Protein AF-0000000078894732 (afdb_homodimer)

Organism: Nematostella vectensis (NCBI:txid45351)

Foldseek 3Di:
DPPPPPPPPPPPPPPPPPPPPPPPPPVVQAAQFAQEEEEEEEELAQVCPDVNRVLSLVLVLLLLVRHQFDLHGYFYWYWYFFCDIDTLAFSPRDRDSVVVNVSSVVPDRPHHHHALLVNLVCCQDPRCDVNRPHDDLLVQYAAEYEYEELLPRHDPLVSNLVSLVVCVVVQYFAAYEYEPDDPVSQVSCCSNGDPPCVQRYYYRDPDPVRSSVNSVSPSCCRRPDSRSGD/DDPPPPPPPPPPPPPPPPPPPPPPPPVVQAAQFAQEEEEEEEELAQVCPDVNRVLSLVLVLLLLVRHQFDLHGYFYWYWYFFCDIDTLAFSPRDRDSVVVNVSSVVPDRPHHHHALLVNLVCCQDPRCDVVRPHDDLVVQYAAEYEYEELLPRHDPLVSNLVSLVVCVVVQYFAAYEYEPDDPVSQVSCCSNGDPPCVQRYYYRDPDPVRSSVNSVSPSCCRRPDSRSGD

Nearest PDB structures (foldseek):
  8d3d-assembly1_A  TM=8.091E-01  e=3.037E-11  Homo sapiens
  4dmu-assembly5_J  TM=8.151E-01  e=2.218E-11  Homo sapiens
  1ijb-assembly1_A  TM=8.222E-01  e=5.696E-11  Homo sapiens
  1u0o-assembly1_C  TM=7.952E-01  e=1.003E-10  Mus musculus
  1m10-assembly1_A  TM=8.032E-01  e=1.558E-10  Homo sapiens

Sequence (460 aa):
MDGYKYSSFVLLVAASVIYAQVKAAKTEHVKCDKKVDLAIVLDASASMGEDSYKLAKTLTKEIISRFTISPDKTRVSLNFFSANHVIMSKLSDNFSISKLFSLTDRMMYEKSFSILSTSLETVHFEVLAKKGGARPKQKGVKMAVVLVTDGFGTSGYEESIAQAKSLQNYHVEMFTVYPEKSRIYRKVMKHLASKPAKSHLFKLTKDGGARRKVVEKIVKQICLSNKYTFMDGYKYSSFVLLVAASVIYAQVKAAKTEHVKCDKKVDLAIVLDASASMGEDSYKLAKTLTKEIISRFTISPDKTRVSLNFFSANHVIMSKLSDNFSISKLFSLTDRMMYEKSFSILSTSLETVHFEVLAKKGGARPKQKGVKMAVVLVTDGFGTSGYEESIAQAKSLQNYHVEMFTVYPEKSRIYRKVMKHLASKPAKSHLFKLTKDGGARRKVVEKIVKQICLSNKYTF

pLDDT: mean 84.81, std 20.66, range [30.58, 98.94]

Secondary structure (DSSP, 8-state):
----------------------------PPPB-S-EEEEEEEE-SGGG-HHHHHHHHHHHHHHHTTB-BSTTSEEEEEEEESSSEEEEE-TTT---HHHHHHHHHH-----S-B-HHHHHHHIIIIITSGGGTPPPGGGT-EEEEEEE---TTBTTHHHHHHHHHHHHHTTEEEEEEEETT-HHHHHHHTTTSPSPGGGTEEEE-S-HHHHHHHHHHHHHHHHH--TT--/----------------------------PPPB-S-EEEEEEEE-SGGG-HHHHHHHHHHHHHHHTTB-BSTTSEEEEEEEESSSEEEEE-TTT---HHHHHHHHHH-----S-B-HHHHHHHIIIIITSGGGTPPPGGGT-EEEEEEE---TTBTTHHHHHHHHHHHHHTTEEEEEEEETT-HHHHHHHTTTSPSPGGGTEEEE-S-HHHHHHHHHHHHHHHHH--TT--

Structure (mmCIF, N/CA/C/O backbone):
data_AF-0000000078894732-model_v1
#
loop_
_entity.id
_entity.type
_entity.pdbx_description
1 polymer 'VWFA domain-containing protein'
#
loop_
_atom_site.group_PDB
_atom_site.id
_atom_site.type_symbol
_atom_site.label_atom_id
_atom_site.label_alt_id
_atom_site.label_comp_id
_atom_site.label_asym_id
_atom_site.label_entity_id
_atom_site.label_seq_id
_atom_site.pdbx_PDB_ins_code
_atom_site.Cartn_x
_atom_site.Cartn_y
_atom_site.Cartn_z
_atom_site.occupancy
_atom_site.B_iso_or_equiv
_atom_site.auth_seq_id
_atom_site.auth_comp_id
_atom_site.auth_asym_id
_atom_site.auth_atom_id
_atom_site.pdbx_PDB_model_num
ATOM 1 N N . MET A 1 1 ? -62.125 -66.625 33 1 30.58 1 MET A N 1
ATOM 2 C CA . MET A 1 1 ? -62.312 -65.375 32.281 1 30.58 1 MET A CA 1
ATOM 3 C C . MET A 1 1 ? -61 -64.938 31.641 1 30.58 1 MET A C 1
ATOM 5 O O . MET A 1 1 ? -60.031 -64.688 32.344 1 30.58 1 MET A O 1
ATOM 9 N N . ASP A 1 2 ? -60.75 -65.438 30.375 1 31.62 2 ASP A N 1
ATOM 10 C CA . ASP A 1 2 ? -59.656 -65.562 29.438 1 31.62 2 ASP A CA 1
ATOM 11 C C . ASP A 1 2 ? -59.156 -64.188 28.969 1 31.62 2 ASP A C 1
ATOM 13 O O . ASP A 1 2 ? -59.906 -63.406 28.359 1 31.62 2 ASP A O 1
ATOM 17 N N . GLY A 1 3 ? -58.406 -63.438 29.766 1 33 3 GLY A N 1
ATOM 18 C CA . GLY A 1 3 ? -57.812 -62.125 29.594 1 33 3 GLY A CA 1
ATOM 19 C C . GLY A 1 3 ? -57 -61.969 28.312 1 33 3 GLY A C 1
ATOM 20 O O . GLY A 1 3 ? -56.031 -62.688 28.125 1 33 3 GLY A O 1
ATOM 21 N N . TYR A 1 4 ? -57.719 -61.75 27.141 1 34.16 4 TYR A N 1
ATOM 22 C CA . TYR A 1 4 ? -57.219 -61.562 25.797 1 34.16 4 TYR A CA 1
ATOM 23 C C . TYR A 1 4 ? -56.094 -60.562 25.781 1 34.16 4 TYR A C 1
ATOM 25 O O . TYR A 1 4 ? -56.25 -59.406 26.188 1 34.16 4 TYR A O 1
ATOM 33 N N . LYS A 1 5 ? -54.875 -60.969 26.109 1 35.69 5 LYS A N 1
ATOM 34 C CA . LYS A 1 5 ? -53.625 -60.188 26.016 1 35.69 5 LYS A CA 1
ATOM 35 C C . LYS A 1 5 ? -53.469 -59.625 24.609 1 35.69 5 LYS A C 1
ATOM 37 O O . LYS A 1 5 ? -53.344 -60.375 23.641 1 35.69 5 LYS A O 1
ATOM 42 N N . TYR A 1 6 ? -54.188 -58.5 24.188 1 33.44 6 TYR A N 1
ATOM 43 C CA . TYR A 1 6 ? -54 -57.812 22.906 1 33.44 6 TYR A CA 1
ATOM 44 C C . TYR A 1 6 ? -52.531 -57.531 22.672 1 33.44 6 TYR A C 1
ATOM 46 O O . TYR A 1 6 ? -51.875 -56.875 23.5 1 33.44 6 TYR A O 1
ATOM 54 N N . SER A 1 7 ? -51.719 -58.438 22.141 1 33.81 7 SER A N 1
ATOM 55 C CA . SER A 1 7 ? -50.375 -58.312 21.641 1 33.81 7 SER A CA 1
ATOM 56 C C . SER A 1 7 ? -50.25 -57.156 20.625 1 33.81 7 SER A C 1
ATOM 58 O O . SER A 1 7 ? -50.906 -57.219 19.562 1 33.81 7 SER A O 1
ATOM 60 N N . SER A 1 8 ? -50.344 -55.875 21.062 1 35.69 8 SER A N 1
ATOM 61 C CA . SER A 1 8 ? -50.156 -54.719 20.188 1 35.69 8 SER A CA 1
ATOM 62 C C . SER A 1 8 ? -48.875 -54.844 19.359 1 35.69 8 SER A C 1
ATOM 64 O O . SER A 1 8 ? -47.812 -55.031 19.906 1 35.69 8 SER A O 1
ATOM 66 N N . PHE A 1 9 ? -49 -55.469 18.156 1 36.31 9 PHE A N 1
ATOM 67 C CA . PHE A 1 9 ? -48 -55.5 17.109 1 36.31 9 PHE A CA 1
ATOM 68 C C . PHE A 1 9 ? -47.469 -54.094 16.812 1 36.31 9 PHE A C 1
ATOM 70 O O . PHE A 1 9 ? -48.188 -53.25 16.312 1 36.31 9 PHE A O 1
ATOM 77 N N . VAL A 1 10 ? -46.688 -53.5 17.734 1 34.84 10 VAL A N 1
ATOM 78 C CA . VAL A 1 10 ? -46 -52.25 17.422 1 34.84 10 VAL A CA 1
ATOM 79 C C . VAL A 1 10 ? -45.219 -52.375 16.109 1 34.84 10 VAL A C 1
ATOM 81 O O . VAL A 1 10 ? -44.312 -53.219 16.016 1 34.84 10 VAL A O 1
ATOM 84 N N . LEU A 1 11 ? -45.969 -52.219 14.945 1 33.62 11 LEU A N 1
ATOM 85 C CA . LEU A 1 11 ? -45.312 -52.062 13.641 1 33.62 11 LEU A CA 1
ATOM 86 C C . LEU A 1 11 ? -44.188 -51.062 13.711 1 33.62 11 LEU A C 1
ATOM 88 O O . LEU A 1 11 ? -44.406 -49.875 14 1 33.62 11 LEU A O 1
ATOM 92 N N . LEU A 1 12 ? -43.031 -51.531 14.227 1 34.84 12 LEU A N 1
ATOM 93 C CA . LEU A 1 12 ? -41.812 -50.781 14.086 1 34.84 12 LEU A CA 1
ATOM 94 C C . LEU A 1 12 ? -41.594 -50.375 12.633 1 34.84 12 LEU A C 1
ATOM 96 O O . LEU A 1 12 ? -41.406 -51.219 11.758 1 34.84 12 LEU A O 1
ATOM 100 N N . VAL A 1 13 ? -42.406 -49.375 12.109 1 34.78 13 VAL A N 1
ATOM 101 C CA . VAL A 1 13 ? -42.094 -48.75 10.828 1 34.78 13 VAL A CA 1
ATOM 102 C C . VAL A 1 13 ? -40.625 -48.344 10.789 1 34.78 13 VAL A C 1
ATOM 104 O O . VAL A 1 13 ? -40.188 -47.5 11.578 1 34.78 13 VAL A O 1
ATOM 107 N N . ALA A 1 14 ? -39.719 -49.312 10.625 1 37.53 14 ALA A N 1
ATOM 108 C CA . ALA A 1 14 ? -38.344 -49.031 10.234 1 37.53 14 ALA A CA 1
ATOM 109 C C . ALA A 1 14 ? -38.281 -48 9.109 1 37.53 14 ALA A C 1
ATOM 111 O O . ALA A 1 14 ? -38.719 -48.281 7.992 1 37.53 14 ALA A O 1
ATOM 112 N N . ALA A 1 15 ? -38.75 -46.75 9.336 1 36.94 15 ALA A N 1
ATOM 113 C CA . ALA A 1 15 ? -38.438 -45.688 8.375 1 36.94 15 ALA A CA 1
ATOM 114 C C . ALA A 1 15 ? -36.969 -45.781 7.914 1 36.94 15 ALA A C 1
ATOM 116 O O . ALA A 1 15 ? -36.062 -45.625 8.711 1 36.94 15 ALA A O 1
ATOM 117 N N . SER A 1 16 ? -36.625 -46.719 7 1 37.06 16 SER A N 1
ATOM 118 C CA . SER A 1 16 ? -35.406 -46.688 6.23 1 37.06 16 SER A CA 1
ATOM 119 C C . SER A 1 16 ? -35.094 -45.25 5.766 1 37.06 16 SER A C 1
ATOM 121 O O . SER A 1 16 ? -35.812 -44.688 4.934 1 37.06 16 SER A O 1
ATOM 123 N N . VAL A 1 17 ? -34.844 -44.312 6.684 1 37.53 17 VAL A N 1
ATOM 124 C CA . VAL A 1 17 ? -34.25 -43.062 6.27 1 37.53 17 VAL A CA 1
ATOM 125 C C . VAL A 1 17 ? -33.156 -43.312 5.219 1 37.53 17 VAL A C 1
ATOM 127 O O . VAL A 1 17 ? -32.156 -43.969 5.504 1 37.53 17 VAL A O 1
ATOM 130 N N . ILE A 1 18 ? -33.562 -43.562 3.994 1 35.03 18 ILE A N 1
ATOM 131 C CA . ILE A 1 18 ? -32.656 -43.406 2.84 1 35.03 18 ILE A CA 1
ATOM 132 C C . ILE A 1 18 ? -31.75 -42.219 3.035 1 35.03 18 ILE A C 1
ATOM 134 O O . ILE A 1 18 ? -32.219 -41.062 3.043 1 35.03 18 ILE A O 1
ATOM 138 N N . TYR A 1 19 ? -30.891 -42.281 4.055 1 35.66 19 TYR A N 1
ATOM 139 C CA . TYR A 1 19 ? -29.766 -41.375 3.982 1 35.66 19 TYR A CA 1
ATOM 140 C C . TYR A 1 19 ? -29.234 -41.25 2.559 1 35.66 19 TYR A C 1
ATOM 142 O O . TYR A 1 19 ? -28.594 -42.188 2.062 1 35.66 19 TYR A O 1
ATOM 150 N N . ALA A 1 20 ? -30.062 -40.719 1.647 1 34 20 ALA A N 1
ATOM 151 C CA . ALA A 1 20 ? -29.438 -40.25 0.411 1 34 20 ALA A CA 1
ATOM 152 C C . ALA A 1 20 ? -28.078 -39.625 0.688 1 34 20 ALA A C 1
ATOM 154 O O . ALA A 1 20 ? -28 -38.594 1.388 1 34 20 ALA A O 1
ATOM 155 N N . GLN A 1 21 ? -27.094 -40.406 0.813 1 34.72 21 GLN A N 1
ATOM 156 C CA . GLN A 1 21 ? -25.766 -39.875 0.598 1 34.72 21 GLN A CA 1
ATOM 157 C C . GLN A 1 21 ? -25.766 -38.812 -0.51 1 34.72 21 GLN A C 1
ATOM 159 O O . GLN A 1 21 ? -26.125 -39.125 -1.653 1 34.72 21 GLN A O 1
ATOM 164 N N . VAL A 1 22 ? -26.344 -37.688 -0.255 1 34.59 22 VAL A N 1
ATOM 165 C CA . VAL A 1 22 ? -25.969 -36.625 -1.177 1 34.59 22 VAL A CA 1
ATOM 166 C C . VAL A 1 22 ? -24.516 -36.812 -1.609 1 34.59 22 VAL A C 1
ATOM 168 O O . VAL A 1 22 ? -23.594 -36.688 -0.795 1 34.59 22 VAL A O 1
ATOM 171 N N . LYS A 1 23 ? -24.188 -37.938 -2.258 1 30.95 23 LYS A N 1
ATOM 172 C CA . LYS A 1 23 ? -22.938 -37.812 -3.018 1 30.95 23 LYS A CA 1
ATOM 173 C C . LYS A 1 23 ? -22.781 -36.406 -3.584 1 30.95 23 LYS A C 1
ATOM 175 O O . LYS A 1 23 ? -23.594 -35.969 -4.398 1 30.95 23 LYS A O 1
ATOM 180 N N . ALA A 1 24 ? -22.453 -35.531 -2.871 1 39.34 24 ALA A N 1
ATOM 181 C CA . ALA A 1 24 ? -21.875 -34.344 -3.516 1 39.34 24 ALA A CA 1
ATOM 182 C C . ALA A 1 24 ? -21.203 -34.719 -4.836 1 39.34 24 ALA A C 1
ATOM 184 O O . ALA A 1 24 ? -20.328 -35.594 -4.871 1 39.34 24 ALA A O 1
ATOM 185 N N . ALA A 1 25 ? -21.891 -34.75 -5.906 1 35.16 25 ALA A N 1
ATOM 186 C CA . ALA A 1 25 ? -21.391 -34.906 -7.266 1 35.16 25 ALA A CA 1
ATOM 187 C C . ALA A 1 25 ? -19.969 -34.375 -7.383 1 35.16 25 ALA A C 1
ATOM 189 O O . ALA A 1 25 ? -19.719 -33.188 -7.211 1 35.16 25 ALA A O 1
ATOM 190 N N . LYS A 1 26 ? -18.969 -35.031 -6.926 1 42.47 26 LYS A N 1
ATOM 191 C CA . LYS A 1 26 ? -17.594 -34.688 -7.32 1 42.47 26 LYS A CA 1
ATOM 192 C C . LYS A 1 26 ? -17.531 -34.312 -8.789 1 42.47 26 LYS A C 1
ATOM 194 O O . LYS A 1 26 ? -17.703 -35.156 -9.672 1 42.47 26 LYS A O 1
ATOM 199 N N . THR A 1 27 ? -18.25 -33.344 -9.297 1 43.81 27 THR A N 1
ATOM 200 C CA . THR A 1 27 ? -17.938 -32.906 -10.656 1 43.81 27 THR A CA 1
ATOM 201 C C . THR A 1 27 ? -16.469 -33.188 -10.984 1 43.81 27 THR A C 1
ATOM 203 O O . THR A 1 27 ? -15.562 -32.688 -10.305 1 43.81 27 THR A O 1
ATOM 206 N N . GLU A 1 28 ? -16.172 -34.375 -11.289 1 52.19 28 GLU A N 1
ATOM 207 C CA . GLU A 1 28 ? -14.852 -34.781 -11.742 1 52.19 28 GLU A CA 1
ATOM 208 C C . GLU A 1 28 ? -14.234 -33.75 -12.688 1 52.19 28 GLU A C 1
ATOM 210 O O . GLU A 1 28 ? -14.719 -33.562 -13.805 1 52.19 28 GLU A O 1
ATOM 215 N N . HIS A 1 29 ? -13.805 -32.531 -12.273 1 67.88 29 HIS A N 1
ATOM 216 C CA . HIS A 1 29 ? -13.164 -31.578 -13.18 1 67.88 29 HIS A CA 1
ATOM 217 C C . HIS A 1 29 ? -11.945 -32.219 -13.852 1 67.88 29 HIS A C 1
ATOM 219 O O . HIS A 1 29 ? -11.227 -33 -13.234 1 67.88 29 HIS A O 1
ATOM 225 N N . VAL A 1 30 ? -11.977 -32.344 -15.172 1 78.12 30 VAL A N 1
ATOM 226 C CA . VAL A 1 30 ? -10.812 -32.75 -15.953 1 78.12 30 VAL A CA 1
ATOM 227 C C . VAL A 1 30 ? -9.617 -31.891 -15.586 1 78.12 30 VAL A C 1
ATOM 229 O O . VAL A 1 30 ? -9.711 -30.656 -15.578 1 78.12 30 VAL A O 1
ATOM 232 N N . LYS A 1 31 ? -8.523 -32.531 -15.094 1 91.38 31 LYS A N 1
ATOM 233 C CA . LYS A 1 31 ? -7.297 -31.859 -14.703 1 91.38 31 LYS A CA 1
ATOM 234 C C . LYS A 1 31 ? -6.496 -31.422 -15.922 1 91.38 31 LYS A C 1
ATOM 236 O O . LYS A 1 31 ? -6.562 -32.062 -16.984 1 91.38 31 LYS A O 1
ATOM 241 N N . CYS A 1 32 ? -5.852 -30.266 -15.781 1 93.75 32 CYS A N 1
ATOM 242 C CA . CYS A 1 32 ? -4.875 -29.844 -16.781 1 93.75 32 CYS A CA 1
ATOM 243 C C . CYS A 1 32 ? -3.67 -30.781 -16.781 1 93.75 32 CYS A C 1
ATOM 245 O O . CYS A 1 32 ? -2.98 -30.922 -15.773 1 93.75 32 CYS A O 1
ATOM 247 N N . ASP A 1 33 ? -3.404 -31.438 -17.922 1 93.5 33 ASP A N 1
ATOM 248 C CA . ASP A 1 33 ? -2.328 -32.406 -18.047 1 93.5 33 ASP A CA 1
ATOM 249 C C . ASP A 1 33 ? -1.213 -31.891 -18.953 1 93.5 33 ASP A C 1
ATOM 251 O O . ASP A 1 33 ? -0.537 -32.688 -19.625 1 93.5 33 ASP A O 1
ATOM 255 N N . LYS A 1 34 ? -0.98 -30.625 -18.906 1 93.94 34 LYS A N 1
ATOM 256 C CA . LYS A 1 34 ? 0.019 -30 -19.766 1 93.94 34 LYS A CA 1
ATOM 257 C C . LYS A 1 34 ? 1.324 -29.766 -19.016 1 93.94 34 LYS A C 1
ATOM 259 O O . LYS A 1 34 ? 1.37 -29.891 -17.797 1 93.94 34 LYS A O 1
ATOM 264 N N . LYS A 1 35 ? 2.412 -29.5 -19.828 1 95.44 35 LYS A N 1
ATOM 265 C CA . LYS A 1 35 ? 3.688 -29.109 -19.25 1 95.44 35 LYS A CA 1
ATOM 266 C C . LYS A 1 35 ? 3.654 -27.641 -18.812 1 95.44 35 LYS A C 1
ATOM 268 O O . LYS A 1 35 ? 3.771 -26.734 -19.641 1 95.44 35 LYS A O 1
ATOM 273 N N . VAL A 1 36 ? 3.488 -27.438 -17.547 1 96.69 36 VAL A N 1
ATOM 274 C CA . VAL A 1 36 ? 3.387 -26.094 -16.984 1 96.69 36 VAL A CA 1
ATOM 275 C C . VAL A 1 36 ? 4.348 -25.953 -15.805 1 96.69 36 VAL A C 1
ATOM 277 O O . VAL A 1 36 ? 4.43 -26.844 -14.953 1 96.69 36 VAL A O 1
ATOM 280 N N . ASP A 1 37 ? 5.164 -24.938 -15.828 1 97.81 37 ASP A N 1
ATOM 281 C CA . ASP A 1 37 ? 5.871 -24.453 -14.641 1 97.81 37 ASP A CA 1
ATOM 282 C C . ASP A 1 37 ? 5.113 -23.312 -13.977 1 97.81 37 ASP A C 1
ATOM 284 O O . ASP A 1 37 ? 5.148 -22.172 -14.461 1 97.81 37 ASP A O 1
ATOM 288 N N . LEU A 1 38 ? 4.441 -23.672 -12.852 1 98.5 38 LEU A N 1
ATOM 289 C CA . LEU A 1 38 ? 3.518 -22.75 -12.195 1 98.5 38 LEU A CA 1
ATOM 290 C C . LEU A 1 38 ? 4.094 -22.266 -10.867 1 98.5 38 LEU A C 1
ATOM 292 O O . LEU A 1 38 ? 4.383 -23.062 -9.977 1 98.5 38 LEU A O 1
ATOM 296 N N . ALA A 1 39 ? 4.316 -20.969 -10.742 1 98.88 39 ALA A N 1
ATOM 297 C CA . ALA A 1 39 ? 4.703 -20.359 -9.477 1 98.88 39 ALA A CA 1
ATOM 298 C C . ALA A 1 39 ? 3.512 -19.656 -8.82 1 98.88 39 ALA A C 1
ATOM 300 O O . ALA A 1 39 ? 2.889 -18.781 -9.414 1 98.88 39 ALA A O 1
ATOM 301 N N . ILE A 1 40 ? 3.176 -20.047 -7.629 1 98.94 40 ILE A N 1
ATOM 302 C CA . ILE A 1 40 ? 2.15 -19.375 -6.84 1 98.94 40 ILE A CA 1
ATOM 303 C C . ILE A 1 40 ? 2.809 -18.547 -5.742 1 98.94 40 ILE A C 1
ATOM 305 O O . ILE A 1 40 ? 3.629 -19.047 -4.977 1 98.94 40 ILE A O 1
ATOM 309 N N . VAL A 1 41 ? 2.477 -17.281 -5.691 1 98.81 41 VAL A N 1
ATOM 310 C CA . VAL A 1 41 ? 3.125 -16.312 -4.809 1 98.81 41 VAL A CA 1
ATOM 311 C C . VAL A 1 41 ? 2.074 -15.609 -3.951 1 98.81 41 VAL A C 1
ATOM 313 O O . VAL A 1 41 ? 1.2 -14.914 -4.477 1 98.81 41 VAL A O 1
ATOM 316 N N . LEU A 1 42 ? 2.172 -15.758 -2.65 1 98.38 42 LEU A N 1
ATOM 317 C CA . LEU A 1 42 ? 1.2 -15.172 -1.733 1 98.38 42 LEU A CA 1
ATOM 318 C C . LEU A 1 42 ? 1.811 -14 -0.966 1 98.38 42 LEU A C 1
ATOM 320 O O . LEU A 1 42 ? 2.906 -14.125 -0.414 1 98.38 42 LEU A O 1
ATOM 324 N N . ASP A 1 43 ? 1.091 -12.883 -0.938 1 95.19 43 ASP A N 1
ATOM 325 C CA . ASP A 1 43 ? 1.459 -11.734 -0.112 1 95.19 43 ASP A CA 1
ATOM 326 C C . ASP A 1 43 ? 1.098 -11.977 1.353 1 95.19 43 ASP A C 1
ATOM 328 O O . ASP A 1 43 ? -0.083 -12.039 1.703 1 95.19 43 ASP A O 1
ATOM 332 N N . ALA A 1 44 ? 2.125 -12.086 2.176 1 95.12 44 ALA A N 1
ATOM 333 C CA . ALA A 1 44 ? 1.931 -12.352 3.6 1 95.12 44 ALA A CA 1
ATOM 334 C C . ALA A 1 44 ? 2.092 -11.078 4.426 1 95.12 44 ALA A C 1
ATOM 336 O O . ALA A 1 44 ? 2.355 -11.141 5.629 1 95.12 44 ALA A O 1
ATOM 337 N N . SER A 1 45 ? 1.973 -9.953 3.736 1 90.31 45 SER A N 1
ATOM 338 C CA . SER A 1 45 ? 2.164 -8.688 4.441 1 90.31 45 SER A CA 1
ATOM 339 C C . SER A 1 45 ? 0.912 -8.297 5.219 1 90.31 45 SER A C 1
ATOM 341 O O . SER A 1 45 ? -0.165 -8.852 4.996 1 90.31 45 SER A O 1
ATOM 343 N N . ALA A 1 46 ? 1.024 -7.336 6.043 1 85.81 46 ALA A N 1
ATOM 344 C CA . ALA A 1 46 ? -0.026 -6.934 6.973 1 85.81 46 ALA A CA 1
ATOM 345 C C . ALA A 1 46 ? -1.261 -6.434 6.23 1 85.81 46 ALA A C 1
ATOM 347 O O . ALA A 1 46 ? -2.391 -6.656 6.672 1 85.81 46 ALA A O 1
ATOM 348 N N . SER A 1 47 ? -1.116 -5.797 5.152 1 82.38 47 SER A N 1
ATOM 349 C CA . SER A 1 47 ? -2.234 -5.156 4.469 1 82.38 47 SER A CA 1
ATOM 350 C C . SER A 1 47 ? -3.211 -6.191 3.916 1 82.38 47 SER A C 1
ATOM 352 O O . SER A 1 47 ? -4.383 -5.887 3.689 1 82.38 47 SER A O 1
ATOM 354 N N . MET A 1 48 ? -2.74 -7.398 3.646 1 86.62 48 MET A N 1
ATOM 355 C CA . MET A 1 48 ? -3.615 -8.469 3.178 1 86.62 48 MET A CA 1
ATOM 356 C C . MET A 1 48 ? -4.66 -8.812 4.23 1 86.62 48 MET A C 1
ATOM 358 O O . MET A 1 48 ? -5.801 -9.141 3.898 1 86.62 48 MET A O 1
ATOM 362 N N . GLY A 1 49 ? -4.281 -8.695 5.434 1 86.44 49 GLY A N 1
ATOM 363 C CA . GLY A 1 49 ? -5.129 -9.188 6.508 1 86.44 49 GLY A CA 1
ATOM 364 C C . GLY A 1 49 ? -5.117 -10.703 6.637 1 86.44 49 GLY A C 1
ATOM 365 O O . GLY A 1 49 ? -5.004 -11.414 5.637 1 86.44 49 GLY A O 1
ATOM 366 N N . GLU A 1 50 ? -5.363 -11.141 7.805 1 90.88 50 GLU A N 1
ATOM 367 C CA . GLU A 1 50 ? -5.258 -12.562 8.125 1 90.88 50 GLU A CA 1
ATOM 368 C C . GLU A 1 50 ? -6.293 -13.383 7.359 1 90.88 50 GLU A C 1
ATOM 370 O O . GLU A 1 50 ? -5.98 -14.453 6.832 1 90.88 50 GLU A O 1
ATOM 375 N N . ASP A 1 51 ? -7.504 -12.93 7.273 1 91.75 51 ASP A N 1
ATOM 376 C CA . ASP A 1 51 ? -8.578 -13.664 6.602 1 91.75 51 ASP A CA 1
ATOM 377 C C . ASP A 1 51 ? -8.289 -13.805 5.109 1 91.75 51 ASP A C 1
ATOM 379 O O . ASP A 1 51 ? -8.5 -14.875 4.531 1 91.75 51 ASP A O 1
ATOM 383 N N . SER A 1 52 ? -7.867 -12.703 4.473 1 91.25 52 SER A N 1
ATOM 384 C CA . SER A 1 52 ? -7.551 -12.758 3.051 1 91.25 52 SER A CA 1
ATOM 385 C C . SER A 1 52 ? -6.379 -13.695 2.781 1 91.25 52 SER A C 1
ATOM 387 O O . SER A 1 52 ? -6.344 -14.367 1.751 1 91.25 52 SER A O 1
ATOM 389 N N . TYR A 1 53 ? -5.438 -13.688 3.768 1 95.31 53 TYR A N 1
ATOM 390 C CA . TYR A 1 53 ? -4.297 -14.578 3.596 1 95.31 53 TYR A CA 1
ATOM 391 C C . TYR A 1 53 ? -4.727 -16.047 3.684 1 95.31 53 TYR A C 1
ATOM 393 O O . TYR A 1 53 ? -4.258 -16.875 2.908 1 95.31 53 TYR A O 1
ATOM 401 N N . LYS A 1 54 ? -5.641 -16.375 4.586 1 96.88 54 LYS A N 1
ATOM 402 C CA . LYS A 1 54 ? -6.191 -17.719 4.684 1 96.88 54 LYS A CA 1
ATOM 403 C C . LYS A 1 54 ? -6.93 -18.109 3.406 1 96.88 54 LYS A C 1
ATOM 405 O O . LYS A 1 54 ? -6.797 -19.234 2.924 1 96.88 54 LYS A O 1
ATOM 410 N N . LEU A 1 55 ? -7.676 -17.172 2.883 1 96.5 55 LEU A N 1
ATOM 411 C CA . LEU A 1 55 ? -8.398 -17.406 1.638 1 96.5 55 LEU A CA 1
ATOM 412 C C . LEU A 1 55 ? -7.426 -17.641 0.483 1 96.5 55 LEU A C 1
ATOM 414 O O . LEU A 1 55 ? -7.695 -18.438 -0.413 1 96.5 55 LEU A O 1
ATOM 418 N N . ALA A 1 56 ? -6.355 -16.875 0.476 1 97.62 56 ALA A N 1
ATOM 419 C CA . ALA A 1 56 ? -5.336 -17.047 -0.553 1 97.62 56 ALA A CA 1
ATOM 420 C C . ALA A 1 56 ? -4.762 -18.469 -0.518 1 97.62 56 ALA A C 1
ATOM 422 O O . ALA A 1 56 ? -4.516 -19.062 -1.565 1 97.62 56 ALA A O 1
ATOM 423 N N . LYS A 1 57 ? -4.555 -19 0.694 1 98.62 57 LYS A N 1
ATOM 424 C CA . LYS A 1 57 ? -4.082 -20.375 0.829 1 98.62 57 LYS A CA 1
ATOM 425 C C . LYS A 1 57 ? -5.113 -21.359 0.302 1 98.62 57 LYS A C 1
ATOM 427 O O . LYS A 1 57 ? -4.766 -22.328 -0.373 1 98.62 57 LYS A O 1
ATOM 432 N N . THR A 1 58 ? -6.344 -21.109 0.63 1 98.38 58 THR A N 1
ATOM 433 C CA . THR A 1 58 ? -7.422 -21.953 0.124 1 98.38 58 THR A CA 1
ATOM 434 C C . THR A 1 58 ? -7.449 -21.938 -1.401 1 98.38 58 THR A C 1
ATOM 436 O O . THR A 1 58 ? -7.527 -22.984 -2.037 1 98.38 58 THR A O 1
ATOM 439 N N . LEU A 1 59 ? -7.363 -20.766 -1.968 1 98.31 59 LEU A N 1
ATOM 440 C CA . LEU A 1 59 ? -7.328 -20.609 -3.418 1 98.31 59 LEU A CA 1
ATOM 441 C C . LEU A 1 59 ? -6.156 -21.391 -4.012 1 98.31 59 LEU A C 1
ATOM 443 O O . LEU A 1 59 ? -6.301 -22.047 -5.051 1 98.31 59 LEU A O 1
ATOM 447 N N . THR A 1 60 ? -5.055 -21.281 -3.371 1 98.69 60 THR A N 1
ATOM 448 C CA . THR A 1 60 ? -3.852 -21.984 -3.814 1 98.69 60 THR A CA 1
ATOM 449 C C . THR A 1 60 ? -4.102 -23.484 -3.92 1 98.69 60 THR A C 1
ATOM 451 O O . THR A 1 60 ? -3.805 -24.094 -4.949 1 98.69 60 THR A O 1
ATOM 454 N N . LYS A 1 61 ? -4.664 -24.016 -2.898 1 98.56 61 LYS A N 1
ATOM 455 C CA . LYS A 1 61 ? -4.945 -25.453 -2.889 1 98.56 61 LYS A CA 1
ATOM 456 C C . LYS A 1 61 ? -5.957 -25.828 -3.971 1 98.56 61 LYS A C 1
ATOM 458 O O . LYS A 1 61 ? -5.816 -26.859 -4.633 1 98.56 61 LYS A O 1
ATOM 463 N N . GLU A 1 62 ? -6.93 -25.016 -4.164 1 98.19 62 GLU A N 1
ATOM 464 C CA . GLU A 1 62 ? -7.93 -25.266 -5.195 1 98.19 62 GLU A CA 1
ATOM 465 C C . GLU A 1 62 ? -7.312 -25.203 -6.59 1 98.19 62 GLU A C 1
ATOM 467 O O . GLU A 1 62 ? -7.668 -26 -7.461 1 98.19 62 GLU A O 1
ATOM 472 N N . ILE A 1 63 ? -6.398 -24.312 -6.82 1 98.44 63 ILE A N 1
ATOM 473 C CA . ILE A 1 63 ? -5.719 -24.234 -8.109 1 98.44 63 ILE A CA 1
ATOM 474 C C . ILE A 1 63 ? -4.875 -25.484 -8.328 1 98.44 63 ILE A C 1
ATOM 476 O O . ILE A 1 63 ? -4.969 -26.125 -9.375 1 98.44 63 ILE A O 1
ATOM 480 N N . ILE A 1 64 ? -4.121 -25.844 -7.336 1 98.5 64 ILE A N 1
ATOM 481 C CA . ILE A 1 64 ? -3.219 -26.984 -7.434 1 98.5 64 ILE A CA 1
ATOM 482 C C . ILE A 1 64 ? -4.016 -28.234 -7.77 1 98.5 64 ILE A C 1
ATOM 484 O O . ILE A 1 64 ? -3.578 -29.062 -8.578 1 98.5 64 ILE A O 1
ATOM 488 N N . SER A 1 65 ? -5.156 -28.375 -7.238 1 97.81 65 SER A N 1
ATOM 489 C CA . SER A 1 65 ? -5.973 -29.578 -7.387 1 97.81 65 SER A CA 1
ATOM 490 C C . SER A 1 65 ? -6.457 -29.734 -8.82 1 97.81 65 SER A C 1
ATOM 492 O O . SER A 1 65 ? -6.945 -30.797 -9.203 1 97.81 65 SER A O 1
ATOM 494 N N . ARG A 1 66 ? -6.266 -28.766 -9.648 1 97.5 66 ARG A N 1
ATOM 495 C CA . ARG A 1 66 ? -6.785 -28.812 -11.016 1 97.5 66 ARG A CA 1
ATOM 496 C C . ARG A 1 66 ? -5.691 -29.188 -12.008 1 97.5 66 ARG A C 1
ATOM 498 O O . ARG A 1 66 ? -5.934 -29.25 -13.211 1 97.5 66 ARG A O 1
ATOM 505 N N . PHE A 1 67 ? -4.559 -29.5 -11.531 1 97.56 67 PHE A N 1
ATOM 506 C CA . PHE A 1 67 ? -3.439 -29.875 -12.391 1 97.56 67 PHE A CA 1
ATOM 507 C C . PHE A 1 67 ? -2.971 -31.297 -12.086 1 97.56 67 PHE A C 1
ATOM 509 O O . PHE A 1 67 ? -3.049 -31.734 -10.938 1 97.56 67 PHE A O 1
ATOM 516 N N . THR A 1 68 ? -2.545 -31.984 -13.172 1 97.31 68 THR A N 1
ATOM 517 C CA . THR A 1 68 ? -1.747 -33.188 -12.961 1 97.31 68 THR A CA 1
ATOM 518 C C . THR A 1 68 ? -0.314 -32.812 -12.586 1 97.31 68 THR A C 1
ATOM 520 O O . THR A 1 68 ? 0.446 -32.312 -13.414 1 97.31 68 THR A O 1
ATOM 523 N N . ILE A 1 69 ? 0.034 -33.188 -11.328 1 98.19 69 ILE A N 1
ATOM 524 C CA . ILE A 1 69 ? 1.338 -32.812 -10.797 1 98.19 69 ILE A CA 1
ATOM 525 C C . ILE A 1 69 ? 2.334 -33.938 -11.008 1 98.19 69 ILE A C 1
ATOM 527 O O . ILE A 1 69 ? 2.133 -35.031 -10.508 1 98.19 69 ILE A O 1
ATOM 531 N N . SER A 1 70 ? 3.367 -33.656 -11.812 1 97.69 70 SER A N 1
ATOM 532 C CA . SER A 1 70 ? 4.426 -34.625 -12.078 1 97.69 70 SER A CA 1
ATOM 533 C C . SER A 1 70 ? 5.641 -33.969 -12.719 1 97.69 70 SER A C 1
ATOM 535 O O . SER A 1 70 ? 5.543 -32.844 -13.211 1 97.69 70 SER A O 1
ATOM 537 N N . PRO A 1 71 ? 6.801 -34.625 -12.664 1 96.88 71 PRO A N 1
ATOM 538 C CA . PRO A 1 71 ? 7.996 -34.031 -13.273 1 96.88 71 PRO A CA 1
ATOM 539 C C . PRO A 1 71 ? 7.805 -33.719 -14.758 1 96.88 71 PRO A C 1
ATOM 541 O O . PRO A 1 71 ? 8.43 -32.781 -15.273 1 96.88 71 PRO A O 1
ATOM 544 N N . ASP A 1 72 ? 6.859 -34.438 -15.438 1 95.25 72 ASP A N 1
ATOM 545 C CA . ASP A 1 72 ? 6.762 -34.312 -16.891 1 95.25 72 ASP A CA 1
ATOM 546 C C . ASP A 1 72 ? 5.469 -33.594 -17.281 1 95.25 72 ASP A C 1
ATOM 548 O O . ASP A 1 72 ? 5.145 -33.5 -18.469 1 95.25 72 ASP A O 1
ATOM 552 N N . LYS A 1 73 ? 4.691 -33.125 -16.344 1 96.56 73 LYS A N 1
ATOM 553 C CA . LYS A 1 73 ? 3.482 -32.344 -16.609 1 96.56 73 LYS A CA 1
ATOM 554 C C . LYS A 1 73 ? 3.539 -30.984 -15.898 1 96.56 73 LYS A C 1
ATOM 556 O O . LYS A 1 73 ? 4.406 -30.156 -16.203 1 96.56 73 LYS A O 1
ATOM 561 N N . THR A 1 74 ? 2.732 -30.781 -14.867 1 97.62 74 THR A N 1
ATOM 562 C CA . THR A 1 74 ? 2.771 -29.5 -14.18 1 97.62 74 THR A CA 1
ATOM 563 C C . THR A 1 74 ? 3.676 -29.562 -12.953 1 97.62 74 THR A C 1
ATOM 565 O O . THR A 1 74 ? 3.561 -30.484 -12.141 1 97.62 74 THR A O 1
ATOM 568 N N . ARG A 1 75 ? 4.621 -28.656 -12.875 1 98.44 75 ARG A N 1
ATOM 569 C CA . ARG A 1 75 ? 5.43 -28.391 -11.688 1 98.44 75 ARG A CA 1
ATOM 570 C C . ARG A 1 75 ? 4.965 -27.125 -10.969 1 98.44 75 ARG A C 1
ATOM 572 O O . ARG A 1 75 ? 4.621 -26.141 -11.617 1 98.44 75 ARG A O 1
ATOM 579 N N . VAL A 1 76 ? 4.902 -27.25 -9.602 1 98.81 76 VAL A N 1
ATOM 580 C CA . VAL A 1 76 ? 4.371 -26.125 -8.844 1 98.81 76 VAL A CA 1
ATOM 581 C C . VAL A 1 76 ? 5.406 -25.656 -7.824 1 98.81 76 VAL A C 1
ATOM 583 O O . VAL A 1 76 ? 5.949 -26.453 -7.066 1 98.81 76 VAL A O 1
ATOM 586 N N . SER A 1 77 ? 5.746 -24.391 -7.926 1 98.94 77 SER A N 1
ATOM 587 C CA . SER A 1 77 ? 6.48 -23.766 -6.836 1 98.94 77 SER A CA 1
ATOM 588 C C . SER A 1 77 ? 5.543 -23 -5.902 1 98.94 77 SER A C 1
ATOM 590 O O . SER A 1 77 ? 4.586 -22.375 -6.352 1 98.94 77 SER A O 1
ATOM 592 N N . LEU A 1 78 ? 5.852 -23.078 -4.598 1 98.94 78 LEU A N 1
ATOM 593 C CA . LEU A 1 78 ? 5.113 -22.344 -3.566 1 98.94 78 LEU A CA 1
ATOM 594 C C . LEU A 1 78 ? 5.984 -21.266 -2.932 1 98.94 78 LEU A C 1
ATOM 596 O O . LEU A 1 78 ? 7.094 -21.547 -2.475 1 98.94 78 LEU A O 1
ATOM 600 N N . ASN A 1 79 ? 5.418 -20.062 -2.967 1 98.88 79 ASN A N 1
ATOM 601 C CA . ASN A 1 79 ? 6.156 -18.891 -2.494 1 98.88 79 ASN A CA 1
ATOM 602 C C . ASN A 1 79 ? 5.27 -17.969 -1.667 1 98.88 79 ASN A C 1
ATOM 604 O O . ASN A 1 79 ? 4.066 -17.875 -1.914 1 98.88 79 ASN A O 1
ATOM 608 N N . PHE A 1 80 ? 5.852 -17.281 -0.729 1 98.56 80 PHE A N 1
ATOM 609 C CA . PHE A 1 80 ? 5.191 -16.141 -0.109 1 98.56 80 PHE A CA 1
ATOM 610 C C . PHE A 1 80 ? 6.199 -15.031 0.193 1 98.56 80 PHE A C 1
ATOM 612 O O . PHE A 1 80 ? 7.41 -15.258 0.15 1 98.56 80 PHE A O 1
ATOM 619 N N . PHE A 1 81 ? 5.668 -13.781 0.381 1 96.5 81 PHE A N 1
ATOM 620 C CA . PHE A 1 81 ? 6.578 -12.664 0.586 1 96.5 81 PHE A CA 1
ATOM 621 C C . PHE A 1 81 ? 5.957 -11.625 1.51 1 96.5 81 PHE A C 1
ATOM 623 O O . PHE A 1 81 ? 4.738 -11.586 1.679 1 96.5 81 PHE A O 1
ATOM 630 N N . SER A 1 82 ? 6.75 -10.977 2.135 1 92.69 82 SER A N 1
ATOM 631 C CA . SER A 1 82 ? 6.535 -9.672 2.762 1 92.69 82 SER A CA 1
ATOM 632 C C . SER A 1 82 ? 7.719 -8.742 2.52 1 92.69 82 SER A C 1
ATOM 634 O O . SER A 1 82 ? 7.91 -8.25 1.404 1 92.69 82 SER A O 1
ATOM 636 N N . ALA A 1 83 ? 8.547 -8.57 3.592 1 89.75 83 ALA A N 1
ATOM 637 C CA . ALA A 1 83 ? 9.789 -7.84 3.373 1 89.75 83 ALA A CA 1
ATOM 638 C C . ALA A 1 83 ? 10.805 -8.695 2.613 1 89.75 83 ALA A C 1
ATOM 640 O O . ALA A 1 83 ? 11.602 -8.172 1.831 1 89.75 83 ALA A O 1
ATOM 641 N N . ASN A 1 84 ? 10.68 -9.969 2.885 1 94.25 84 ASN A N 1
ATOM 642 C CA . ASN A 1 84 ? 11.516 -10.945 2.193 1 94.25 84 ASN A CA 1
ATOM 643 C C . ASN A 1 84 ? 10.672 -11.945 1.406 1 94.25 84 ASN A C 1
ATOM 645 O O . ASN A 1 84 ? 9.469 -12.086 1.658 1 94.25 84 ASN A O 1
ATOM 649 N N . HIS A 1 85 ? 11.391 -12.523 0.437 1 97.12 85 HIS A N 1
ATOM 650 C CA . HIS A 1 85 ? 10.75 -13.586 -0.33 1 97.12 85 HIS A CA 1
ATOM 651 C C . HIS A 1 85 ? 11.148 -14.961 0.199 1 97.12 85 HIS A C 1
ATOM 653 O O . HIS A 1 85 ? 12.328 -15.203 0.482 1 97.12 85 HIS A O 1
ATOM 659 N N . VAL A 1 86 ? 10.211 -15.82 0.395 1 98.5 86 VAL A N 1
ATOM 660 C CA . VAL A 1 86 ? 10.484 -17.172 0.867 1 98.5 86 VAL A CA 1
ATOM 661 C C . VAL A 1 86 ? 10.016 -18.188 -0.173 1 98.5 86 VAL A C 1
ATOM 663 O O . VAL A 1 86 ? 8.852 -18.172 -0.584 1 98.5 86 VAL A O 1
ATOM 666 N N . ILE A 1 87 ? 10.93 -19.047 -0.576 1 98.62 87 ILE A N 1
ATOM 667 C CA . ILE A 1 87 ? 10.602 -20.188 -1.423 1 98.62 87 ILE A CA 1
ATOM 668 C C . ILE A 1 87 ? 10.297 -21.406 -0.553 1 98.62 87 ILE A C 1
ATOM 670 O O . ILE A 1 87 ? 11.219 -22.031 -0.023 1 98.62 87 ILE A O 1
ATOM 674 N N . MET A 1 88 ? 9.031 -21.703 -0.433 1 98.62 88 MET A N 1
ATOM 675 C CA . MET A 1 88 ? 8.617 -22.844 0.397 1 98.62 88 MET A CA 1
ATOM 676 C C . MET A 1 88 ? 8.859 -24.156 -0.321 1 98.62 88 MET A C 1
ATOM 678 O O . MET A 1 88 ? 9.148 -25.172 0.318 1 98.62 88 MET A O 1
ATOM 682 N N . SER A 1 89 ? 8.68 -24.172 -1.611 1 98.75 89 SER A N 1
ATOM 683 C CA . SER A 1 89 ? 8.906 -25.312 -2.488 1 98.75 89 SER A CA 1
ATOM 684 C C . SER A 1 89 ? 9.281 -24.859 -3.896 1 98.75 89 SER A C 1
ATOM 686 O O . SER A 1 89 ? 8.562 -24.078 -4.512 1 98.75 89 SER A O 1
ATOM 688 N N . LYS A 1 90 ? 10.398 -25.391 -4.367 1 98.75 90 LYS A N 1
ATOM 689 C CA . LYS A 1 90 ? 10.781 -25.141 -5.75 1 98.75 90 LYS A CA 1
ATOM 690 C C . LYS A 1 90 ? 9.93 -25.969 -6.715 1 98.75 90 LYS A C 1
ATOM 692 O O . LYS A 1 90 ? 9.188 -26.844 -6.289 1 98.75 90 LYS A O 1
ATOM 697 N N . LEU A 1 91 ? 10.094 -25.641 -8.008 1 98.75 91 LEU A N 1
ATOM 698 C CA . LEU A 1 91 ? 9.359 -26.344 -9.047 1 98.75 91 LEU A CA 1
ATOM 699 C C . LEU A 1 91 ? 9.719 -27.828 -9.047 1 98.75 91 LEU A C 1
ATOM 701 O O . LEU A 1 91 ? 8.867 -28.688 -9.336 1 98.75 91 LEU A O 1
ATOM 705 N N . SER A 1 92 ? 10.922 -28.141 -8.672 1 98.06 92 SER A N 1
ATOM 706 C CA . SER A 1 92 ? 11.414 -29.516 -8.82 1 98.06 92 SER A CA 1
ATOM 707 C C . SER A 1 92 ? 11.367 -30.266 -7.488 1 98.06 92 SER A C 1
ATOM 709 O O . SER A 1 92 ? 11.773 -31.422 -7.41 1 98.06 92 SER A O 1
ATOM 711 N N . ASP A 1 93 ? 10.906 -29.641 -6.426 1 98.06 93 ASP A N 1
ATOM 712 C CA . ASP A 1 93 ? 11.055 -30.203 -5.082 1 98.06 93 ASP A CA 1
ATOM 713 C C . ASP A 1 93 ? 9.984 -31.25 -4.797 1 98.06 93 ASP A C 1
ATOM 715 O O . ASP A 1 93 ? 10.25 -32.25 -4.141 1 98.06 93 ASP A O 1
ATOM 719 N N . ASN A 1 94 ? 8.734 -30.969 -5.141 1 98 94 ASN A N 1
ATOM 720 C CA . ASN A 1 94 ? 7.621 -31.797 -4.688 1 98 94 ASN A CA 1
ATOM 721 C C . ASN A 1 94 ? 6.625 -32.062 -5.809 1 98 94 ASN A C 1
ATOM 723 O O . ASN A 1 94 ? 6.227 -31.141 -6.523 1 98 94 ASN A O 1
ATOM 727 N N . PHE A 1 95 ? 6.203 -33.375 -5.949 1 98.12 95 PHE A N 1
ATOM 728 C CA . PHE A 1 95 ? 5.238 -33.75 -6.977 1 98.12 95 PHE A CA 1
ATOM 729 C C . PHE A 1 95 ? 4.043 -34.469 -6.359 1 98.12 95 PHE A C 1
ATOM 731 O O . PHE A 1 95 ? 3.379 -35.281 -7.027 1 98.12 95 PHE A O 1
ATOM 738 N N . SER A 1 96 ? 3.805 -34.188 -5.125 1 97.06 96 SER A N 1
ATOM 739 C CA . SER A 1 96 ? 2.652 -34.719 -4.402 1 97.06 96 SER A CA 1
ATOM 740 C C . SER A 1 96 ? 1.688 -33.625 -4.008 1 97.06 96 SER A C 1
ATOM 742 O O . SER A 1 96 ? 2.08 -32.656 -3.344 1 97.06 96 SER A O 1
ATOM 744 N N . ILE A 1 97 ? 0.445 -33.812 -4.379 1 97.62 97 ILE A N 1
ATOM 745 C CA . ILE A 1 97 ? -0.57 -32.812 -4.039 1 97.62 97 ILE A CA 1
ATOM 746 C C . ILE A 1 97 ? -0.672 -32.688 -2.521 1 97.62 97 ILE A C 1
ATOM 748 O O . ILE A 1 97 ? -0.758 -31.578 -1.995 1 97.62 97 ILE A O 1
ATOM 752 N N . SER A 1 98 ? -0.652 -33.812 -1.853 1 98.06 98 SER A N 1
ATOM 753 C CA . SER A 1 98 ? -0.751 -33.812 -0.397 1 98.06 98 SER A CA 1
ATOM 754 C C . SER A 1 98 ? 0.401 -33.031 0.226 1 98.06 98 SER A C 1
ATOM 756 O O . SER A 1 98 ? 0.207 -32.281 1.194 1 98.06 98 SER A O 1
ATOM 758 N N . LYS A 1 99 ? 1.607 -33.188 -0.307 1 98.44 99 LYS A N 1
ATOM 759 C CA . LYS A 1 99 ? 2.758 -32.469 0.207 1 98.44 99 LYS A CA 1
ATOM 760 C C . LYS A 1 99 ? 2.635 -30.969 -0.096 1 98.44 99 LYS A C 1
ATOM 762 O O . LYS A 1 99 ? 2.932 -30.141 0.757 1 98.44 99 LYS A O 1
ATOM 767 N N . LEU A 1 100 ? 2.205 -30.672 -1.292 1 98.81 100 LEU A N 1
ATOM 768 C CA . LEU A 1 100 ? 2.016 -29.266 -1.66 1 98.81 100 LEU A CA 1
ATOM 769 C C . LEU A 1 100 ? 0.955 -28.609 -0.781 1 98.81 100 LEU A C 1
ATOM 771 O O . LEU A 1 100 ? 1.104 -27.469 -0.375 1 98.81 100 LEU A O 1
ATOM 775 N N . PHE A 1 101 ? -0.111 -29.328 -0.456 1 98.75 101 PHE A N 1
ATOM 776 C CA . PHE A 1 101 ? -1.141 -28.828 0.443 1 98.75 101 PHE A CA 1
ATOM 777 C C . PHE A 1 101 ? -0.562 -28.531 1.824 1 98.75 101 PHE A C 1
ATOM 779 O O . PHE A 1 101 ? -0.793 -27.469 2.393 1 98.75 101 PHE A O 1
ATOM 786 N N . SER A 1 102 ? 0.223 -29.484 2.281 1 98.69 102 SER A N 1
ATOM 787 C CA . SER A 1 102 ? 0.827 -29.344 3.602 1 98.69 102 SER A CA 1
ATOM 788 C C . SER A 1 102 ? 1.766 -28.141 3.648 1 98.69 102 SER A C 1
ATOM 790 O O . SER A 1 102 ? 1.775 -27.391 4.629 1 98.69 102 SER A O 1
ATOM 792 N N . LEU A 1 103 ? 2.559 -27.969 2.627 1 98.81 103 LEU A N 1
ATOM 793 C CA . LEU A 1 103 ? 3.475 -26.828 2.557 1 98.81 103 LEU A CA 1
ATOM 794 C C . LEU A 1 103 ? 2.709 -25.516 2.467 1 98.81 103 LEU A C 1
ATOM 796 O O . LEU A 1 103 ? 3.111 -24.516 3.066 1 98.81 103 LEU A O 1
ATOM 800 N N . THR A 1 104 ? 1.604 -25.5 1.707 1 98.81 104 THR A N 1
ATOM 801 C CA . THR A 1 104 ? 0.761 -24.297 1.639 1 98.81 104 THR A CA 1
ATOM 802 C C . THR A 1 104 ? 0.276 -23.906 3.029 1 98.81 104 THR A C 1
ATOM 804 O O . THR A 1 104 ? 0.324 -22.734 3.395 1 98.81 104 THR A O 1
ATOM 807 N N . ASP A 1 105 ? -0.133 -24.906 3.787 1 98.62 105 ASP A N 1
ATOM 808 C CA . ASP A 1 105 ? -0.637 -24.656 5.137 1 98.62 105 ASP A CA 1
ATOM 809 C C . ASP A 1 105 ? 0.452 -24.078 6.027 1 98.62 105 ASP A C 1
ATOM 811 O O . ASP A 1 105 ? 0.158 -23.312 6.957 1 98.62 105 ASP A O 1
ATOM 815 N N . ARG A 1 106 ? 1.691 -24.328 5.727 1 98.44 106 ARG A N 1
ATOM 816 C CA . ARG A 1 106 ? 2.801 -23.922 6.582 1 98.44 106 ARG A CA 1
ATOM 817 C C . ARG A 1 106 ? 3.332 -22.547 6.172 1 98.44 106 ARG A C 1
ATOM 819 O O . ARG A 1 106 ? 4.223 -22 6.824 1 98.44 106 ARG A O 1
ATOM 826 N N . MET A 1 107 ? 2.848 -21.984 5.074 1 98.12 107 MET A N 1
ATOM 827 C CA . MET A 1 107 ? 3.23 -20.625 4.699 1 98.12 107 MET A CA 1
ATOM 828 C C . MET A 1 107 ? 2.721 -19.609 5.723 1 98.12 107 MET A C 1
ATOM 830 O O . MET A 1 107 ? 1.511 -19.406 5.855 1 98.12 107 MET A O 1
ATOM 834 N N . MET A 1 108 ? 3.645 -18.953 6.352 1 96.06 108 MET A N 1
ATOM 835 C CA . MET A 1 108 ? 3.322 -18.141 7.523 1 96.06 108 MET A CA 1
ATOM 836 C C . MET A 1 108 ? 2.84 -16.766 7.105 1 96.06 108 MET A C 1
ATOM 838 O O . MET A 1 108 ? 3.35 -16.188 6.141 1 96.06 108 MET A O 1
ATOM 842 N N . TYR A 1 109 ? 1.881 -16.328 7.867 1 95.69 109 TYR A N 1
ATOM 843 C CA . TYR A 1 109 ? 1.479 -14.93 7.754 1 95.69 109 TYR A CA 1
ATOM 844 C C . TYR A 1 109 ? 2.438 -14.023 8.516 1 95.69 109 TYR A C 1
ATOM 846 O O . TYR A 1 109 ? 2.387 -13.945 9.742 1 95.69 109 TYR A O 1
ATOM 854 N N . GLU A 1 110 ? 3.277 -13.203 7.836 1 91.75 110 GLU A N 1
ATOM 855 C CA . GLU A 1 110 ? 4.367 -12.445 8.445 1 91.75 110 GLU A CA 1
ATOM 856 C C . GLU A 1 110 ? 3.865 -11.125 9.023 1 91.75 110 GLU A C 1
ATOM 858 O O . GLU A 1 110 ? 4.438 -10.602 9.984 1 91.75 110 GLU A O 1
ATOM 863 N N . LYS A 1 111 ? 2.818 -10.57 8.469 1 84.06 111 LYS A N 1
ATOM 864 C CA . LYS A 1 111 ? 2.191 -9.344 8.953 1 84.06 111 LYS A CA 1
ATOM 865 C C . LYS A 1 111 ? 3.195 -8.195 9.008 1 84.06 111 LYS A C 1
ATOM 867 O O . LYS A 1 111 ? 3.324 -7.523 10.039 1 84.06 111 LYS A O 1
ATOM 872 N N . SER A 1 112 ? 4.047 -8.039 8.055 1 86.94 112 SER A N 1
ATOM 873 C CA . SER A 1 112 ? 5.059 -6.992 7.926 1 86.94 112 SER A CA 1
ATOM 874 C C . SER A 1 112 ? 4.832 -6.152 6.672 1 86.94 112 SER A C 1
ATOM 876 O O . SER A 1 112 ? 3.803 -6.285 6.008 1 86.94 112 SER A O 1
ATOM 878 N N . PHE A 1 113 ? 5.711 -5.246 6.391 1 84.69 113 PHE A N 1
ATOM 879 C CA . PHE A 1 113 ? 5.617 -4.477 5.156 1 84.69 113 PHE A CA 1
ATOM 880 C C . PHE A 1 113 ? 6.031 -5.324 3.959 1 84.69 113 PHE A C 1
ATOM 882 O O . PHE A 1 113 ? 6.516 -6.445 4.121 1 84.69 113 PHE A O 1
ATOM 889 N N . SER A 1 114 ? 5.793 -4.855 2.795 1 88.38 114 SER A N 1
ATOM 890 C CA . SER A 1 114 ? 6.055 -5.711 1.643 1 88.38 114 SER A CA 1
ATOM 891 C C . SER A 1 114 ? 6.953 -5.008 0.628 1 88.38 114 SER A C 1
ATOM 893 O O . SER A 1 114 ? 6.938 -3.779 0.524 1 88.38 114 SER A O 1
ATOM 895 N N . ILE A 1 115 ? 7.762 -5.797 -0.002 1 89 115 ILE A N 1
ATOM 896 C CA . ILE A 1 115 ? 8.547 -5.367 -1.153 1 89 115 ILE A CA 1
ATOM 897 C C . ILE A 1 115 ? 8.273 -6.293 -2.338 1 89 115 ILE A C 1
ATOM 899 O O . ILE A 1 115 ? 8.992 -7.273 -2.543 1 89 115 ILE A O 1
ATOM 903 N N . LEU A 1 116 ? 7.258 -5.906 -3.107 1 92.06 116 LEU A N 1
ATOM 904 C CA . LEU A 1 116 ? 6.789 -6.746 -4.199 1 92.06 116 LEU A CA 1
ATOM 905 C C . LEU A 1 116 ? 7.824 -6.824 -5.316 1 92.06 116 LEU A C 1
ATOM 907 O O . LEU A 1 116 ? 7.984 -7.867 -5.949 1 92.06 116 LEU A O 1
ATOM 911 N N . SER A 1 117 ? 8.555 -5.766 -5.57 1 92.62 117 SER A N 1
ATOM 912 C CA . SER A 1 117 ? 9.539 -5.738 -6.648 1 92.62 117 SER A CA 1
ATOM 913 C C . SER A 1 117 ? 10.625 -6.789 -6.434 1 92.62 117 SER A C 1
ATOM 915 O O . SER A 1 117 ? 10.969 -7.527 -7.359 1 92.62 117 SER A O 1
ATOM 917 N N . THR A 1 118 ? 11.125 -6.867 -5.227 1 94.56 118 THR A N 1
ATOM 918 C CA . THR A 1 118 ? 12.164 -7.844 -4.91 1 94.56 118 THR A CA 1
ATOM 919 C C . THR A 1 118 ? 11.609 -9.266 -4.996 1 94.56 118 THR A C 1
ATOM 921 O O . THR A 1 118 ? 12.312 -10.18 -5.418 1 94.56 118 THR A O 1
ATOM 924 N N . SER A 1 119 ? 10.375 -9.375 -4.547 1 96.62 119 SER A N 1
ATOM 925 C CA . SER A 1 119 ? 9.75 -10.695 -4.656 1 96.62 119 SER A CA 1
ATOM 926 C C . SER A 1 119 ? 9.641 -11.133 -6.113 1 96.62 119 SER A C 1
ATOM 928 O O . SER A 1 119 ? 10.008 -12.266 -6.449 1 96.62 119 SER A O 1
ATOM 930 N N . LEU A 1 120 ? 9.172 -10.25 -7.008 1 97.56 120 LEU A N 1
ATOM 931 C CA . LEU A 1 120 ? 9.016 -10.594 -8.414 1 97.56 120 LEU A CA 1
ATOM 932 C C . LEU A 1 120 ? 10.375 -10.852 -9.07 1 97.56 120 LEU A C 1
ATOM 934 O O . LEU A 1 120 ? 10.492 -11.695 -9.961 1 97.56 120 LEU A O 1
ATOM 938 N N . GLU A 1 121 ? 11.344 -10.156 -8.594 1 97.56 121 GLU A N 1
ATOM 939 C CA . GLU A 1 121 ? 12.703 -10.422 -9.062 1 97.56 121 GLU A CA 1
ATOM 940 C C . GLU A 1 121 ? 13.141 -11.844 -8.695 1 97.56 121 GLU A C 1
ATOM 942 O O . GLU A 1 121 ? 13.719 -12.547 -9.531 1 97.56 121 GLU A O 1
ATOM 947 N N . THR A 1 122 ? 12.914 -12.211 -7.504 1 98.44 122 THR A N 1
ATOM 948 C CA . THR A 1 122 ? 13.25 -13.555 -7.047 1 98.44 122 THR A CA 1
ATOM 949 C C . THR A 1 122 ? 12.492 -14.602 -7.855 1 98.44 122 THR A C 1
ATOM 951 O O . THR A 1 122 ? 13.055 -15.625 -8.242 1 98.44 122 THR A O 1
ATOM 954 N N . VAL A 1 123 ? 11.219 -14.305 -8.117 1 98.69 123 VAL A N 1
ATOM 955 C CA . VAL A 1 123 ? 10.422 -15.219 -8.938 1 98.69 123 VAL A CA 1
ATOM 956 C C . VAL A 1 123 ? 11.055 -15.367 -10.312 1 98.69 123 VAL A C 1
ATOM 958 O O . VAL A 1 123 ? 11.211 -16.484 -10.812 1 98.69 123 VAL A O 1
ATOM 961 N N . HIS A 1 124 ? 11.461 -14.336 -10.898 1 98.12 124 HIS A N 1
ATOM 962 C CA . HIS A 1 124 ? 12.016 -14.32 -12.242 1 98.12 124 HIS A CA 1
ATOM 963 C C . HIS A 1 124 ? 13.352 -15.062 -12.297 1 98.12 124 HIS A C 1
ATOM 965 O O . HIS A 1 124 ? 13.547 -15.93 -13.148 1 98.12 124 HIS A O 1
ATOM 971 N N . PHE A 1 125 ? 14.203 -14.836 -11.336 1 97.81 125 PHE A N 1
ATOM 972 C CA . PHE A 1 125 ? 15.594 -15.211 -11.531 1 97.81 125 PHE A CA 1
ATOM 973 C C . PHE A 1 125 ? 15.969 -16.391 -10.648 1 97.81 125 PHE A C 1
ATOM 975 O O . PHE A 1 125 ? 17.062 -16.953 -10.781 1 97.81 125 PHE A O 1
ATOM 982 N N . GLU A 1 126 ? 15.109 -16.734 -9.805 1 98.31 126 GLU A N 1
ATOM 983 C CA . GLU A 1 126 ? 15.398 -17.891 -8.969 1 98.31 126 GLU A CA 1
ATOM 984 C C . GLU A 1 126 ? 14.328 -18.969 -9.125 1 98.31 126 GLU A C 1
ATOM 986 O O . GLU A 1 126 ? 14.633 -20.109 -9.469 1 98.31 126 GLU A O 1
ATOM 991 N N . VAL A 1 127 ? 13.094 -18.578 -8.969 1 98.69 127 VAL A N 1
ATOM 992 C CA . VAL A 1 127 ? 12 -19.547 -8.961 1 98.69 127 VAL A CA 1
ATOM 993 C C . VAL A 1 127 ? 11.805 -20.125 -10.359 1 98.69 127 VAL A C 1
ATOM 995 O O . VAL A 1 127 ? 11.742 -21.344 -10.539 1 98.69 127 VAL A O 1
ATOM 998 N N . LEU A 1 128 ? 11.734 -19.219 -11.391 1 98.12 128 LEU A N 1
ATOM 999 C CA . LEU A 1 128 ? 11.484 -19.625 -12.766 1 98.12 128 LEU A CA 1
ATOM 1000 C C . LEU A 1 128 ? 12.789 -19.75 -13.547 1 98.12 128 LEU A C 1
ATOM 1002 O O . LEU A 1 128 ? 12.812 -19.531 -14.758 1 98.12 128 LEU A O 1
ATOM 1006 N N . ALA A 1 129 ? 13.812 -20 -12.828 1 97.38 129 ALA A N 1
ATOM 1007 C CA . ALA A 1 129 ? 15.125 -20.297 -13.398 1 97.38 129 ALA A CA 1
ATOM 1008 C C . ALA A 1 129 ? 15.484 -21.766 -13.219 1 97.38 129 ALA A C 1
ATOM 1010 O O . ALA A 1 129 ? 14.773 -22.5 -12.531 1 97.38 129 ALA A O 1
ATOM 1011 N N . LYS A 1 130 ? 16.625 -22.125 -13.883 1 96.38 130 LYS A N 1
ATOM 1012 C CA . LYS A 1 130 ? 17.078 -23.516 -13.812 1 96.38 130 LYS A CA 1
ATOM 1013 C C . LYS A 1 130 ? 17.281 -23.938 -12.359 1 96.38 130 LYS A C 1
ATOM 1015 O O . LYS A 1 130 ? 16.875 -25.047 -11.977 1 96.38 130 LYS A O 1
ATOM 1020 N N . LYS A 1 131 ? 17.828 -23.125 -11.555 1 96.75 131 LYS A N 1
ATOM 1021 C CA . LYS A 1 131 ? 18.109 -23.453 -10.164 1 96.75 131 LYS A CA 1
ATOM 1022 C C . LYS A 1 131 ? 16.828 -23.703 -9.375 1 96.75 131 LYS A C 1
ATOM 1024 O O . LYS A 1 131 ? 16.828 -24.406 -8.367 1 96.75 131 LYS A O 1
ATOM 1029 N N . GLY A 1 132 ? 15.703 -23.141 -9.859 1 98.06 132 GLY A N 1
ATOM 1030 C CA . GLY A 1 132 ? 14.414 -23.328 -9.219 1 98.06 132 GLY A CA 1
ATOM 1031 C C . GLY A 1 132 ? 13.648 -24.531 -9.75 1 98.06 132 GLY A C 1
ATOM 1032 O O . GLY A 1 132 ? 12.578 -24.859 -9.242 1 98.06 132 GLY A O 1
ATOM 1033 N N . GLY A 1 133 ? 14.172 -25.156 -10.789 1 97.56 133 GLY A N 1
ATOM 1034 C CA . GLY A 1 133 ? 13.562 -26.344 -11.352 1 97.56 133 GLY A CA 1
ATOM 1035 C C . GLY A 1 133 ? 12.805 -26.062 -12.641 1 97.56 133 GLY A C 1
ATOM 1036 O O . GLY A 1 133 ? 12.094 -26.938 -13.141 1 97.56 133 GLY A O 1
ATOM 1037 N N . ALA A 1 134 ? 12.914 -24.859 -13.125 1 97.25 134 ALA A N 1
ATOM 1038 C CA . ALA A 1 134 ? 12.227 -24.516 -14.359 1 97.25 134 ALA A CA 1
ATOM 1039 C C . ALA A 1 134 ? 12.773 -25.312 -15.539 1 97.25 134 ALA A C 1
ATOM 1041 O O . ALA A 1 134 ? 13.977 -25.562 -15.625 1 97.25 134 ALA A O 1
ATOM 1042 N N . ARG A 1 135 ? 11.922 -25.672 -16.406 1 95.75 135 ARG A N 1
ATOM 1043 C CA . ARG A 1 135 ? 12.305 -26.391 -17.625 1 95.75 135 ARG A CA 1
ATOM 1044 C C . ARG A 1 135 ? 12.547 -25.406 -18.781 1 95.75 135 ARG A C 1
ATOM 1046 O O . ARG A 1 135 ? 12.055 -24.281 -18.75 1 95.75 135 ARG A O 1
ATOM 1053 N N . PRO A 1 136 ? 13.352 -25.922 -19.766 1 90 136 PRO A N 1
ATOM 1054 C CA . PRO A 1 136 ? 13.609 -25.047 -20.906 1 90 136 PRO A CA 1
ATOM 1055 C C . PRO A 1 136 ? 12.352 -24.75 -21.719 1 90 136 PRO A C 1
ATOM 1057 O O . PRO A 1 136 ? 11.5 -25.625 -21.891 1 90 136 PRO A O 1
ATOM 1060 N N . LYS A 1 137 ? 12.258 -23.484 -22.188 1 79.25 137 LYS A N 1
ATOM 1061 C CA . LYS A 1 137 ? 11.102 -23.031 -22.953 1 79.25 137 LYS A CA 1
ATOM 1062 C C . LYS A 1 137 ? 10.938 -23.844 -24.234 1 79.25 137 LYS A C 1
ATOM 1064 O O . LYS A 1 137 ? 9.812 -24.078 -24.688 1 79.25 137 LYS A O 1
ATOM 1069 N N . GLN A 1 138 ? 12.016 -24.219 -24.781 1 74 138 GLN A N 1
ATOM 1070 C CA . GLN A 1 138 ? 12.016 -24.922 -26.047 1 74 138 GLN A CA 1
ATOM 1071 C C . GLN A 1 138 ? 11.305 -26.266 -25.922 1 74 138 GLN A C 1
ATOM 1073 O O . GLN A 1 138 ? 10.977 -26.906 -26.938 1 74 138 GLN A O 1
ATOM 1078 N N . LYS A 1 139 ? 10.805 -26.547 -24.844 1 73.06 139 LYS A N 1
ATOM 1079 C CA . LYS A 1 139 ? 10.18 -27.844 -24.625 1 73.06 139 LYS A CA 1
ATOM 1080 C C . LYS A 1 139 ? 8.656 -27.719 -24.547 1 73.06 139 LYS A C 1
ATOM 1082 O O . LYS A 1 139 ? 7.977 -28.625 -24.062 1 73.06 139 LYS A O 1
ATOM 1087 N N . GLY A 1 140 ? 8.133 -26.578 -24.953 1 84.5 140 GLY A N 1
ATOM 1088 C CA . GLY A 1 140 ? 6.688 -26.406 -24.938 1 84.5 140 GLY A CA 1
ATOM 1089 C C . GLY A 1 140 ? 6.133 -26.188 -23.547 1 84.5 140 GLY A C 1
ATOM 1090 O O . GLY A 1 140 ? 4.973 -26.5 -23.266 1 84.5 140 GLY A O 1
ATOM 1091 N N . VAL A 1 141 ? 7.012 -25.828 -22.656 1 92.5 141 VAL A N 1
ATOM 1092 C CA . VAL A 1 141 ? 6.598 -25.625 -21.266 1 92.5 141 VAL A CA 1
ATOM 1093 C C . VAL A 1 141 ? 6.023 -24.219 -21.109 1 92.5 141 VAL A C 1
ATOM 1095 O O . VAL A 1 141 ? 6.645 -23.234 -21.516 1 92.5 141 VAL A O 1
ATOM 1098 N N . LYS A 1 142 ? 4.82 -24.172 -20.594 1 94.5 142 LYS A N 1
ATOM 1099 C CA . LYS A 1 142 ? 4.219 -22.891 -20.234 1 94.5 142 LYS A CA 1
ATOM 1100 C C . LYS A 1 142 ? 4.66 -22.438 -18.844 1 94.5 142 LYS A C 1
ATOM 1102 O O . LYS A 1 142 ? 4.73 -23.25 -17.922 1 94.5 142 LYS A O 1
ATOM 1107 N N . MET A 1 143 ? 5.043 -21.188 -18.781 1 96.44 143 MET A N 1
ATOM 1108 C CA . MET A 1 143 ? 5.367 -20.609 -17.484 1 96.44 143 MET A CA 1
ATOM 1109 C C . MET A 1 143 ? 4.285 -19.625 -17.031 1 96.44 143 MET A C 1
ATOM 1111 O O . MET A 1 143 ? 3.863 -18.766 -17.812 1 96.44 143 MET A O 1
ATOM 1115 N N . ALA A 1 144 ? 3.811 -19.812 -15.812 1 97.69 144 ALA A N 1
ATOM 1116 C CA . ALA A 1 144 ? 2.748 -18.953 -15.289 1 97.69 144 ALA A CA 1
ATOM 1117 C C . ALA A 1 144 ? 3.008 -18.609 -13.828 1 97.69 144 ALA A C 1
ATOM 1119 O O . ALA A 1 144 ? 3.617 -19.375 -13.086 1 97.69 144 ALA A O 1
ATOM 1120 N N . VAL A 1 145 ? 2.625 -17.422 -13.422 1 98.69 145 VAL A N 1
ATOM 1121 C CA . VAL A 1 145 ? 2.654 -16.938 -12.039 1 98.69 145 VAL A CA 1
ATOM 1122 C C . VAL A 1 145 ? 1.242 -16.578 -11.594 1 98.69 145 VAL A C 1
ATOM 1124 O O . VAL A 1 145 ? 0.525 -15.867 -12.297 1 98.69 145 VAL A O 1
ATOM 1127 N N . VAL A 1 146 ? 0.8 -17.125 -10.516 1 98.75 146 VAL A N 1
ATOM 1128 C CA . VAL A 1 146 ? -0.383 -16.641 -9.812 1 98.75 146 VAL A CA 1
ATOM 1129 C C . VAL A 1 146 ? 0.039 -15.828 -8.586 1 98.75 146 VAL A C 1
ATOM 1131 O O . VAL A 1 146 ? 0.556 -16.391 -7.617 1 98.75 146 VAL A O 1
ATOM 1134 N N . LEU A 1 147 ? -0.174 -14.531 -8.68 1 98 147 LEU A N 1
ATOM 1135 C CA . LEU A 1 147 ? 0.197 -13.586 -7.629 1 98 147 LEU A CA 1
ATOM 1136 C C . LEU A 1 147 ? -1.031 -13.125 -6.852 1 98 147 LEU A C 1
ATOM 1138 O O . LEU A 1 147 ? -1.953 -12.547 -7.426 1 98 147 LEU A O 1
ATOM 1142 N N . VAL A 1 148 ? -1.059 -13.43 -5.551 1 96.12 148 VAL A N 1
ATOM 1143 C CA . VAL A 1 148 ? -2.146 -12.969 -4.695 1 96.12 148 VAL A CA 1
ATOM 1144 C C . VAL A 1 148 ? -1.649 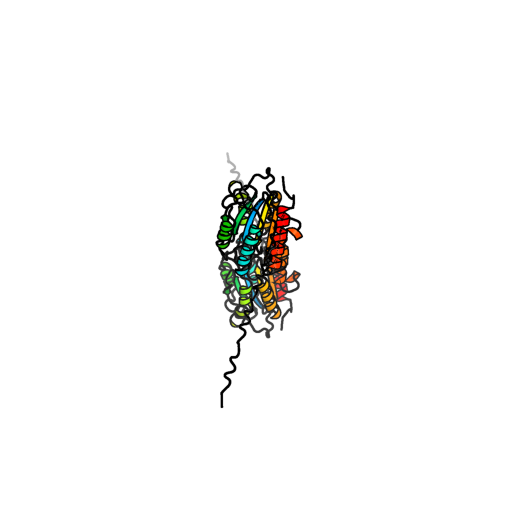-11.836 -3.797 1 96.12 148 VAL A C 1
ATOM 1146 O O . VAL A 1 148 ? -0.824 -12.062 -2.91 1 96.12 148 VAL A O 1
ATOM 1149 N N . THR A 1 149 ? -2.066 -10.648 -4.074 1 91.75 149 THR A N 1
ATOM 1150 C CA . THR A 1 149 ? -1.611 -9.469 -3.34 1 91.75 149 THR A CA 1
ATOM 1151 C C . THR A 1 149 ? -2.607 -8.328 -3.484 1 91.75 149 THR A C 1
ATOM 1153 O O . THR A 1 149 ? -3.352 -8.266 -4.465 1 91.75 149 THR A O 1
ATOM 1156 N N . ASP A 1 150 ? -2.658 -7.527 -2.539 1 80 150 ASP A N 1
ATOM 1157 C CA . ASP A 1 150 ? -3.48 -6.332 -2.684 1 80 150 ASP A CA 1
ATOM 1158 C C . ASP A 1 150 ? -2.707 -5.215 -3.379 1 80 150 ASP A C 1
ATOM 1160 O O . ASP A 1 150 ? -3.299 -4.234 -3.836 1 80 150 ASP A O 1
ATOM 1164 N N . GLY A 1 151 ? -1.384 -5.461 -3.652 1 71.31 151 GLY A N 1
ATOM 1165 C CA . GLY A 1 151 ? -0.549 -4.496 -4.348 1 71.31 151 GLY A CA 1
ATOM 1166 C C . GLY A 1 151 ? -0.322 -3.223 -3.555 1 71.31 151 GLY A C 1
ATOM 1167 O O . GLY A 1 151 ? 0.46 -2.361 -3.963 1 71.31 151 GLY A O 1
ATOM 1168 N N . PHE A 1 152 ? -1.027 -3.1 -2.488 1 63.06 152 PHE A N 1
ATOM 1169 C CA . PHE A 1 152 ? -1.012 -1.841 -1.751 1 63.06 152 PHE A CA 1
ATOM 1170 C C . PHE A 1 152 ? 0.145 -1.81 -0.759 1 63.06 152 PHE A C 1
ATOM 1172 O O . PHE A 1 152 ? 0.5 -2.838 -0.178 1 63.06 152 PHE A O 1
ATOM 1179 N N . GLY A 1 153 ? 0.797 -0.561 -0.86 1 59.72 153 GLY A N 1
ATOM 1180 C CA . GLY A 1 153 ? 1.739 -0.26 0.205 1 59.72 153 GLY A CA 1
ATOM 1181 C C . GLY A 1 153 ? 3.09 -0.925 0.014 1 59.72 153 GLY A C 1
ATOM 1182 O O . GLY A 1 153 ? 3.924 -0.919 0.92 1 59.72 153 GLY A O 1
ATOM 1183 N N . THR A 1 154 ? 3.199 -1.522 -1.104 1 68.12 154 THR A N 1
ATOM 1184 C CA . THR A 1 154 ? 4.496 -2.16 -1.304 1 68.12 154 THR A CA 1
ATOM 1185 C C . THR A 1 154 ? 5.566 -1.121 -1.621 1 68.12 154 THR A C 1
ATOM 1187 O O . THR A 1 154 ? 5.297 -0.137 -2.314 1 68.12 154 THR A O 1
ATOM 1190 N N . SER A 1 155 ? 6.656 -1.347 -0.936 1 71.5 155 SER A N 1
ATOM 1191 C CA . SER A 1 155 ? 7.801 -0.54 -1.342 1 71.5 155 SER A CA 1
ATOM 1192 C C . SER A 1 155 ? 8.242 -0.88 -2.762 1 71.5 155 SER A C 1
ATOM 1194 O O . SER A 1 155 ? 8.281 -2.053 -3.139 1 71.5 155 SER A O 1
ATOM 1196 N N . GLY A 1 156 ? 8.289 0.195 -3.613 1 75.62 156 GLY A N 1
ATOM 1197 C CA . GLY A 1 156 ? 8.773 -0.007 -4.969 1 75.62 156 GLY A CA 1
ATOM 1198 C C . GLY A 1 156 ? 7.699 -0.519 -5.914 1 75.62 156 GLY A C 1
ATOM 1199 O O . GLY A 1 156 ? 7.918 -1.492 -6.641 1 75.62 156 GLY A O 1
ATOM 1200 N N . TYR A 1 157 ? 6.523 0.08 -5.906 1 78.75 157 TYR A N 1
ATOM 1201 C CA . TYR A 1 157 ? 5.441 -0.378 -6.773 1 78.75 157 TYR A CA 1
ATOM 1202 C C . TYR A 1 157 ? 5.809 -0.21 -8.242 1 78.75 157 TYR A C 1
ATOM 1204 O O . TYR A 1 157 ? 5.562 -1.104 -9.055 1 78.75 157 TYR A O 1
ATOM 1212 N N . GLU A 1 158 ? 6.359 0.943 -8.625 1 81.81 158 GLU A N 1
ATOM 1213 C CA . GLU A 1 158 ? 6.77 1.128 -10.008 1 81.81 158 GLU A CA 1
ATOM 1214 C C . GLU A 1 158 ? 7.785 0.07 -10.43 1 81.81 158 GLU A C 1
ATOM 1216 O O . GLU A 1 158 ? 7.715 -0.456 -11.547 1 81.81 158 GLU A O 1
ATOM 1221 N N . GLU A 1 159 ? 8.68 -0.182 -9.516 1 88.75 159 GLU A N 1
ATOM 1222 C CA . GLU A 1 159 ? 9.656 -1.237 -9.781 1 88.75 159 GLU A CA 1
ATOM 1223 C C . GLU A 1 159 ? 8.977 -2.596 -9.914 1 88.75 159 GLU A C 1
ATOM 1225 O O . GLU A 1 159 ? 9.43 -3.451 -10.68 1 88.75 159 GLU A O 1
ATOM 1230 N N . SER A 1 160 ? 7.914 -2.768 -9.18 1 91.38 160 SER A N 1
ATOM 1231 C CA . SER A 1 160 ? 7.16 -4.016 -9.273 1 91.38 160 SER A CA 1
ATOM 1232 C C . SER A 1 160 ? 6.512 -4.164 -10.648 1 91.38 160 SER A C 1
ATOM 1234 O O . SER A 1 160 ? 6.48 -5.262 -11.211 1 91.38 160 SER A O 1
ATOM 1236 N N . ILE A 1 161 ? 5.969 -3.084 -11.18 1 90.75 161 ILE A N 1
ATOM 1237 C CA . ILE A 1 161 ? 5.371 -3.104 -12.516 1 90.75 161 ILE A CA 1
ATOM 1238 C C . ILE A 1 161 ? 6.438 -3.463 -13.547 1 90.75 161 ILE A C 1
ATOM 1240 O O . ILE A 1 161 ? 6.195 -4.281 -14.438 1 90.75 161 ILE A O 1
ATOM 1244 N N . ALA A 1 162 ? 7.586 -2.85 -13.375 1 93.31 162 ALA A N 1
ATOM 1245 C CA . ALA A 1 162 ? 8.68 -3.125 -14.305 1 93.31 162 ALA A CA 1
ATOM 1246 C C . ALA A 1 162 ? 9.086 -4.598 -14.25 1 93.31 162 ALA A C 1
ATOM 1248 O O . ALA A 1 162 ? 9.359 -5.211 -15.281 1 93.31 162 ALA A O 1
ATOM 1249 N N . GLN A 1 163 ? 9.133 -5.125 -13.062 1 95.56 163 GLN A N 1
ATOM 1250 C CA . GLN A 1 163 ? 9.5 -6.527 -12.914 1 95.56 163 GLN A CA 1
ATOM 1251 C C . GLN A 1 163 ? 8.438 -7.445 -13.516 1 95.56 163 GLN A C 1
ATOM 1253 O O . GLN A 1 163 ? 8.766 -8.469 -14.117 1 95.56 163 GLN A O 1
ATOM 1258 N N . ALA A 1 164 ? 7.18 -7.117 -13.32 1 96.38 164 ALA A N 1
ATOM 1259 C CA . ALA A 1 164 ? 6.098 -7.891 -13.922 1 96.38 164 ALA A CA 1
ATOM 1260 C C . ALA A 1 164 ? 6.191 -7.875 -15.445 1 96.38 164 ALA A C 1
ATOM 1262 O O . ALA A 1 164 ? 6.004 -8.906 -16.094 1 96.38 164 ALA A O 1
ATOM 1263 N N . LYS A 1 165 ? 6.48 -6.77 -16 1 96.44 165 LYS A N 1
ATOM 1264 C CA . LYS A 1 165 ? 6.656 -6.652 -17.438 1 96.44 165 LYS A CA 1
ATOM 1265 C C . LYS A 1 165 ? 7.84 -7.484 -17.922 1 96.44 165 LYS A C 1
ATOM 1267 O O . LYS A 1 165 ? 7.785 -8.094 -19 1 96.44 165 LYS A O 1
ATOM 1272 N N . SER A 1 166 ? 8.883 -7.426 -17.125 1 97 166 SER A N 1
ATOM 1273 C CA . SER A 1 166 ? 10.047 -8.242 -17.453 1 97 166 SER A CA 1
ATOM 1274 C C . SER A 1 166 ? 9.688 -9.719 -17.531 1 97 166 SER A C 1
ATOM 1276 O O . SER A 1 166 ? 10.117 -10.43 -18.438 1 97 166 SER A O 1
ATOM 1278 N N . LEU A 1 167 ? 8.906 -10.148 -16.609 1 97.69 167 LEU A N 1
ATOM 1279 C CA . LEU A 1 167 ? 8.445 -11.531 -16.609 1 97.69 167 LEU A CA 1
ATOM 1280 C C . LEU A 1 167 ? 7.605 -11.828 -17.844 1 97.69 167 LEU A C 1
ATOM 1282 O O . LEU A 1 167 ? 7.785 -12.859 -18.484 1 97.69 167 LEU A O 1
ATOM 1286 N N . GLN A 1 168 ? 6.742 -10.922 -18.172 1 96.62 168 GLN A N 1
ATOM 1287 C CA . GLN A 1 168 ? 5.879 -11.109 -19.328 1 96.62 168 GLN A CA 1
ATOM 1288 C C . GLN A 1 168 ? 6.688 -11.125 -20.625 1 96.62 168 GLN A C 1
ATOM 1290 O O . GLN A 1 168 ? 6.402 -11.906 -21.531 1 96.62 168 GLN A O 1
ATOM 1295 N N . ASN A 1 169 ? 7.691 -10.305 -20.672 1 95.38 169 ASN A N 1
ATOM 1296 C CA . ASN A 1 169 ? 8.578 -10.281 -21.828 1 95.38 169 ASN A CA 1
ATOM 1297 C C . ASN A 1 169 ? 9.367 -11.586 -21.953 1 95.38 169 ASN A C 1
ATOM 1299 O O . ASN A 1 169 ? 9.836 -11.93 -23.047 1 95.38 169 ASN A O 1
ATOM 1303 N N . TYR A 1 170 ? 9.516 -12.188 -20.844 1 93.69 170 TYR A N 1
ATOM 1304 C CA . TYR A 1 170 ? 10.148 -13.5 -20.828 1 93.69 170 TYR A CA 1
ATOM 1305 C C . TYR A 1 170 ? 9.125 -14.602 -21.062 1 93.69 170 TYR A C 1
ATOM 1307 O O . TYR A 1 170 ? 9.383 -15.773 -20.766 1 93.69 170 TYR A O 1
ATOM 1315 N N . HIS A 1 171 ? 7.934 -14.25 -21.422 1 93.69 171 HIS A N 1
ATOM 1316 C CA . HIS A 1 171 ? 6.84 -15.148 -21.797 1 93.69 171 HIS A CA 1
ATOM 1317 C C . HIS A 1 171 ? 6.285 -15.875 -20.578 1 93.69 171 HIS A C 1
ATOM 1319 O O . HIS A 1 171 ? 5.945 -17.062 -20.672 1 93.69 171 HIS A O 1
ATOM 1325 N N . VAL A 1 172 ? 6.359 -15.281 -19.5 1 96.44 172 VAL A N 1
ATOM 1326 C CA . VAL A 1 172 ? 5.66 -15.75 -18.297 1 96.44 172 VAL A CA 1
ATOM 1327 C C . VAL A 1 172 ? 4.266 -15.125 -18.234 1 96.44 172 VAL A C 1
ATOM 1329 O O . VAL A 1 172 ? 4.125 -13.898 -18.312 1 96.44 172 VAL A O 1
ATOM 1332 N N . GLU A 1 173 ? 3.254 -15.945 -18.172 1 96.75 173 GLU A N 1
ATOM 1333 C CA . GLU A 1 173 ? 1.892 -15.438 -18.031 1 96.75 173 GLU A CA 1
ATOM 1334 C C . GLU A 1 173 ? 1.577 -15.086 -16.578 1 96.75 173 GLU A C 1
ATOM 1336 O O . GLU A 1 173 ? 1.672 -15.945 -15.703 1 96.75 173 GLU A O 1
ATOM 1341 N N . MET A 1 174 ? 1.164 -13.836 -16.344 1 97.94 174 MET A N 1
ATOM 1342 C CA . MET A 1 174 ? 0.95 -13.336 -14.984 1 97.94 174 MET A CA 1
ATOM 1343 C C . MET A 1 174 ? -0.539 -13.234 -14.672 1 97.94 174 MET A C 1
ATOM 1345 O O . MET A 1 174 ? -1.272 -12.5 -15.336 1 97.94 174 MET A O 1
ATOM 1349 N N . PHE A 1 175 ? -0.959 -13.961 -13.688 1 97.94 175 PHE A N 1
ATOM 1350 C CA . PHE A 1 175 ? -2.299 -13.859 -13.125 1 97.94 175 PHE A CA 1
ATOM 1351 C C . PHE A 1 175 ? -2.26 -13.156 -11.766 1 97.94 175 PHE A C 1
ATOM 1353 O O . PHE A 1 175 ? -1.442 -13.492 -10.914 1 97.94 175 PHE A O 1
ATOM 1360 N N . THR A 1 176 ? -3.115 -12.18 -11.57 1 96.31 176 THR A N 1
ATOM 1361 C CA . THR A 1 176 ? -3.164 -11.484 -10.289 1 96.31 176 THR A CA 1
ATOM 1362 C C . THR A 1 176 ? -4.539 -11.641 -9.648 1 96.31 176 THR A C 1
ATOM 1364 O O . THR A 1 176 ? -5.562 -11.57 -10.328 1 96.31 176 THR A O 1
ATOM 1367 N N . VAL A 1 177 ? -4.508 -11.961 -8.43 1 95.94 177 VAL A N 1
ATOM 1368 C CA . VAL A 1 177 ? -5.707 -12.094 -7.609 1 95.94 177 VAL A CA 1
ATOM 1369 C C . VAL A 1 177 ? -5.637 -11.117 -6.43 1 95.94 177 VAL A C 1
ATOM 1371 O O . VAL A 1 177 ? -4.695 -11.164 -5.637 1 95.94 177 VAL A O 1
ATOM 1374 N N . TYR A 1 178 ? -6.594 -10.203 -6.305 1 91.69 178 TYR A N 1
ATOM 1375 C CA . TYR A 1 178 ? -6.551 -9.172 -5.27 1 91.69 178 TYR A CA 1
ATOM 1376 C C . TYR A 1 178 ? -7.742 -9.297 -4.324 1 91.69 178 TYR A C 1
ATOM 1378 O O . TYR A 1 178 ? -8.828 -9.719 -4.734 1 91.69 178 TYR A O 1
ATOM 1386 N N . PRO A 1 179 ? -7.535 -8.945 -3.064 1 85.06 179 PRO A N 1
ATOM 1387 C CA . PRO A 1 179 ? -8.648 -9.023 -2.119 1 85.06 179 PRO A CA 1
ATOM 1388 C C . PRO A 1 179 ? -9.789 -8.07 -2.473 1 85.06 179 PRO A C 1
ATOM 1390 O O . PRO A 1 179 ? -9.555 -6.977 -2.99 1 85.06 179 PRO A O 1
ATOM 1393 N N . GLU A 1 180 ? -11.016 -8.477 -2.229 1 67.94 180 GLU A N 1
ATOM 1394 C CA . GLU A 1 180 ? -12.273 -7.836 -2.598 1 67.94 180 GLU A CA 1
ATOM 1395 C C . GLU A 1 180 ? -12.477 -6.535 -1.83 1 67.94 180 GLU A C 1
ATOM 1397 O O . GLU A 1 180 ? -13.539 -5.914 -1.924 1 67.94 180 GLU A O 1
ATOM 1402 N N . LYS A 1 181 ? -11.578 -5.945 -1.42 1 64.56 181 LYS A N 1
ATOM 1403 C CA . LYS A 1 181 ? -11.93 -4.816 -0.565 1 64.56 181 LYS A CA 1
ATOM 1404 C C . LYS A 1 181 ? -12.211 -3.568 -1.395 1 64.56 181 LYS A C 1
ATOM 1406 O O . LYS A 1 181 ? -13.227 -2.896 -1.193 1 64.56 181 LYS A O 1
ATOM 1411 N N . SER A 1 182 ? -11.305 -3.068 -2.164 1 62.97 182 SER A N 1
ATOM 1412 C CA . SER A 1 182 ? -11.531 -1.78 -2.809 1 62.97 182 SER A CA 1
ATOM 1413 C C . SER A 1 182 ? -11.234 -1.849 -4.301 1 62.97 182 SER A C 1
ATOM 1415 O O . SER A 1 182 ? -10.352 -2.598 -4.73 1 62.97 182 SER A O 1
ATOM 1417 N N . ARG A 1 183 ? -12.148 -1.157 -5.047 1 66.75 183 ARG A N 1
ATOM 1418 C CA . ARG A 1 183 ? -12 -1.032 -6.492 1 66.75 183 ARG A CA 1
ATOM 1419 C C . ARG A 1 183 ? -10.617 -0.503 -6.863 1 66.75 183 ARG A C 1
ATOM 1421 O O . ARG A 1 183 ? -10.141 -0.734 -7.973 1 66.75 183 ARG A O 1
ATOM 1428 N N . ILE A 1 184 ? -10.078 0.23 -6 1 69.62 184 ILE A N 1
ATOM 1429 C CA . ILE A 1 184 ? -8.797 0.846 -6.305 1 69.62 184 ILE A CA 1
ATOM 1430 C C . ILE A 1 184 ? -7.734 -0.238 -6.48 1 69.62 184 ILE A C 1
ATOM 1432 O O . ILE A 1 184 ? -6.816 -0.091 -7.293 1 69.62 184 ILE A O 1
ATOM 1436 N N . TYR A 1 185 ? -7.969 -1.334 -5.859 1 73 185 TYR A N 1
ATOM 1437 C CA . TYR A 1 185 ? -7.008 -2.424 -5.977 1 73 185 TYR A CA 1
ATOM 1438 C C . TYR A 1 185 ? -6.98 -2.979 -7.395 1 73 185 TYR A C 1
ATOM 1440 O O . TYR A 1 185 ? -5.914 -3.309 -7.922 1 73 185 TYR A O 1
ATOM 1448 N N . ARG A 1 186 ? -8.156 -2.959 -7.949 1 80.06 186 ARG A N 1
ATOM 1449 C CA . ARG A 1 186 ? -8.242 -3.477 -9.312 1 80.06 186 ARG A CA 1
ATOM 1450 C C . ARG A 1 186 ? -7.398 -2.639 -10.266 1 80.06 186 ARG A C 1
ATOM 1452 O O . ARG A 1 186 ? -6.699 -3.184 -11.125 1 80.06 186 ARG A O 1
ATOM 1459 N N . LYS A 1 187 ? -7.52 -1.356 -10.133 1 77.12 187 LYS A N 1
ATOM 1460 C CA . LYS A 1 187 ? -6.789 -0.456 -11.016 1 77.12 187 LYS A CA 1
ATOM 1461 C C . LYS A 1 187 ? -5.281 -0.635 -10.859 1 77.12 187 LYS A C 1
ATOM 1463 O O . LYS A 1 187 ? -4.539 -0.614 -11.844 1 77.12 187 LYS A O 1
ATOM 1468 N N . VAL A 1 188 ? -4.867 -0.89 -9.68 1 75.56 188 VAL A N 1
ATOM 1469 C CA . VAL A 1 188 ? -3.451 -1.043 -9.367 1 75.56 188 VAL A CA 1
ATOM 1470 C C . VAL A 1 188 ? -2.953 -2.396 -9.867 1 75.56 188 VAL A C 1
ATOM 1472 O O . VAL A 1 188 ? -1.923 -2.473 -10.539 1 75.56 188 VAL A O 1
ATOM 1475 N N . MET A 1 189 ? -3.729 -3.34 -9.672 1 85.81 189 MET A N 1
ATOM 1476 C CA . MET A 1 189 ? -3.289 -4.711 -9.914 1 85.81 189 MET A CA 1
ATOM 1477 C C . MET A 1 189 ? -3.301 -5.023 -11.406 1 85.81 189 MET A C 1
ATOM 1479 O O . MET A 1 189 ? -2.615 -5.945 -11.859 1 85.81 189 MET A O 1
ATOM 1483 N N . LYS A 1 190 ? -4.051 -4.258 -12.148 1 88.12 190 LYS A N 1
ATOM 1484 C CA . LYS A 1 190 ? -4.133 -4.453 -13.594 1 88.12 190 LYS A CA 1
ATOM 1485 C C . LYS A 1 190 ? -2.764 -4.297 -14.25 1 88.12 190 LYS A C 1
ATOM 1487 O O . LYS A 1 190 ? -2.469 -4.957 -15.25 1 88.12 190 LYS A O 1
ATOM 1492 N N . HIS A 1 191 ? -1.921 -3.545 -13.641 1 87.31 191 HIS A N 1
ATOM 1493 C CA . HIS A 1 191 ? -0.618 -3.252 -14.227 1 87.31 191 HIS A CA 1
ATOM 1494 C C . HIS A 1 191 ? 0.353 -4.41 -14.016 1 87.31 191 HIS A C 1
ATOM 1496 O O . HIS A 1 191 ? 1.398 -4.473 -14.664 1 87.31 191 HIS A O 1
ATOM 1502 N N . LEU A 1 192 ? 0.008 -5.281 -13.141 1 93.44 192 LEU A N 1
ATOM 1503 C CA . LEU A 1 192 ? 0.884 -6.406 -12.828 1 93.44 192 LEU A CA 1
ATOM 1504 C C . LEU A 1 192 ? 0.482 -7.641 -13.633 1 93.44 192 LEU A C 1
ATOM 1506 O O . LEU A 1 192 ? 1.285 -8.562 -13.805 1 93.44 192 LEU A O 1
ATOM 1510 N N . ALA A 1 193 ? -0.721 -7.668 -14.086 1 96 193 ALA A N 1
ATOM 1511 C CA . ALA A 1 193 ? -1.29 -8.844 -14.742 1 96 193 ALA A CA 1
ATOM 1512 C C . ALA A 1 193 ? -0.986 -8.836 -16.234 1 96 193 ALA A C 1
ATOM 1514 O O . ALA A 1 193 ? -0.812 -7.773 -16.844 1 96 193 ALA A O 1
ATOM 1515 N N . SER A 1 194 ? -0.926 -10.023 -16.797 1 96.62 194 SER A N 1
ATOM 1516 C CA . SER A 1 194 ? -0.877 -10.133 -18.25 1 96.62 194 SER A CA 1
ATOM 1517 C C . SER A 1 194 ? -2.168 -9.625 -18.891 1 96.62 194 SER A C 1
ATOM 1519 O O . SER A 1 194 ? -3.193 -9.508 -18.219 1 96.62 194 SER A O 1
ATOM 1521 N N . LYS A 1 195 ? -1.986 -9.297 -20.219 1 94.12 195 LYS A N 1
ATOM 1522 C CA . LYS A 1 195 ? -3.16 -8.891 -20.984 1 94.12 195 LYS A CA 1
ATOM 1523 C C . LYS A 1 195 ? -3.818 -10.094 -21.656 1 94.12 195 LYS A C 1
ATOM 1525 O O . LYS A 1 195 ? -3.135 -11.031 -22.078 1 94.12 195 LYS A O 1
ATOM 1530 N N . PRO A 1 196 ? -5.215 -10.039 -21.797 1 95.25 196 PRO A N 1
ATOM 1531 C CA . PRO A 1 196 ? -6.152 -9.016 -21.328 1 95.25 196 PRO A CA 1
ATOM 1532 C C . PRO A 1 196 ? -6.496 -9.172 -19.844 1 95.25 196 PRO A C 1
ATOM 1534 O O . PRO A 1 196 ? -6.477 -10.281 -19.312 1 95.25 196 PRO A O 1
ATOM 1537 N N . ALA A 1 197 ? -6.832 -8.125 -19.188 1 94 197 ALA A N 1
ATOM 1538 C CA . ALA A 1 197 ? -7.141 -8.125 -17.766 1 94 197 ALA A CA 1
ATOM 1539 C C . ALA A 1 197 ? -8.305 -9.062 -17.453 1 94 197 ALA A C 1
ATOM 1541 O O . ALA A 1 197 ? -8.32 -9.719 -16.406 1 94 197 ALA A O 1
ATOM 1542 N N . LYS A 1 198 ? -9.266 -9.141 -18.281 1 93.62 198 LYS A N 1
ATOM 1543 C CA . LYS A 1 198 ? -10.477 -9.938 -18.062 1 93.62 198 LYS A CA 1
ATOM 1544 C C . LYS A 1 198 ? -10.125 -11.398 -17.781 1 93.62 198 LYS A C 1
ATOM 1546 O O . LYS A 1 198 ? -10.852 -12.086 -17.062 1 93.62 198 LYS A O 1
ATOM 1551 N N . SER A 1 199 ? -8.984 -11.859 -18.328 1 95.75 199 SER A N 1
ATOM 1552 C CA . SER A 1 199 ? -8.625 -13.266 -18.156 1 95.75 199 SER A CA 1
ATOM 1553 C C . SER A 1 199 ? -7.414 -13.422 -17.234 1 95.75 199 SER A C 1
ATOM 1555 O O . SER A 1 199 ? -6.891 -14.523 -17.078 1 95.75 199 SER A O 1
ATOM 1557 N N . HIS A 1 200 ? -6.898 -12.336 -16.641 1 97.31 200 HIS A N 1
ATOM 1558 C CA . HIS A 1 200 ? -5.656 -12.453 -15.891 1 97.31 200 HIS A CA 1
ATOM 1559 C C . HIS A 1 200 ? -5.734 -11.688 -14.57 1 97.31 200 HIS A C 1
ATOM 1561 O O . HIS A 1 200 ? -4.789 -11.711 -13.781 1 97.31 200 HIS A O 1
ATOM 1567 N N . LEU A 1 201 ? -6.859 -11 -14.312 1 95.5 201 LEU A N 1
ATOM 1568 C CA . LEU A 1 201 ? -7.09 -10.219 -13.102 1 95.5 201 LEU A CA 1
ATOM 1569 C C . LEU A 1 201 ? -8.383 -10.633 -12.422 1 95.5 201 LEU A C 1
ATOM 1571 O O . LEU A 1 201 ? -9.461 -10.562 -13.016 1 95.5 201 LEU A O 1
ATOM 1575 N N . PHE A 1 202 ? -8.219 -11.031 -11.109 1 95.69 202 PHE A N 1
ATOM 1576 C CA . PHE A 1 202 ? -9.383 -11.609 -10.453 1 95.69 202 PHE A CA 1
ATOM 1577 C C . PHE A 1 202 ? -9.5 -11.109 -9.023 1 95.69 202 PHE A C 1
ATOM 1579 O O . PHE A 1 202 ? -8.516 -10.68 -8.422 1 95.69 202 PHE A O 1
ATOM 1586 N N . LYS A 1 203 ? -10.75 -11.211 -8.508 1 93.25 203 LYS A N 1
ATOM 1587 C CA . LYS A 1 203 ? -11.008 -10.906 -7.109 1 93.25 203 LYS A CA 1
ATOM 1588 C C . LYS A 1 203 ? -10.938 -12.164 -6.25 1 93.25 203 LYS A C 1
ATOM 1590 O O . LYS A 1 203 ? -11.422 -13.227 -6.648 1 93.25 203 LYS A O 1
ATOM 1595 N N . LEU A 1 204 ? -10.234 -11.977 -5.125 1 94.38 204 LEU A N 1
ATOM 1596 C CA . LEU A 1 204 ? -10.25 -13.023 -4.109 1 94.38 204 LEU A CA 1
ATOM 1597 C C . LEU A 1 204 ? -11.539 -12.961 -3.297 1 94.38 204 LEU A C 1
ATOM 1599 O O . LEU A 1 204 ? -11.773 -12 -2.559 1 94.38 204 LEU A O 1
ATOM 1603 N N . THR A 1 205 ? -12.414 -13.961 -3.43 1 91.88 205 THR A N 1
ATOM 1604 C CA . THR A 1 205 ? -13.742 -13.891 -2.826 1 91.88 205 THR A CA 1
ATOM 1605 C C . THR A 1 205 ? -13.898 -14.953 -1.741 1 91.88 205 THR A C 1
ATOM 1607 O O . THR A 1 205 ? -13.281 -16.016 -1.818 1 91.88 205 THR A O 1
ATOM 1610 N N . LYS A 1 206 ? -14.703 -14.617 -0.787 1 91.5 206 LYS A N 1
ATOM 1611 C CA . LYS A 1 206 ? -15.023 -15.555 0.282 1 91.5 206 LYS A CA 1
ATOM 1612 C C . LYS A 1 206 ? -16.047 -16.594 -0.183 1 91.5 206 LYS A C 1
ATOM 1614 O O . LYS A 1 206 ? -16.156 -17.672 0.398 1 91.5 206 LYS A O 1
ATOM 1619 N N . ASP A 1 207 ? -16.797 -16.219 -1.157 1 93.38 207 ASP A N 1
ATOM 1620 C CA . ASP A 1 207 ? -17.797 -17.125 -1.71 1 93.38 207 ASP A CA 1
ATOM 1621 C C . ASP A 1 207 ? -17.141 -18.297 -2.443 1 93.38 207 ASP A C 1
ATOM 1623 O O . ASP A 1 207 ? -16.438 -18.094 -3.432 1 93.38 207 ASP A O 1
ATOM 1627 N N . GLY A 1 208 ? -17.469 -19.531 -2.006 1 94.12 208 GLY A N 1
ATOM 1628 C CA . GLY A 1 208 ? -16.859 -20.719 -2.584 1 94.12 208 GLY A CA 1
ATOM 1629 C C . GLY A 1 208 ? -17.156 -20.875 -4.062 1 94.12 208 GLY A C 1
ATOM 1630 O O . GLY A 1 208 ? -16.281 -21.266 -4.84 1 94.12 208 GLY A O 1
ATOM 1631 N N . GLY A 1 209 ? -18.422 -20.641 -4.441 1 95.06 209 GLY A N 1
ATOM 1632 C CA . GLY A 1 209 ? -18.781 -20.734 -5.844 1 95.06 209 GLY A CA 1
ATOM 1633 C C . GLY A 1 209 ? -18.031 -19.734 -6.719 1 95.06 209 GLY A C 1
ATOM 1634 O O . GLY A 1 209 ? -17.516 -20.109 -7.777 1 95.06 209 GLY A O 1
ATOM 1635 N N . ALA A 1 210 ? -17.953 -18.5 -6.281 1 94.88 210 ALA A N 1
ATOM 1636 C CA . ALA A 1 210 ? -17.219 -17.469 -7.02 1 94.88 210 ALA A CA 1
ATOM 1637 C C . ALA A 1 210 ? -15.734 -17.797 -7.098 1 94.88 210 ALA A C 1
ATOM 1639 O O . ALA A 1 210 ? -15.102 -17.578 -8.133 1 94.88 210 ALA A O 1
ATOM 1640 N N . ARG A 1 211 ? -15.172 -18.266 -6.027 1 95.56 211 ARG A N 1
ATOM 1641 C CA . ARG A 1 211 ? -13.758 -18.625 -6 1 95.56 211 ARG A CA 1
ATOM 1642 C C . ARG A 1 211 ? -13.469 -19.766 -6.977 1 95.56 211 ARG A C 1
ATOM 1644 O O . ARG A 1 211 ? -12.453 -19.75 -7.672 1 95.56 211 ARG A O 1
ATOM 1651 N N . ARG A 1 212 ? -14.359 -20.766 -7.062 1 95.31 212 ARG A N 1
ATOM 1652 C CA . ARG A 1 212 ? -14.195 -21.859 -8.008 1 95.31 212 ARG A CA 1
ATOM 1653 C C . ARG A 1 212 ? -14.203 -21.359 -9.445 1 95.31 212 ARG A C 1
ATOM 1655 O O . ARG A 1 212 ? -13.477 -21.875 -10.297 1 95.31 212 ARG A O 1
ATOM 1662 N N . LYS A 1 213 ? -15.031 -20.359 -9.672 1 96.31 213 LYS A N 1
ATOM 1663 C CA . LYS A 1 213 ? -15.055 -19.781 -11.016 1 96.31 213 LYS A CA 1
ATOM 1664 C C . LYS A 1 213 ? -13.727 -19.125 -11.359 1 96.31 213 LYS A C 1
ATOM 1666 O O . LYS A 1 213 ? -13.258 -19.234 -12.5 1 96.31 213 LYS A O 1
ATOM 1671 N N . VAL A 1 214 ? -13.156 -18.453 -10.391 1 96.56 214 VAL A N 1
ATOM 1672 C CA . VAL A 1 214 ? -11.844 -17.859 -10.578 1 96.56 214 VAL A CA 1
ATOM 1673 C C . VAL A 1 214 ? -10.82 -18.938 -10.898 1 96.56 214 VAL A C 1
ATOM 1675 O O . VAL A 1 214 ? -10.039 -18.812 -11.844 1 96.56 214 VAL A O 1
ATOM 1678 N N . VAL A 1 215 ? -10.844 -20.016 -10.156 1 97.81 215 VAL A N 1
ATOM 1679 C CA . VAL A 1 215 ? -9.938 -21.141 -10.359 1 97.81 215 VAL A CA 1
ATOM 1680 C C . VAL A 1 215 ? -10.109 -21.688 -11.773 1 97.81 215 VAL A C 1
ATOM 1682 O O . VAL A 1 215 ? -9.125 -21.906 -12.484 1 97.81 215 VAL A O 1
ATOM 1685 N N . GLU A 1 216 ? -11.297 -21.844 -12.18 1 95.88 216 GLU A N 1
ATOM 1686 C CA . GLU A 1 216 ? -11.586 -22.375 -13.508 1 95.88 216 GLU A CA 1
ATOM 1687 C C . GLU A 1 216 ? -11.031 -21.484 -14.602 1 95.88 216 GLU A C 1
ATOM 1689 O O . GLU A 1 216 ? -10.453 -21.969 -15.578 1 95.88 216 GLU A O 1
ATOM 1694 N N . LYS A 1 217 ? -11.211 -20.266 -14.445 1 96.31 217 LYS A N 1
ATOM 1695 C CA . LYS A 1 217 ? -10.734 -19.328 -15.461 1 96.31 217 LYS A CA 1
ATOM 1696 C C . LYS A 1 217 ? -9.211 -19.344 -15.555 1 96.31 217 LYS A C 1
ATOM 1698 O O . LYS A 1 217 ? -8.648 -19.328 -16.656 1 96.31 217 LYS A O 1
ATOM 1703 N N . ILE A 1 218 ? -8.539 -19.344 -14.414 1 97.38 218 ILE A N 1
ATOM 1704 C CA . ILE A 1 218 ? -7.078 -19.375 -14.383 1 97.38 218 ILE A CA 1
ATOM 1705 C C . ILE A 1 218 ? -6.57 -20.641 -15.047 1 97.38 218 ILE A C 1
ATOM 1707 O O . ILE A 1 218 ? -5.699 -20.594 -15.914 1 97.38 218 ILE A O 1
ATOM 1711 N N . VAL A 1 219 ? -7.141 -21.781 -14.703 1 96.62 219 VAL A N 1
ATOM 1712 C CA . VAL A 1 219 ? -6.699 -23.078 -15.203 1 96.62 219 VAL A CA 1
ATOM 1713 C C . VAL A 1 219 ? -6.977 -23.172 -16.703 1 96.62 219 VAL A C 1
ATOM 1715 O O . VAL A 1 219 ? -6.137 -23.656 -17.453 1 96.62 219 VAL A O 1
ATOM 1718 N N . LYS A 1 220 ? -8.148 -22.703 -17.062 1 94.25 220 LYS A N 1
ATOM 1719 C CA . LYS A 1 220 ? -8.492 -22.719 -18.484 1 94.25 220 LYS A CA 1
ATOM 1720 C C . LYS A 1 220 ? -7.504 -21.891 -19.297 1 94.25 220 LYS A C 1
ATOM 1722 O O . LYS A 1 220 ? -7.074 -22.312 -20.375 1 94.25 220 LYS A O 1
ATOM 1727 N N . GLN A 1 221 ? -7.164 -20.766 -18.812 1 95 221 GLN A N 1
ATOM 1728 C CA . GLN A 1 221 ? -6.238 -19.891 -19.516 1 95 221 GLN A CA 1
ATOM 1729 C C . GLN A 1 221 ? -4.852 -20.516 -19.625 1 95 221 GLN A C 1
ATOM 1731 O O . GLN A 1 221 ? -4.191 -20.422 -20.656 1 95 221 GLN A O 1
ATOM 1736 N N . ILE A 1 222 ? -4.41 -21.156 -18.562 1 94.88 222 ILE A N 1
ATOM 1737 C CA . ILE A 1 222 ? -3.086 -21.766 -18.531 1 94.88 222 ILE A CA 1
ATOM 1738 C C . ILE A 1 222 ? -3.07 -23.016 -19.422 1 94.88 222 ILE A C 1
ATOM 1740 O O . ILE A 1 222 ? -2.127 -23.219 -20.188 1 94.88 222 ILE A O 1
ATOM 1744 N N . CYS A 1 223 ? -4.066 -23.766 -19.391 1 91.56 223 CYS A N 1
ATOM 1745 C CA . CYS A 1 223 ? -4.094 -25.078 -20 1 91.56 223 CYS A CA 1
ATOM 1746 C C . CYS A 1 223 ? -4.422 -24.984 -21.484 1 91.56 223 CYS A C 1
ATOM 1748 O O . CYS A 1 223 ? -3.945 -25.781 -22.297 1 91.56 223 CYS A O 1
ATOM 1750 N N . LEU A 1 224 ? -5.289 -24.078 -21.859 1 83.44 224 LEU A N 1
ATOM 1751 C CA . LEU A 1 224 ? -5.816 -24.094 -23.219 1 83.44 224 LEU A CA 1
ATOM 1752 C C . LEU A 1 224 ? -5.152 -23.016 -24.062 1 83.44 224 LEU A C 1
ATOM 1754 O O . LEU A 1 224 ? -5.168 -23.094 -25.297 1 83.44 224 LEU A O 1
ATOM 1758 N N . SER A 1 225 ? -4.672 -22.062 -23.453 1 71.5 225 SER A N 1
ATOM 1759 C CA . SER A 1 225 ? -4.113 -20.984 -24.266 1 71.5 225 SER A CA 1
ATOM 1760 C C . SER A 1 225 ? -2.729 -21.359 -24.781 1 71.5 225 SER A C 1
ATOM 1762 O O . SER A 1 225 ? -1.958 -22.031 -24.109 1 71.5 225 SER A O 1
ATOM 1764 N N . ASN A 1 226 ? -2.609 -21.234 -26.078 1 67.19 226 ASN A N 1
ATOM 1765 C CA . ASN A 1 226 ? -1.292 -21.406 -26.688 1 67.19 226 ASN A CA 1
ATOM 1766 C C . ASN A 1 226 ? -0.43 -20.156 -26.516 1 67.19 226 ASN A C 1
ATOM 1768 O O . ASN A 1 226 ? 0.569 -19.984 -27.203 1 67.19 226 ASN A O 1
ATOM 1772 N N . LYS A 1 227 ? -0.856 -19.422 -25.641 1 58.03 227 LYS A N 1
ATOM 1773 C CA . LYS A 1 227 ? -0.044 -18.234 -25.406 1 58.03 227 LYS A CA 1
ATOM 1774 C C . LYS A 1 227 ? 1.323 -18.609 -24.828 1 58.03 227 LYS A C 1
ATOM 1776 O O . LYS A 1 227 ? 1.416 -19.359 -23.859 1 58.03 227 LYS A O 1
ATOM 1781 N N . TYR A 1 228 ? 2.363 -18.234 -25.438 1 57.59 228 TYR A N 1
ATOM 1782 C CA . TYR A 1 228 ? 3.775 -18.375 -25.094 1 57.59 228 TYR A CA 1
ATOM 1783 C C . TYR A 1 228 ? 4.223 -19.828 -25.219 1 57.59 228 TYR A C 1
ATOM 1785 O O . TYR A 1 228 ? 5.141 -20.266 -24.531 1 57.59 228 TYR A O 1
ATOM 1793 N N . THR A 1 229 ? 3.473 -20.672 -25.844 1 48.78 229 THR A N 1
ATOM 1794 C CA . THR A 1 229 ? 3.967 -22.031 -26.078 1 48.78 229 THR A CA 1
ATOM 1795 C C . THR A 1 229 ? 4.891 -22.062 -27.297 1 48.78 229 THR A C 1
ATOM 1797 O O . THR A 1 229 ? 4.668 -21.359 -28.266 1 48.78 229 THR A O 1
ATOM 1800 N N . PHE A 1 230 ? 6.246 -22.5 -27.016 1 45.25 230 PHE A N 1
ATOM 1801 C CA . PHE A 1 230 ? 7.188 -22.641 -28.109 1 45.25 230 PHE A CA 1
ATOM 1802 C C . PHE A 1 230 ? 7.07 -24.031 -28.75 1 45.25 230 PHE A C 1
ATOM 1804 O O . PHE A 1 230 ? 6.754 -25 -28.062 1 45.25 230 PHE A O 1
ATOM 1811 N N . MET B 1 1 ? 77.938 51.594 -16.578 1 30.92 1 MET B N 1
ATOM 1812 C CA . MET B 1 1 ? 76.75 51.531 -17.375 1 30.92 1 MET B CA 1
ATOM 1813 C C . MET B 1 1 ? 75.562 51.125 -16.5 1 30.92 1 MET B C 1
ATOM 1815 O O . MET B 1 1 ? 75.562 50.094 -15.836 1 30.92 1 MET B O 1
ATOM 1819 N N . ASP B 1 2 ? 74.812 52.156 -15.953 1 32.25 2 ASP B N 1
ATOM 1820 C CA . ASP B 1 2 ? 73.875 52.469 -14.891 1 32.25 2 ASP B CA 1
ATOM 1821 C C . ASP B 1 2 ? 72.562 51.719 -15.117 1 32.25 2 ASP B C 1
ATOM 1823 O O . ASP B 1 2 ? 71.938 51.875 -16.156 1 32.25 2 ASP B O 1
ATOM 1827 N N . GLY B 1 3 ? 72.5 50.438 -14.719 1 32.12 3 GLY B N 1
ATOM 1828 C CA . GLY B 1 3 ? 71.438 49.469 -14.773 1 32.12 3 GLY B CA 1
ATOM 1829 C C . GLY B 1 3 ? 70.125 49.938 -14.188 1 32.12 3 GLY B C 1
ATOM 1830 O O . GLY B 1 3 ? 70.062 50.281 -13 1 32.12 3 GLY B O 1
ATOM 1831 N N . TYR B 1 4 ? 69.312 50.781 -14.984 1 31.12 4 TYR B N 1
ATOM 1832 C CA . TYR B 1 4 ? 68 51.375 -14.703 1 31.12 4 TYR B CA 1
ATOM 1833 C C . TYR B 1 4 ? 67.062 50.344 -14.141 1 31.12 4 TYR B C 1
ATOM 1835 O O . TYR B 1 4 ? 66.812 49.312 -14.766 1 31.12 4 TYR B O 1
ATOM 1843 N N . LYS B 1 5 ? 67.125 50.031 -12.812 1 33.91 5 LYS B N 1
ATOM 1844 C CA . LYS B 1 5 ? 66.188 49.188 -12.023 1 33.91 5 LYS B CA 1
ATOM 1845 C C . LYS B 1 5 ? 64.75 49.656 -12.211 1 33.91 5 LYS B C 1
ATOM 1847 O O . LYS B 1 5 ? 64.375 50.781 -11.836 1 33.91 5 LYS B O 1
ATOM 1852 N N . TYR B 1 6 ? 64.062 49.344 -13.406 1 30.91 6 TYR B N 1
ATOM 1853 C CA . TYR B 1 6 ? 62.688 49.688 -13.656 1 30.91 6 TYR B CA 1
ATOM 1854 C C . TYR B 1 6 ? 61.812 49.25 -12.477 1 30.91 6 TYR B C 1
ATOM 1856 O O . TYR B 1 6 ? 61.844 48.094 -12.047 1 30.91 6 TYR B O 1
ATOM 1864 N N . SER B 1 7 ? 61.656 50.062 -11.406 1 33.78 7 SER B N 1
ATOM 1865 C CA . SER B 1 7 ? 60.719 50 -10.289 1 33.78 7 SER B CA 1
ATOM 1866 C C . SER B 1 7 ? 59.281 49.781 -10.781 1 33.78 7 SER B C 1
ATOM 1868 O O . SER B 1 7 ? 58.719 50.656 -11.445 1 33.78 7 SER B O 1
ATOM 1870 N N . SER B 1 8 ? 58.969 48.594 -11.359 1 34.78 8 SER B N 1
ATOM 1871 C CA . SER B 1 8 ? 57.594 48.281 -11.781 1 34.78 8 SER B CA 1
ATOM 1872 C C . SER B 1 8 ? 56.594 48.5 -10.656 1 34.78 8 SER B C 1
ATOM 1874 O O . SER B 1 8 ? 56.75 47.969 -9.555 1 34.78 8 SER B O 1
ATOM 1876 N N . PHE B 1 9 ? 56.062 49.719 -10.516 1 34.91 9 PHE B N 1
ATOM 1877 C CA . PHE B 1 9 ? 54.938 50.094 -9.688 1 34.91 9 PHE B CA 1
ATOM 1878 C C . PHE B 1 9 ? 53.781 49.094 -9.867 1 34.91 9 PHE B C 1
ATOM 1880 O O . PHE B 1 9 ? 53.188 49 -10.945 1 34.91 9 PHE B O 1
ATOM 1887 N N . VAL B 1 10 ? 53.844 47.906 -9.266 1 34.16 10 VAL B N 1
ATOM 1888 C CA . VAL B 1 10 ? 52.719 46.969 -9.188 1 34.16 10 VAL B CA 1
ATOM 1889 C C . VAL B 1 10 ? 51.5 47.688 -8.609 1 34.16 10 VAL B C 1
ATOM 1891 O O . VAL B 1 10 ? 51.5 48.125 -7.461 1 34.16 10 VAL B O 1
ATOM 1894 N N . LEU B 1 11 ? 50.781 48.5 -9.477 1 32.25 11 LEU B N 1
ATOM 1895 C CA . LEU B 1 11 ? 49.469 49 -9.117 1 32.25 11 LEU B CA 1
ATOM 1896 C C . LEU B 1 11 ? 48.594 47.875 -8.57 1 32.25 11 LEU B C 1
ATOM 1898 O O . LEU B 1 11 ? 48.344 46.906 -9.266 1 32.25 11 LEU B O 1
ATOM 1902 N N . LEU B 1 12 ? 48.75 47.594 -7.281 1 35.09 12 LEU B N 1
ATOM 1903 C CA . LEU B 1 12 ? 47.812 46.781 -6.52 1 35.09 12 LEU B CA 1
ATOM 1904 C C . LEU B 1 12 ? 46.375 47.25 -6.754 1 35.09 12 LEU B C 1
ATOM 1906 O O . LEU B 1 12 ? 46 48.344 -6.375 1 35.09 12 LEU B O 1
ATOM 1910 N N . VAL B 1 13 ? 45.844 47.031 -8 1 34.97 13 VAL B N 1
ATOM 1911 C CA . VAL B 1 13 ? 44.406 47.188 -8.227 1 34.97 13 VAL B CA 1
ATOM 1912 C C . VAL B 1 13 ? 43.625 46.438 -7.141 1 34.97 13 VAL B C 1
ATOM 1914 O O . VAL B 1 13 ? 43.719 45.219 -7.02 1 34.97 13 VAL B O 1
ATOM 1917 N N . ALA B 1 14 ? 43.5 47.062 -5.957 1 38.81 14 ALA B N 1
ATOM 1918 C CA . ALA B 1 14 ? 42.5 46.688 -4.949 1 38.81 14 ALA B CA 1
ATOM 1919 C C . ALA B 1 14 ? 41.156 46.469 -5.582 1 38.81 14 ALA B C 1
ATOM 1921 O O . ALA B 1 14 ? 40.5 47.406 -6.039 1 38.81 14 ALA B O 1
ATOM 1922 N N . ALA B 1 15 ? 40.969 45.5 -6.535 1 37.59 15 ALA B N 1
ATOM 1923 C CA . ALA B 1 15 ? 39.625 45.094 -6.926 1 37.59 15 ALA B CA 1
ATOM 1924 C C . ALA B 1 15 ? 38.719 44.875 -5.703 1 37.59 15 ALA B C 1
ATOM 1926 O O . ALA B 1 15 ? 38.969 44 -4.895 1 37.59 15 ALA B O 1
ATOM 1927 N N . SER B 1 16 ? 38.156 45.938 -5.113 1 38.06 16 SER B N 1
ATOM 1928 C CA . SER B 1 16 ? 37.031 45.875 -4.199 1 38.06 16 SER B CA 1
ATOM 1929 C C . SER B 1 16 ? 35.938 44.906 -4.723 1 38.06 16 SER B C 1
ATOM 1931 O O . SER B 1 16 ? 35.344 45.156 -5.773 1 38.06 16 SER B O 1
ATOM 1933 N N . VAL B 1 17 ? 36.219 43.625 -4.77 1 36.59 17 VAL B N 1
ATOM 1934 C CA . VAL B 1 17 ? 35.188 42.625 -4.945 1 36.59 17 VAL B CA 1
ATOM 1935 C C . VAL B 1 17 ? 33.938 43.031 -4.117 1 36.59 17 VAL B C 1
ATOM 1937 O O . VAL B 1 17 ? 34 43.031 -2.885 1 36.59 17 VAL B O 1
ATOM 1940 N N . ILE B 1 18 ? 33.219 44.031 -4.555 1 35.06 18 ILE B N 1
ATOM 1941 C CA . ILE B 1 18 ? 31.859 44.188 -4.07 1 35.06 18 ILE B CA 1
ATOM 1942 C C . ILE B 1 18 ? 31.172 42.844 -4.02 1 35.06 18 ILE B C 1
ATOM 1944 O O . ILE B 1 18 ? 30.953 42.188 -5.055 1 35.06 18 ILE B O 1
ATOM 1948 N N . TYR B 1 19 ? 31.578 42.031 -3.096 1 34.28 19 TYR B N 1
ATOM 1949 C CA . TYR B 1 19 ? 30.703 40.938 -2.74 1 34.28 19 TYR B CA 1
ATOM 1950 C C . TYR B 1 19 ? 29.234 41.375 -2.768 1 34.28 19 TYR B C 1
ATOM 1952 O O . TYR B 1 19 ? 28.812 42.188 -1.944 1 34.28 19 TYR B O 1
ATOM 1960 N N . ALA B 1 20 ? 28.672 41.5 -4.012 1 34.94 20 ALA B N 1
ATOM 1961 C CA . ALA B 1 20 ? 27.203 41.5 -4.074 1 34.94 20 ALA B CA 1
ATOM 1962 C C . ALA B 1 20 ? 26.625 40.438 -3.148 1 34.94 20 ALA B C 1
ATOM 1964 O O . ALA B 1 20 ? 26.828 39.25 -3.373 1 34.94 20 ALA B O 1
ATOM 1965 N N . GLN B 1 21 ? 26.688 40.75 -1.902 1 33.69 21 GLN B N 1
ATOM 1966 C CA . GLN B 1 21 ? 25.75 39.969 -1.097 1 33.69 21 GLN B CA 1
ATOM 1967 C C . GLN B 1 21 ? 24.438 39.75 -1.827 1 33.69 21 GLN B C 1
ATOM 1969 O O . GLN B 1 21 ? 23.734 40.719 -2.156 1 33.69 21 GLN B O 1
ATOM 1974 N N . VAL B 1 22 ? 24.438 39 -2.842 1 34.97 22 VAL B N 1
ATOM 1975 C CA . VAL B 1 22 ? 23.125 38.5 -3.256 1 34.97 22 VAL B CA 1
ATOM 1976 C C . VAL B 1 22 ? 22.234 38.281 -2.027 1 34.97 22 VAL B C 1
ATOM 1978 O O . VAL B 1 22 ? 22.516 37.406 -1.205 1 34.97 22 VAL B O 1
ATOM 1981 N N . LYS B 1 23 ? 21.938 39.344 -1.294 1 33.19 23 LYS B N 1
ATOM 1982 C CA . LYS B 1 23 ? 20.734 39.125 -0.478 1 33.19 23 LYS B CA 1
ATOM 1983 C C . LYS B 1 23 ? 19.703 38.312 -1.233 1 33.19 23 LYS B C 1
ATOM 1985 O O . LYS B 1 23 ? 19.219 38.719 -2.291 1 33.19 23 LYS B O 1
ATOM 1990 N N . ALA B 1 24 ? 19.891 37.094 -1.327 1 36.97 24 ALA B N 1
ATOM 1991 C CA . ALA B 1 24 ? 18.672 36.344 -1.605 1 36.97 24 ALA B CA 1
ATOM 1992 C C . ALA B 1 24 ? 17.438 37.094 -1.146 1 36.97 24 ALA B C 1
ATOM 1994 O O . ALA B 1 24 ? 17.344 37.5 0.01 1 36.97 24 ALA B O 1
ATOM 1995 N N . ALA B 1 25 ? 16.859 37.875 -1.907 1 36.5 25 ALA B N 1
ATOM 1996 C CA . ALA B 1 25 ? 15.586 38.531 -1.687 1 36.5 25 ALA B CA 1
ATOM 1997 C C . ALA B 1 25 ? 14.688 37.719 -0.77 1 36.5 25 ALA B C 1
ATOM 1999 O O . ALA B 1 25 ? 14.234 36.625 -1.148 1 36.5 25 ALA B O 1
ATOM 2000 N N . LYS B 1 26 ? 15.047 37.469 0.52 1 42.78 26 LYS B N 1
ATOM 2001 C CA . LYS B 1 26 ? 14.055 36.875 1.415 1 42.78 26 LYS B CA 1
ATOM 2002 C C . LYS B 1 26 ? 12.648 37.344 1.065 1 42.78 26 LYS B C 1
ATOM 2004 O O . LYS B 1 26 ? 12.312 38.5 1.247 1 42.78 26 LYS B O 1
ATOM 2009 N N . THR B 1 27 ? 12.102 37.094 -0.051 1 45.09 27 THR B N 1
ATOM 2010 C CA . THR B 1 27 ? 10.688 37.406 -0.244 1 45.09 27 THR B CA 1
ATOM 2011 C C . THR B 1 27 ? 9.914 37.219 1.06 1 45.09 27 THR B C 1
ATOM 2013 O O . THR B 1 27 ? 9.93 36.125 1.646 1 45.09 27 THR B O 1
ATOM 2016 N N . GLU B 1 28 ? 9.891 38.188 1.854 1 52.53 28 GLU B N 1
ATOM 2017 C CA . GLU B 1 28 ? 9.125 38.219 3.094 1 52.53 28 GLU B CA 1
ATOM 2018 C C . GLU B 1 28 ? 7.707 37.688 2.891 1 52.53 28 GLU B C 1
ATOM 2020 O O . GLU B 1 28 ? 6.91 38.312 2.172 1 52.53 28 GLU B O 1
ATOM 2025 N N . HIS B 1 29 ? 7.422 36.375 2.701 1 68.62 29 HIS B N 1
ATOM 2026 C CA . HIS B 1 29 ? 6.062 35.875 2.58 1 68.62 29 HIS B CA 1
ATOM 2027 C C . HIS B 1 29 ? 5.219 36.25 3.795 1 68.62 29 HIS B C 1
ATOM 2029 O O . HIS B 1 29 ? 5.723 36.281 4.922 1 68.62 29 HIS B O 1
ATOM 2035 N N . VAL B 1 30 ? 4.168 37.062 3.584 1 78.5 30 VAL B N 1
ATOM 2036 C CA . VAL B 1 30 ? 3.186 37.344 4.617 1 78.5 30 VAL B CA 1
ATOM 2037 C C . VAL B 1 30 ? 2.682 36.062 5.246 1 78.5 30 VAL B C 1
ATOM 2039 O O . VAL B 1 30 ? 2.277 35.125 4.535 1 78.5 30 VAL B O 1
ATOM 2042 N N . LYS B 1 31 ? 2.871 35.938 6.59 1 91.5 31 LYS B N 1
ATOM 2043 C CA . LYS B 1 31 ? 2.449 34.781 7.34 1 91.5 31 LYS B CA 1
ATOM 2044 C C . LYS B 1 31 ? 0.938 34.75 7.555 1 91.5 31 LYS B C 1
ATOM 2046 O O . LYS B 1 31 ? 0.314 35.812 7.637 1 91.5 31 LYS B O 1
ATOM 2051 N N . CYS B 1 32 ? 0.378 33.562 7.535 1 93.88 32 CYS B N 1
ATOM 2052 C CA . CYS B 1 32 ? -1.009 33.406 7.953 1 93.88 32 CYS B CA 1
ATOM 2053 C C . CYS B 1 32 ? -1.171 33.688 9.438 1 93.88 32 CYS B C 1
ATOM 2055 O O . CYS B 1 32 ? -0.548 33.031 10.273 1 93.88 32 CYS B O 1
ATOM 2057 N N . ASP B 1 33 ? -2 34.688 9.781 1 93.62 33 ASP B N 1
ATOM 2058 C CA . ASP B 1 33 ? -2.188 35.094 11.164 1 93.62 33 ASP B CA 1
ATOM 2059 C C . ASP B 1 33 ? -3.59 34.75 11.664 1 93.62 33 ASP B C 1
ATOM 2061 O O . ASP B 1 33 ? -4.141 35.469 12.516 1 93.62 33 ASP B O 1
ATOM 2065 N N . LYS B 1 34 ? -4.113 33.688 11.203 1 94 34 LYS B N 1
ATOM 2066 C CA . LYS B 1 34 ? -5.469 33.281 11.555 1 94 34 LYS B CA 1
ATOM 2067 C C . LYS B 1 34 ? -5.453 32.219 12.664 1 94 34 LYS B C 1
ATOM 2069 O O . LYS B 1 34 ? -4.402 31.672 12.992 1 94 34 LYS B O 1
ATOM 2074 N N . LYS B 1 35 ? -6.672 32.062 13.297 1 95.5 35 LYS B N 1
ATOM 2075 C CA . LYS B 1 35 ? -6.852 30.969 14.266 1 95.5 35 LYS B CA 1
ATOM 2076 C C . LYS B 1 35 ? -7.004 29.625 13.555 1 95.5 35 LYS B C 1
ATOM 2078 O O . LYS B 1 35 ? -8.078 29.312 13.039 1 95.5 35 LYS B O 1
ATOM 2083 N N . VAL B 1 36 ? -5.949 28.875 13.562 1 96.75 36 VAL B N 1
ATOM 2084 C CA . VAL B 1 36 ? -5.926 27.578 12.883 1 96.75 36 VAL B CA 1
ATOM 2085 C C . VAL B 1 36 ? -5.387 26.516 13.836 1 96.75 36 VAL B C 1
ATOM 2087 O O . VAL B 1 36 ? -4.383 26.734 14.516 1 96.75 36 VAL B O 1
ATOM 2090 N N . ASP B 1 37 ? -6.117 25.453 13.977 1 97.81 37 ASP B N 1
ATOM 2091 C CA . ASP B 1 37 ? -5.586 24.203 14.547 1 97.81 37 ASP B CA 1
ATOM 2092 C C . ASP B 1 37 ? -5.137 23.25 13.445 1 97.81 37 ASP B C 1
ATOM 2094 O O . ASP B 1 37 ? -5.965 22.594 12.805 1 97.81 37 ASP B O 1
ATOM 2098 N N . LEU B 1 38 ? -3.795 23.188 13.273 1 98.5 38 LEU B N 1
ATOM 2099 C CA . LEU B 1 38 ? -3.188 22.484 12.156 1 98.5 38 LEU B CA 1
ATOM 2100 C C . LEU B 1 38 ? -2.494 21.203 12.633 1 98.5 38 LEU B C 1
ATOM 2102 O O . LEU B 1 38 ? -1.582 21.266 13.461 1 98.5 38 LEU B O 1
ATOM 2106 N N . ALA B 1 39 ? -2.951 20.062 12.172 1 98.88 39 ALA B N 1
ATOM 2107 C CA . ALA B 1 39 ? -2.266 18.797 12.414 1 98.88 39 ALA B CA 1
ATOM 2108 C C . ALA B 1 39 ? -1.479 18.344 11.18 1 98.88 39 ALA B C 1
ATOM 2110 O O . ALA B 1 39 ? -2.045 18.203 10.094 1 98.88 39 ALA B O 1
ATOM 2111 N N . ILE B 1 40 ? -0.208 18.156 11.328 1 98.94 40 ILE B N 1
ATOM 2112 C CA . ILE B 1 40 ? 0.626 17.609 10.273 1 98.94 40 ILE B CA 1
ATOM 2113 C C . ILE B 1 40 ? 0.972 16.156 10.594 1 98.94 40 ILE B C 1
ATOM 2115 O O . ILE B 1 40 ? 1.464 15.852 11.688 1 98.94 40 ILE B O 1
ATOM 2119 N N . VAL B 1 41 ? 0.689 15.25 9.672 1 98.81 41 VAL B N 1
ATOM 2120 C CA . VAL B 1 41 ? 0.814 13.812 9.883 1 98.81 41 VAL B CA 1
ATOM 2121 C C . VAL B 1 41 ? 1.707 13.211 8.797 1 98.81 41 VAL B C 1
ATOM 2123 O O . VAL B 1 41 ? 1.375 13.258 7.613 1 98.81 41 VAL B O 1
ATOM 2126 N N . LEU B 1 42 ? 2.814 12.633 9.203 1 98.31 42 LEU B N 1
ATOM 2127 C CA . LEU B 1 42 ? 3.768 12.055 8.258 1 98.31 42 LEU B CA 1
ATOM 2128 C C . LEU B 1 42 ? 3.738 10.531 8.312 1 98.31 42 LEU B C 1
ATOM 2130 O O . LEU B 1 42 ? 3.795 9.945 9.391 1 98.31 42 LEU B O 1
ATOM 2134 N N . ASP B 1 43 ? 3.639 9.914 7.137 1 95.25 43 ASP B N 1
ATOM 2135 C CA . ASP B 1 43 ? 3.766 8.461 7.012 1 95.25 43 ASP B CA 1
ATOM 2136 C C . ASP B 1 43 ? 5.227 8.031 7.102 1 95.25 43 ASP B C 1
ATOM 2138 O O . ASP B 1 43 ? 6.023 8.32 6.207 1 95.25 43 ASP B O 1
ATOM 2142 N N . ALA B 1 44 ? 5.539 7.309 8.172 1 95.19 44 ALA B N 1
ATOM 2143 C CA . ALA B 1 44 ? 6.906 6.855 8.406 1 95.19 44 ALA B CA 1
ATOM 2144 C C . ALA B 1 44 ? 7.07 5.383 8.039 1 95.19 44 ALA B C 1
ATOM 2146 O O . ALA B 1 44 ? 7.988 4.715 8.516 1 95.19 44 ALA B O 1
ATOM 2147 N N . SER B 1 45 ? 6.137 4.91 7.227 1 90.31 45 SER B N 1
ATOM 2148 C CA . SER B 1 45 ? 6.188 3.496 6.871 1 90.31 45 SER B CA 1
ATOM 2149 C C . SER B 1 45 ? 7.207 3.244 5.766 1 90.31 45 SER B C 1
ATOM 2151 O O . SER B 1 45 ? 7.668 4.184 5.109 1 90.31 45 SER B O 1
ATOM 2153 N N . ALA B 1 46 ? 7.508 2.039 5.508 1 85.88 46 ALA B N 1
ATOM 2154 C CA . ALA B 1 46 ? 8.57 1.628 4.598 1 85.88 46 ALA B CA 1
ATOM 2155 C C . ALA B 1 46 ? 8.273 2.072 3.17 1 85.88 46 ALA B C 1
ATOM 2157 O O . ALA B 1 46 ? 9.188 2.424 2.418 1 85.88 46 ALA B O 1
ATOM 2158 N N . SER B 1 47 ? 7.074 2.08 2.773 1 82.44 47 SER B N 1
ATOM 2159 C CA . SER B 1 47 ? 6.727 2.344 1.38 1 82.44 47 SER B CA 1
ATOM 2160 C C . SER B 1 47 ? 7.039 3.787 0.997 1 82.44 47 SER B C 1
ATOM 2162 O O . SER B 1 47 ? 7.215 4.098 -0.184 1 82.44 47 SER B O 1
ATOM 2164 N N . MET B 1 48 ? 7.059 4.695 1.96 1 86.69 48 MET B N 1
ATOM 2165 C CA . MET B 1 48 ? 7.414 6.09 1.696 1 86.69 48 MET B CA 1
ATOM 2166 C C . MET B 1 48 ? 8.852 6.199 1.195 1 86.69 48 MET B C 1
ATOM 2168 O O . MET B 1 48 ? 9.156 7.043 0.351 1 86.69 48 MET B O 1
ATOM 2172 N N . GLY B 1 49 ? 9.656 5.348 1.674 1 86.38 49 GLY B N 1
ATOM 2173 C CA . GLY B 1 49 ? 11.086 5.484 1.416 1 86.38 49 GLY B CA 1
ATOM 2174 C C . GLY B 1 49 ? 11.734 6.582 2.232 1 86.38 49 GLY B C 1
ATOM 2175 O O . GLY B 1 49 ? 11.109 7.609 2.51 1 86.38 49 GLY B O 1
ATOM 2176 N N . GLU B 1 50 ? 12.977 6.414 2.465 1 90.88 50 GLU B N 1
ATOM 2177 C CA . GLU B 1 50 ? 13.719 7.309 3.348 1 90.88 50 GLU B CA 1
ATOM 2178 C C . GLU B 1 50 ? 13.797 8.719 2.762 1 90.88 50 GLU B C 1
ATOM 2180 O O . GLU B 1 50 ? 13.617 9.703 3.477 1 90.88 50 GLU B O 1
ATOM 2185 N N . ASP B 1 51 ?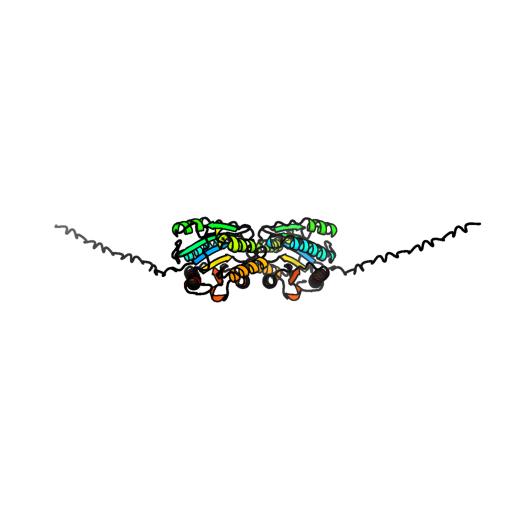 14.07 8.859 1.511 1 91.81 51 ASP B N 1
ATOM 2186 C CA . ASP B 1 51 ? 14.211 10.164 0.867 1 91.81 51 ASP B CA 1
ATOM 2187 C C . ASP B 1 51 ? 12.891 10.938 0.902 1 91.81 51 ASP B C 1
ATOM 2189 O O . ASP B 1 51 ? 12.883 12.141 1.174 1 91.81 51 ASP B O 1
ATOM 2193 N N . SER B 1 52 ? 11.789 10.25 0.565 1 91.31 52 SER B N 1
ATOM 2194 C CA . SER B 1 52 ? 10.484 10.914 0.595 1 91.31 52 SER B CA 1
ATOM 2195 C C . SER B 1 52 ? 10.117 11.352 2.01 1 91.31 52 SER B C 1
ATOM 2197 O O . SER B 1 52 ? 9.484 12.391 2.197 1 91.31 52 SER B O 1
ATOM 2199 N N . TYR B 1 53 ? 10.562 10.5 2.971 1 95.31 53 TYR B N 1
ATOM 2200 C CA . TYR B 1 53 ? 10.273 10.867 4.352 1 95.31 53 TYR B CA 1
ATOM 2201 C C . TYR B 1 53 ? 11.047 12.109 4.766 1 95.31 53 TYR B C 1
ATOM 2203 O O . TYR B 1 53 ? 10.508 12.992 5.441 1 95.31 53 TYR B O 1
ATOM 2211 N N . LYS B 1 54 ? 12.305 12.234 4.344 1 96.94 54 LYS B N 1
ATOM 2212 C CA . LYS B 1 54 ? 13.094 13.43 4.594 1 96.94 54 LYS B CA 1
ATOM 2213 C C . LYS B 1 54 ? 12.469 14.656 3.939 1 96.94 54 LYS B C 1
ATOM 2215 O O . LYS B 1 54 ? 12.422 15.734 4.539 1 96.94 54 LYS B O 1
ATOM 2220 N N . LEU B 1 55 ? 11.992 14.469 2.734 1 96.56 55 LEU B N 1
ATOM 2221 C CA . LEU B 1 55 ? 11.336 15.555 2.021 1 96.56 55 LEU B CA 1
ATOM 2222 C C . LEU B 1 55 ? 10.055 15.977 2.732 1 96.56 55 LEU B C 1
ATOM 2224 O O . LEU B 1 55 ? 9.703 17.156 2.75 1 96.56 55 LEU B O 1
ATOM 2228 N N . ALA B 1 56 ? 9.328 14.992 3.236 1 97.69 56 ALA B N 1
ATOM 2229 C CA . ALA B 1 56 ? 8.109 15.289 3.99 1 97.69 56 ALA B CA 1
ATOM 2230 C C . ALA B 1 56 ? 8.414 16.156 5.207 1 97.69 56 ALA B C 1
ATOM 2232 O O . ALA B 1 56 ? 7.656 17.078 5.531 1 97.69 56 ALA B O 1
ATOM 2233 N N . LYS B 1 57 ? 9.555 15.875 5.875 1 98.62 57 LYS B N 1
ATOM 2234 C CA . LYS B 1 57 ? 9.969 16.703 7.008 1 98.62 57 LYS B CA 1
ATOM 2235 C C . LYS B 1 57 ? 10.312 18.125 6.555 1 98.62 57 LYS B C 1
ATOM 2237 O O . LYS B 1 57 ? 9.953 19.094 7.227 1 98.62 57 LYS B O 1
ATOM 2242 N N . THR B 1 58 ? 10.992 18.203 5.461 1 98.38 58 THR B N 1
ATOM 2243 C CA . THR B 1 58 ? 11.312 19.516 4.902 1 98.38 58 THR B CA 1
ATOM 2244 C C . THR B 1 58 ? 10.039 20.297 4.586 1 98.38 58 THR B C 1
ATOM 2246 O O . THR B 1 58 ? 9.922 21.469 4.945 1 98.38 58 THR B O 1
ATOM 2249 N N . LEU B 1 59 ? 9.109 19.641 3.939 1 98.31 59 LEU B N 1
ATOM 2250 C CA . LEU B 1 59 ? 7.828 20.25 3.627 1 98.31 59 LEU B CA 1
ATOM 2251 C C . LEU B 1 59 ? 7.133 20.734 4.895 1 98.31 59 LEU B C 1
ATOM 2253 O O . LEU B 1 59 ? 6.559 21.828 4.918 1 98.31 59 LEU B O 1
ATOM 2257 N N . THR B 1 60 ? 7.188 19.922 5.883 1 98.69 60 THR B N 1
ATOM 2258 C CA . THR B 1 60 ? 6.574 20.25 7.164 1 98.69 60 THR B CA 1
ATOM 2259 C C . THR B 1 60 ? 7.133 21.562 7.715 1 98.69 60 THR B C 1
ATOM 2261 O O . THR B 1 60 ? 6.371 22.453 8.086 1 98.69 60 THR B O 1
ATOM 2264 N N . LYS B 1 61 ? 8.414 21.672 7.711 1 98.62 61 LYS B N 1
ATOM 2265 C CA . LYS B 1 61 ? 9.055 22.875 8.211 1 98.62 61 LYS B CA 1
ATOM 2266 C C . LYS B 1 61 ? 8.695 24.094 7.359 1 98.62 61 LYS B C 1
ATOM 2268 O O . LYS B 1 61 ? 8.461 25.172 7.883 1 98.62 61 LYS B O 1
ATOM 2273 N N . GLU B 1 62 ? 8.633 23.922 6.098 1 98.19 62 GLU B N 1
ATOM 2274 C CA . GLU B 1 62 ? 8.266 25 5.191 1 98.19 62 GLU B CA 1
ATOM 2275 C C . GLU B 1 62 ? 6.828 25.453 5.422 1 98.19 62 GLU B C 1
ATOM 2277 O O . GLU B 1 62 ? 6.531 26.656 5.371 1 98.19 62 GLU B O 1
ATOM 2282 N N . ILE B 1 63 ? 5.934 24.531 5.676 1 98.44 63 ILE B N 1
ATOM 2283 C CA . ILE B 1 63 ? 4.543 24.891 5.961 1 98.44 63 ILE B CA 1
ATOM 2284 C C . ILE B 1 63 ? 4.465 25.672 7.273 1 98.44 63 ILE B C 1
ATOM 2286 O O . ILE B 1 63 ? 3.854 26.734 7.328 1 98.44 63 ILE B O 1
ATOM 2290 N N . ILE B 1 64 ? 5.121 25.156 8.266 1 98.5 64 ILE B N 1
ATOM 2291 C CA . ILE B 1 64 ? 5.086 25.766 9.594 1 98.5 64 ILE B CA 1
ATOM 2292 C C . ILE B 1 64 ? 5.582 27.203 9.516 1 98.5 64 ILE B C 1
ATOM 2294 O O . ILE B 1 64 ? 5.02 28.094 10.148 1 98.5 64 ILE B O 1
ATOM 2298 N N . SER B 1 65 ? 6.547 27.453 8.734 1 97.81 65 SER B N 1
ATOM 2299 C CA . SER B 1 65 ? 7.188 28.766 8.648 1 97.81 65 SER B CA 1
ATOM 2300 C C . SER B 1 65 ? 6.242 29.812 8.055 1 97.81 65 SER B C 1
ATOM 2302 O O . SER B 1 65 ? 6.508 31.016 8.133 1 97.81 65 SER B O 1
ATOM 2304 N N . ARG B 1 66 ? 5.133 29.406 7.57 1 97.56 66 ARG B N 1
ATOM 2305 C CA . ARG B 1 66 ? 4.219 30.328 6.902 1 97.56 66 ARG B CA 1
ATOM 2306 C C . ARG B 1 66 ? 3.076 30.734 7.824 1 97.56 66 ARG B C 1
ATOM 2308 O O . ARG B 1 66 ? 2.182 31.484 7.426 1 97.56 66 ARG B O 1
ATOM 2315 N N . PHE B 1 67 ? 3.104 30.328 9.016 1 97.62 67 PHE B N 1
ATOM 2316 C CA . PHE B 1 67 ? 2.059 30.641 9.984 1 97.62 67 PHE B CA 1
ATOM 2317 C C . PHE B 1 67 ? 2.635 31.406 11.172 1 97.62 67 PHE B C 1
ATOM 2319 O O . PHE B 1 67 ? 3.787 31.188 11.555 1 97.62 67 PHE B O 1
ATOM 2326 N N . THR B 1 68 ? 1.819 32.344 11.68 1 97.38 68 THR B N 1
ATOM 2327 C CA . THR B 1 68 ? 2.105 32.906 13 1 97.38 68 THR B CA 1
ATOM 2328 C C . THR B 1 68 ? 1.708 31.891 14.086 1 97.38 68 THR B C 1
ATOM 2330 O O . THR B 1 68 ? 0.521 31.656 14.312 1 97.38 68 THR B O 1
ATOM 2333 N N . ILE B 1 69 ? 2.738 31.391 14.781 1 98.25 69 ILE B N 1
ATOM 2334 C CA . ILE B 1 69 ? 2.516 30.344 15.773 1 98.25 69 ILE B CA 1
ATOM 2335 C C . ILE B 1 69 ? 2.344 30.984 17.156 1 98.25 69 ILE B C 1
ATOM 2337 O O . ILE B 1 69 ? 3.25 31.641 17.656 1 98.25 69 ILE B O 1
ATOM 2341 N N . SER B 1 70 ? 1.15 30.812 17.719 1 97.75 70 SER B N 1
ATOM 2342 C CA . SER B 1 70 ? 0.84 31.312 19.062 1 97.75 70 SER B CA 1
ATOM 2343 C C . SER B 1 70 ? -0.434 30.672 19.609 1 97.75 70 SER B C 1
ATOM 2345 O O . SER B 1 70 ? -1.218 30.094 18.844 1 97.75 70 SER B O 1
ATOM 2347 N N . PRO B 1 71 ? -0.637 30.734 20.938 1 96.88 71 PRO B N 1
ATOM 2348 C CA . PRO B 1 71 ? -1.852 30.156 21.516 1 96.88 71 PRO B CA 1
ATOM 2349 C C . PRO B 1 71 ? -3.127 30.75 20.906 1 96.88 71 PRO B C 1
ATOM 2351 O O . PRO B 1 71 ? -4.152 30.062 20.844 1 96.88 71 PRO B O 1
ATOM 2354 N N . ASP B 1 72 ? -3.029 32 20.375 1 95.31 72 ASP B N 1
ATOM 2355 C CA . ASP B 1 72 ? -4.254 32.688 19.953 1 95.31 72 ASP B CA 1
ATOM 2356 C C . ASP B 1 72 ? -4.305 32.812 18.422 1 95.31 72 ASP B C 1
ATOM 2358 O O . ASP B 1 72 ? -5.199 33.469 17.891 1 95.31 72 ASP B O 1
ATOM 2362 N N . LYS B 1 73 ? -3.389 32.25 17.703 1 96.62 73 LYS B N 1
ATOM 2363 C CA . LYS B 1 73 ? -3.389 32.219 16.234 1 96.62 73 LYS B CA 1
ATOM 2364 C C . LYS B 1 73 ? -3.32 30.781 15.719 1 96.62 73 LYS B C 1
ATOM 2366 O O . LYS B 1 73 ? -4.23 29.984 15.961 1 96.62 73 LYS B O 1
ATOM 2371 N N . THR B 1 74 ? -2.188 30.375 15.156 1 97.62 74 THR B N 1
ATOM 2372 C CA . THR B 1 74 ? -2.1 29.016 14.648 1 97.62 74 THR B CA 1
ATOM 2373 C C . THR B 1 74 ? -1.42 28.109 15.672 1 97.62 74 THR B C 1
ATOM 2375 O O . THR B 1 74 ? -0.359 28.438 16.203 1 97.62 74 THR B O 1
ATOM 2378 N N . ARG B 1 75 ? -2.07 27 15.992 1 98.44 75 ARG B N 1
ATOM 2379 C CA . ARG B 1 75 ? -1.502 25.891 16.766 1 98.44 75 ARG B CA 1
ATOM 2380 C C . ARG B 1 75 ? -1.17 24.719 15.852 1 98.44 75 ARG B C 1
ATOM 2382 O O . ARG B 1 75 ? -1.924 24.406 14.93 1 98.44 75 ARG B O 1
ATOM 2389 N N . VAL B 1 76 ? 0.031 24.125 16.109 1 98.81 76 VAL B N 1
ATOM 2390 C CA . VAL B 1 76 ? 0.472 23.062 15.227 1 98.81 76 VAL B CA 1
ATOM 2391 C C . VAL B 1 76 ? 0.733 21.781 16.047 1 98.81 76 VAL B C 1
ATOM 2393 O O . VAL B 1 76 ? 1.437 21.828 17.047 1 98.81 76 VAL B O 1
ATOM 2396 N N . SER B 1 77 ? 0.059 20.75 15.656 1 98.94 77 SER B N 1
ATOM 2397 C CA . SER B 1 77 ? 0.443 19.438 16.156 1 98.94 77 SER B CA 1
ATOM 2398 C C . SER B 1 77 ? 1.337 18.703 15.148 1 98.94 77 SER B C 1
ATOM 2400 O O . SER B 1 77 ? 1.122 18.797 13.938 1 98.94 77 SER B O 1
ATOM 2402 N N . LEU B 1 78 ? 2.326 17.969 15.688 1 98.94 78 LEU B N 1
ATOM 2403 C CA . LEU B 1 78 ? 3.229 17.156 14.891 1 98.94 78 LEU B CA 1
ATOM 2404 C C . LEU B 1 78 ? 3.012 15.672 15.18 1 98.94 78 LEU B C 1
ATOM 2406 O O . LEU B 1 78 ? 3.047 15.25 16.344 1 98.94 78 LEU B O 1
ATOM 2410 N N . ASN B 1 79 ? 2.779 14.961 14.078 1 98.88 79 ASN B N 1
ATOM 2411 C CA . ASN B 1 79 ? 2.451 13.539 14.18 1 98.88 79 ASN B CA 1
ATOM 2412 C C . ASN B 1 79 ? 3.174 12.719 13.117 1 98.88 79 ASN B C 1
ATOM 2414 O O . ASN B 1 79 ? 3.424 13.211 12.016 1 98.88 79 ASN B O 1
ATOM 2418 N N . PHE B 1 80 ? 3.463 11.484 13.43 1 98.56 80 PHE B N 1
ATOM 2419 C CA . PHE B 1 80 ? 3.836 10.516 12.398 1 98.56 80 PHE B CA 1
ATOM 2420 C C . PHE B 1 80 ? 3.275 9.141 12.727 1 98.56 80 PHE B C 1
ATOM 2422 O O . PHE B 1 80 ? 2.828 8.898 13.852 1 98.56 80 PHE B O 1
ATOM 2429 N N . PHE B 1 81 ? 3.203 8.273 11.672 1 96.5 81 PHE B N 1
ATOM 2430 C CA . PHE B 1 81 ? 2.6 6.969 11.898 1 96.5 81 PHE B CA 1
ATOM 2431 C C . PHE B 1 81 ? 3.254 5.91 11.016 1 96.5 81 PHE B C 1
ATOM 2433 O O . PHE B 1 81 ? 3.881 6.238 10.008 1 96.5 81 PHE B O 1
ATOM 2440 N N . SER B 1 82 ? 3.211 4.793 11.461 1 92.62 82 SER B N 1
ATOM 2441 C CA . SER B 1 82 ? 3.348 3.541 10.727 1 92.62 82 SER B CA 1
ATOM 2442 C C . SER B 1 82 ? 2.32 2.514 11.188 1 92.62 82 SER B C 1
ATOM 2444 O O . SER B 1 82 ? 1.131 2.641 10.891 1 92.62 82 SER B O 1
ATOM 2446 N N . ALA B 1 83 ? 2.82 1.517 11.992 1 89.56 83 ALA B N 1
ATOM 2447 C CA . ALA B 1 83 ? 1.862 0.607 12.617 1 89.56 83 ALA B CA 1
ATOM 2448 C C . ALA B 1 83 ? 1.125 1.29 13.766 1 89.56 83 ALA B C 1
ATOM 2450 O O . ALA B 1 83 ? -0.045 0.996 14.023 1 89.56 83 ALA B O 1
ATOM 2451 N N . ASN B 1 84 ? 1.858 2.184 14.375 1 94.19 84 ASN B N 1
ATOM 2452 C CA . ASN B 1 84 ? 1.298 2.996 15.445 1 94.19 84 ASN B CA 1
ATOM 2453 C C . ASN B 1 84 ? 1.347 4.484 15.109 1 94.19 84 ASN B C 1
ATOM 2455 O O . ASN B 1 84 ? 2.098 4.898 14.227 1 94.19 84 ASN B O 1
ATOM 2459 N N . HIS B 1 85 ? 0.451 5.168 15.828 1 97.06 85 HIS B N 1
ATOM 2460 C CA . HIS B 1 85 ? 0.455 6.621 15.703 1 97.06 85 HIS B CA 1
ATOM 2461 C C . HIS B 1 85 ? 1.235 7.27 16.844 1 97.06 85 HIS B C 1
ATOM 2463 O O . HIS B 1 85 ? 1.084 6.887 18 1 97.06 85 HIS B O 1
ATOM 2469 N N . VAL B 1 86 ? 2.096 8.188 16.531 1 98.5 86 VAL B N 1
ATOM 2470 C CA . VAL B 1 86 ? 2.871 8.898 17.547 1 98.5 86 VAL B CA 1
ATOM 2471 C C . VAL B 1 86 ? 2.562 10.391 17.484 1 98.5 86 VAL B C 1
ATOM 2473 O O . VAL B 1 86 ? 2.688 11.016 16.422 1 98.5 86 VAL B O 1
ATOM 2476 N N . ILE B 1 87 ? 2.156 10.93 18.609 1 98.62 87 ILE B N 1
ATOM 2477 C CA . ILE B 1 87 ? 1.998 12.375 18.766 1 98.62 87 ILE B CA 1
ATOM 2478 C C . ILE B 1 87 ? 3.291 12.977 19.297 1 98.62 87 ILE B C 1
ATOM 2480 O O . ILE B 1 87 ? 3.588 12.867 20.5 1 98.62 87 ILE B O 1
ATOM 2484 N N . MET B 1 88 ? 4.031 13.609 18.422 1 98.62 88 MET B N 1
ATOM 2485 C CA . MET B 1 88 ? 5.301 14.211 18.812 1 98.62 88 MET B CA 1
ATOM 2486 C C . MET B 1 88 ? 5.078 15.523 19.562 1 98.62 88 MET B C 1
ATOM 2488 O O . MET B 1 88 ? 5.855 15.867 20.453 1 98.62 88 MET B O 1
ATOM 2492 N N . SER B 1 89 ? 4.07 16.266 19.172 1 98.75 89 SER B N 1
ATOM 2493 C CA . SER B 1 89 ? 3.656 17.516 19.797 1 98.75 89 SER B CA 1
ATOM 2494 C C . SER B 1 89 ? 2.162 17.75 19.609 1 98.75 89 SER B C 1
ATOM 2496 O O . SER B 1 89 ? 1.656 17.719 18.484 1 98.75 89 SER B O 1
ATOM 2498 N N . LYS B 1 90 ? 1.496 17.984 20.734 1 98.75 90 LYS B N 1
ATOM 2499 C CA . LYS B 1 90 ? 0.088 18.375 20.672 1 98.75 90 LYS B CA 1
ATOM 2500 C C . LYS B 1 90 ? -0.069 19.812 20.203 1 98.75 90 LYS B C 1
ATOM 2502 O O . LYS B 1 90 ? 0.914 20.547 20.094 1 98.75 90 LYS B O 1
ATOM 2507 N N . LEU B 1 91 ? -1.34 20.172 19.938 1 98.75 91 LEU B N 1
ATOM 2508 C CA . LEU B 1 91 ? -1.65 21.531 19.484 1 98.75 91 LEU B CA 1
ATOM 2509 C C . LEU B 1 91 ? -1.262 22.547 20.547 1 98.75 91 LEU B C 1
ATOM 2511 O O . LEU B 1 91 ? -0.85 23.672 20.219 1 98.75 91 LEU B O 1
ATOM 2515 N N . SER B 1 92 ? -1.322 22.156 21.781 1 98.06 92 SER B N 1
ATOM 2516 C CA . SER B 1 92 ? -1.148 23.109 22.875 1 98.06 92 SER B CA 1
ATOM 2517 C C . SER B 1 92 ? 0.254 23.031 23.469 1 98.06 92 SER B C 1
ATOM 2519 O O . SER B 1 92 ? 0.576 23.75 24.422 1 98.06 92 SER B O 1
ATOM 2521 N N . ASP B 1 93 ? 1.112 22.172 22.969 1 98.06 93 ASP B N 1
ATOM 2522 C CA . ASP B 1 93 ? 2.373 21.844 23.625 1 98.06 93 ASP B CA 1
ATOM 2523 C C . ASP B 1 93 ? 3.434 22.906 23.328 1 98.06 93 ASP B C 1
ATOM 2525 O O . ASP B 1 93 ? 4.25 23.234 24.188 1 98.06 93 ASP B O 1
ATOM 2529 N N . ASN B 1 94 ? 3.553 23.328 22.078 1 98.06 94 ASN B N 1
ATOM 2530 C CA . ASN B 1 94 ? 4.688 24.141 21.656 1 98.06 94 ASN B CA 1
ATOM 2531 C C . ASN B 1 94 ? 4.254 25.297 20.75 1 98.06 94 ASN B C 1
ATOM 2533 O O . ASN B 1 94 ? 3.484 25.094 19.812 1 98.06 94 ASN B O 1
ATOM 2537 N N . PHE B 1 95 ? 4.785 26.547 21.047 1 98.12 95 PHE B N 1
ATOM 2538 C CA . PHE B 1 95 ? 4.457 27.719 20.25 1 98.12 95 PHE B CA 1
ATOM 2539 C C . PHE B 1 95 ? 5.727 28.391 19.734 1 98.12 95 PHE B C 1
ATOM 2541 O O . PHE B 1 95 ? 5.727 29.594 19.469 1 98.12 95 PHE B O 1
ATOM 2548 N N . SER B 1 96 ? 6.766 27.641 19.609 1 97.12 96 SER B N 1
ATOM 2549 C CA . SER B 1 96 ? 8.039 28.094 19.062 1 97.12 96 SER B CA 1
ATOM 2550 C C . SER B 1 96 ? 8.359 27.375 17.75 1 97.12 96 SER B C 1
ATOM 2552 O O . SER B 1 96 ? 8.406 26.141 17.703 1 97.12 96 SER B O 1
ATOM 2554 N N . ILE B 1 97 ? 8.625 28.172 16.75 1 97.62 97 ILE B N 1
ATOM 2555 C CA . ILE B 1 97 ? 8.961 27.594 15.453 1 97.62 97 ILE B CA 1
ATOM 2556 C C . ILE B 1 97 ? 10.227 26.75 15.578 1 97.62 97 ILE B C 1
ATOM 2558 O O . ILE B 1 97 ? 10.297 25.641 15.031 1 97.62 97 ILE B O 1
ATOM 2562 N N . SER B 1 98 ? 11.18 27.281 16.312 1 98 98 SER B N 1
ATOM 2563 C CA . SER B 1 98 ? 12.43 26.547 16.5 1 98 98 SER B CA 1
ATOM 2564 C C . SER B 1 98 ? 12.195 25.203 17.172 1 98 98 SER B C 1
ATOM 2566 O O . SER B 1 98 ? 12.812 24.203 16.812 1 98 98 SER B O 1
ATOM 2568 N N . LYS B 1 99 ? 11.32 25.172 18.172 1 98.38 99 LYS B N 1
ATOM 2569 C CA . LYS B 1 99 ? 11.008 23.906 18.844 1 98.38 99 LYS B CA 1
ATOM 2570 C C . LYS B 1 99 ? 10.266 22.953 17.922 1 98.38 99 LYS B C 1
ATOM 2572 O O . LYS B 1 99 ? 10.555 21.766 17.891 1 98.38 99 LYS B O 1
ATOM 2577 N N . LEU B 1 100 ? 9.336 23.5 17.188 1 98.81 100 LEU B N 1
ATOM 2578 C CA . LEU B 1 100 ? 8.602 22.672 16.234 1 98.81 100 LEU B CA 1
ATOM 2579 C C . LEU B 1 100 ? 9.531 22.094 15.172 1 98.81 100 LEU B C 1
ATOM 2581 O O . LEU B 1 100 ? 9.391 20.938 14.773 1 98.81 100 LEU B O 1
ATOM 2585 N N . PHE B 1 101 ? 10.5 22.875 14.711 1 98.75 101 PHE B N 1
ATOM 2586 C CA . PHE B 1 101 ? 11.484 22.391 13.75 1 98.75 101 PHE B CA 1
ATOM 2587 C C . PHE B 1 101 ? 12.305 21.25 14.352 1 98.75 101 PHE B C 1
ATOM 2589 O O . PHE B 1 101 ? 12.492 20.219 13.703 1 98.75 101 PHE B O 1
ATOM 2596 N N . SER B 1 102 ? 12.703 21.469 15.586 1 98.69 102 SER B N 1
ATOM 2597 C CA . SER B 1 102 ? 13.508 20.453 16.266 1 98.69 102 SER B CA 1
ATOM 2598 C C . SER B 1 102 ? 12.734 19.156 16.438 1 98.69 102 SER B C 1
ATOM 2600 O O . SER B 1 102 ? 13.281 18.062 16.234 1 98.69 102 SER B O 1
ATOM 2602 N N . LEU B 1 103 ? 11.484 19.25 16.812 1 98.81 103 LEU B N 1
ATOM 2603 C CA . LEU B 1 103 ? 10.641 18.078 16.984 1 98.81 103 LEU B CA 1
ATOM 2604 C C . LEU B 1 103 ? 10.414 17.375 15.641 1 98.81 103 LEU B C 1
ATOM 2606 O O . LEU B 1 103 ? 10.383 16.156 15.57 1 98.81 103 LEU B O 1
ATOM 2610 N N . THR B 1 104 ? 10.219 18.156 14.562 1 98.81 104 THR B N 1
ATOM 2611 C CA . THR B 1 104 ? 10.086 17.578 13.234 1 98.81 104 THR B CA 1
ATOM 2612 C C . THR B 1 104 ? 11.305 16.734 12.883 1 98.81 104 THR B C 1
ATOM 2614 O O . THR B 1 104 ? 11.164 15.609 12.383 1 98.81 104 THR B O 1
ATOM 2617 N N . ASP B 1 105 ? 12.461 17.266 13.203 1 98.56 105 ASP B N 1
ATOM 2618 C CA . ASP B 1 105 ? 13.703 16.562 12.914 1 98.56 105 ASP B CA 1
ATOM 2619 C C . ASP B 1 105 ? 13.789 15.25 13.68 1 98.56 105 ASP B C 1
ATOM 2621 O O . ASP B 1 105 ? 14.414 14.297 13.219 1 98.56 105 ASP B O 1
ATOM 2625 N N . ARG B 1 106 ? 13.125 15.156 14.789 1 98.44 106 ARG B N 1
ATOM 2626 C CA . ARG B 1 106 ? 13.242 13.992 15.664 1 98.44 106 ARG B CA 1
ATOM 2627 C C . ARG B 1 106 ? 12.188 12.945 15.32 1 98.44 106 ARG B C 1
ATOM 2629 O O . ARG B 1 106 ? 12.172 11.859 15.898 1 98.44 106 ARG B O 1
ATOM 2636 N N . MET B 1 107 ? 11.258 13.242 14.414 1 98.19 107 MET B N 1
ATOM 2637 C CA . MET B 1 107 ? 10.297 12.242 13.969 1 98.19 107 MET B CA 1
ATOM 2638 C C . MET B 1 107 ? 11 11.117 13.211 1 98.19 107 MET B C 1
ATOM 2640 O O . MET B 1 107 ? 11.531 11.336 12.117 1 98.19 107 MET B O 1
ATOM 2644 N N . MET B 1 108 ? 10.906 9.945 13.773 1 95.88 108 MET B N 1
ATOM 2645 C CA . MET B 1 108 ? 11.727 8.836 13.305 1 95.88 108 MET B CA 1
ATOM 2646 C C . MET B 1 108 ? 11.078 8.148 12.102 1 95.88 108 MET B C 1
ATOM 2648 O O . MET B 1 108 ? 9.852 8.016 12.047 1 95.88 108 MET B O 1
ATOM 2652 N N . TYR B 1 109 ? 11.945 7.754 11.227 1 95.69 109 TYR B N 1
ATOM 2653 C CA . TYR B 1 109 ? 11.508 6.875 10.141 1 95.69 109 TYR B CA 1
ATOM 2654 C C . TYR B 1 109 ? 11.43 5.43 10.617 1 95.69 109 TYR B C 1
ATOM 2656 O O . TYR B 1 109 ? 12.453 4.754 10.75 1 95.69 109 TYR B O 1
ATOM 2664 N N . GLU B 1 110 ? 10.211 4.848 10.781 1 91.69 110 GLU B N 1
ATOM 2665 C CA . GLU B 1 110 ? 10 3.547 11.406 1 91.69 110 GLU B CA 1
ATOM 2666 C C . GLU B 1 110 ? 10.211 2.41 10.414 1 91.69 110 GLU B C 1
ATOM 2668 O O . GLU B 1 110 ? 10.586 1.302 10.797 1 91.69 110 GLU B O 1
ATOM 2673 N N . LYS B 1 111 ? 9.977 2.641 9.164 1 84.19 111 LYS B N 1
ATOM 2674 C CA . LYS B 1 111 ? 10.188 1.673 8.086 1 84.19 111 LYS B CA 1
ATOM 2675 C C . LYS B 1 111 ? 9.406 0.387 8.344 1 84.19 111 LYS B C 1
ATOM 2677 O O . LYS B 1 111 ? 9.969 -0.709 8.281 1 84.19 111 LYS B O 1
ATOM 2682 N N . SER B 1 112 ? 8.203 0.45 8.805 1 86.88 112 SER B N 1
ATOM 2683 C CA . SER B 1 112 ? 7.305 -0.668 9.078 1 86.88 112 SER B CA 1
ATOM 2684 C C . SER B 1 112 ? 6.047 -0.59 8.227 1 86.88 112 SER B C 1
ATOM 2686 O O . SER B 1 112 ? 5.953 0.241 7.32 1 86.88 112 SER B O 1
ATOM 2688 N N . PHE B 1 113 ? 5.129 -1.483 8.445 1 84.69 113 PHE B N 1
ATOM 2689 C CA . PHE B 1 113 ? 3.854 -1.413 7.738 1 84.69 113 PHE B CA 1
ATOM 2690 C C . PHE B 1 113 ? 2.988 -0.287 8.289 1 84.69 113 PHE B C 1
ATOM 2692 O O . PHE B 1 113 ? 3.33 0.321 9.312 1 84.69 113 PHE B O 1
ATOM 2699 N N . SER B 1 114 ? 1.941 0.031 7.629 1 88.31 114 SER B N 1
ATOM 2700 C CA . SER B 1 114 ? 1.178 1.194 8.07 1 88.31 114 SER B CA 1
ATOM 2701 C C . SER B 1 114 ? -0.293 0.847 8.266 1 88.31 114 SER B C 1
ATOM 2703 O O . SER B 1 114 ? -0.82 -0.05 7.605 1 88.31 114 SER B O 1
ATOM 2705 N N . ILE B 1 115 ? -0.862 1.497 9.234 1 89 115 ILE B N 1
ATOM 2706 C CA . ILE B 1 115 ? -2.305 1.471 9.453 1 89 115 ILE B CA 1
ATOM 2707 C C . ILE B 1 115 ? -2.848 2.896 9.484 1 89 115 ILE B C 1
ATOM 2709 O O . ILE B 1 115 ? -2.949 3.508 10.555 1 89 115 ILE B O 1
ATOM 2713 N N . LEU B 1 116 ? -3.227 3.357 8.305 1 92.06 116 LEU B N 1
ATOM 2714 C CA . LEU B 1 116 ? -3.645 4.746 8.141 1 92.06 116 LEU B CA 1
ATOM 2715 C C . LEU B 1 116 ? -4.977 5 8.844 1 92.06 116 LEU B C 1
ATOM 2717 O O . LEU B 1 116 ? -5.195 6.078 9.391 1 92.06 116 LEU B O 1
ATOM 2721 N N . SER B 1 117 ? -5.867 4.043 8.852 1 92.69 117 SER B N 1
ATOM 2722 C CA . SER B 1 117 ? -7.184 4.219 9.461 1 92.69 117 SER B CA 1
ATOM 2723 C C . SER B 1 117 ? -7.066 4.531 10.945 1 92.69 117 SER B C 1
ATOM 2725 O O . SER B 1 117 ? -7.715 5.453 11.445 1 92.69 117 SER B O 1
ATOM 2727 N N . THR B 1 118 ? -6.238 3.791 11.633 1 94.56 118 THR B N 1
ATOM 2728 C CA . THR B 1 118 ? -6.039 4.012 13.055 1 94.56 118 THR B CA 1
ATOM 2729 C C . THR B 1 118 ? -5.375 5.363 13.305 1 94.56 118 THR B C 1
ATOM 2731 O O . THR B 1 118 ? -5.68 6.039 14.289 1 94.56 118 THR B O 1
ATOM 2734 N N . SER B 1 119 ? -4.449 5.668 12.422 1 96.62 119 SER B N 1
ATOM 2735 C CA . SER B 1 119 ? -3.809 6.973 12.555 1 96.62 119 SER B CA 1
ATOM 2736 C C . SER B 1 119 ? -4.824 8.102 12.43 1 96.62 119 SER B C 1
ATOM 2738 O O . SER B 1 119 ? -4.848 9.023 13.25 1 96.62 119 SER B O 1
ATOM 2740 N N . LEU B 1 120 ? -5.699 8.047 11.414 1 97.5 120 LEU B N 1
ATOM 2741 C CA . LEU B 1 120 ? -6.688 9.102 11.195 1 97.5 120 LEU B CA 1
ATOM 2742 C C . LEU B 1 120 ? -7.699 9.133 12.336 1 97.5 120 LEU B C 1
ATOM 2744 O O . LEU B 1 120 ? -8.188 10.203 12.703 1 97.5 120 LEU B O 1
ATOM 2748 N N . GLU B 1 121 ? -7.953 8.008 12.875 1 97.56 121 GLU B N 1
ATOM 2749 C CA . GLU B 1 121 ? -8.797 7.957 14.062 1 97.56 121 GLU B CA 1
ATOM 2750 C C . GLU B 1 121 ? -8.164 8.711 15.227 1 97.56 121 GLU B C 1
ATOM 2752 O O . GLU B 1 121 ? -8.836 9.477 15.922 1 97.56 121 GLU B O 1
ATOM 2757 N N . THR B 1 122 ? -6.934 8.461 15.453 1 98.44 122 THR B N 1
ATOM 2758 C CA . THR B 1 122 ? -6.199 9.148 16.516 1 98.44 122 THR B CA 1
ATOM 2759 C C . THR B 1 122 ? -6.184 10.648 16.266 1 98.44 122 THR B C 1
ATOM 2761 O O . THR B 1 122 ? -6.371 11.438 17.203 1 98.44 122 THR B O 1
ATOM 2764 N N . VAL B 1 123 ? -6 11.023 15.008 1 98.69 123 VAL B N 1
ATOM 2765 C CA . VAL B 1 123 ? -6.023 12.438 14.656 1 98.69 123 VAL B CA 1
ATOM 2766 C C . VAL B 1 123 ? -7.383 13.039 15.016 1 98.69 123 VAL B C 1
ATOM 2768 O O . VAL B 1 123 ? -7.457 14.109 15.625 1 98.69 123 VAL B O 1
ATOM 2771 N N . HIS B 1 124 ? -8.406 12.383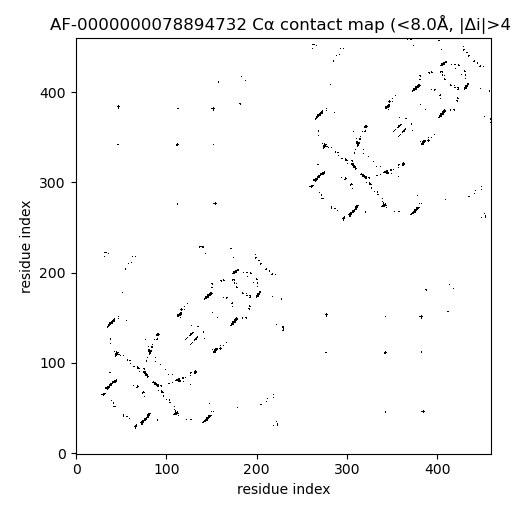 14.711 1 98.12 124 HIS B N 1
ATOM 2772 C CA . HIS B 1 124 ? -9.766 12.859 14.922 1 98.12 124 HIS B CA 1
ATOM 2773 C C . HIS B 1 124 ? -10.086 12.977 16.406 1 98.12 124 HIS B C 1
ATOM 2775 O O . HIS B 1 124 ? -10.578 14.016 16.859 1 98.12 124 HIS B O 1
ATOM 2781 N N . PHE B 1 125 ? -9.711 12.008 17.172 1 97.75 125 PHE B N 1
ATOM 2782 C CA . PHE B 1 125 ? -10.312 11.891 18.5 1 97.75 125 PHE B CA 1
ATOM 2783 C C . PHE B 1 125 ? -9.297 12.211 19.594 1 97.75 125 PHE B C 1
ATOM 2785 O O . PHE B 1 125 ? -9.656 12.32 20.766 1 97.75 125 PHE B O 1
ATOM 2792 N N . GLU B 1 126 ? -8.117 12.359 19.203 1 98.31 126 GLU B N 1
ATOM 2793 C CA . GLU B 1 126 ? -7.113 12.719 20.188 1 98.31 126 GLU B CA 1
ATOM 2794 C C . GLU B 1 126 ? -6.414 14.023 19.828 1 98.31 126 GLU B C 1
ATOM 2796 O O . GLU B 1 126 ? -6.414 14.977 20.609 1 98.31 126 GLU B O 1
ATOM 2801 N N . VAL B 1 127 ? -5.922 14.094 18.609 1 98.69 127 VAL B N 1
ATOM 2802 C CA . VAL B 1 127 ? -5.113 15.242 18.203 1 98.69 127 VAL B CA 1
ATOM 2803 C C . VAL B 1 127 ? -6.004 16.484 18.078 1 98.69 127 VAL B C 1
ATOM 2805 O O . VAL B 1 127 ? -5.68 17.547 18.609 1 98.69 127 VAL B O 1
ATOM 2808 N N . LEU B 1 128 ? -7.16 16.328 17.359 1 98.12 128 LEU B N 1
ATOM 2809 C CA . LEU B 1 128 ? -8.055 17.453 17.109 1 98.12 128 LEU B CA 1
ATOM 2810 C C . LEU B 1 128 ? -9.203 17.469 18.109 1 98.12 128 LEU B C 1
ATOM 2812 O O . LEU B 1 128 ? -10.305 17.922 17.797 1 98.12 128 LEU B O 1
ATOM 2816 N N . ALA B 1 129 ? -8.93 16.938 19.234 1 97.38 129 ALA B N 1
ATOM 2817 C CA . ALA B 1 129 ? -9.836 16.969 20.375 1 97.38 129 ALA B CA 1
ATOM 2818 C C . ALA B 1 129 ? -9.305 17.891 21.469 1 97.38 129 ALA B C 1
ATOM 2820 O O . ALA B 1 129 ? -8.172 18.375 21.391 1 97.38 129 ALA B O 1
ATOM 2821 N N . LYS B 1 130 ? -10.188 18.109 22.469 1 96.38 130 LYS B N 1
ATOM 2822 C CA . LYS B 1 130 ? -9.805 18.984 23.578 1 96.38 130 LYS B CA 1
ATOM 2823 C C . LYS B 1 130 ? -8.523 18.5 24.25 1 96.38 130 LYS B C 1
ATOM 2825 O O . LYS B 1 130 ? -7.641 19.297 24.562 1 96.38 130 LYS B O 1
ATOM 2830 N N . LYS B 1 131 ? -8.375 17.25 24.438 1 96.75 131 LYS B N 1
ATOM 2831 C CA . LYS B 1 131 ? -7.207 16.688 25.109 1 96.75 131 LYS B CA 1
ATOM 2832 C C . LYS B 1 131 ? -5.938 16.938 24.297 1 96.75 131 LYS B C 1
ATOM 2834 O O . LYS B 1 131 ? -4.836 16.969 24.859 1 96.75 131 LYS B O 1
ATOM 2839 N N . GLY B 1 132 ? -6.09 17.156 23 1 98.06 132 GLY B N 1
ATOM 2840 C CA . GLY B 1 132 ? -4.953 17.438 22.125 1 98.06 132 GLY B CA 1
ATOM 2841 C C . GLY B 1 132 ? -4.652 18.906 22.016 1 98.06 132 GLY B C 1
ATOM 2842 O O . GLY B 1 132 ? -3.666 19.297 21.375 1 98.06 132 GLY B O 1
ATOM 2843 N N . GLY B 1 133 ? -5.512 19.75 22.578 1 97.56 133 GLY B N 1
ATOM 2844 C CA . GLY B 1 133 ? -5.297 21.188 22.562 1 97.56 133 GLY B CA 1
ATOM 2845 C C . GLY B 1 133 ? -6.16 21.906 21.547 1 97.56 133 GLY B C 1
ATOM 2846 O O . GLY B 1 133 ? -5.973 23.109 21.312 1 97.56 133 GLY B O 1
ATOM 2847 N N . ALA B 1 134 ? -7.055 21.172 20.922 1 97.31 134 ALA B N 1
ATOM 2848 C CA . ALA B 1 134 ? -7.934 21.797 19.938 1 97.31 134 ALA B CA 1
ATOM 2849 C C . ALA B 1 134 ? -8.859 22.812 20.594 1 97.31 134 ALA B C 1
ATOM 2851 O O . ALA B 1 134 ? -9.328 22.609 21.719 1 97.31 134 ALA B O 1
ATOM 2852 N N . ARG B 1 135 ? -9.094 23.859 19.906 1 95.69 135 ARG B N 1
ATOM 2853 C CA . ARG B 1 135 ? -10.008 24.891 20.359 1 95.69 135 ARG B CA 1
ATOM 2854 C C . ARG B 1 135 ? -11.422 24.641 19.859 1 95.69 135 ARG B C 1
ATOM 2856 O O . ARG B 1 135 ? -11.617 23.922 18.875 1 95.69 135 ARG B O 1
ATOM 2863 N N . PRO B 1 136 ? -12.406 25.25 20.625 1 90 136 PRO B N 1
ATOM 2864 C CA . PRO B 1 136 ? -13.789 25.078 20.172 1 90 136 PRO B CA 1
ATOM 2865 C C . PRO B 1 136 ? -14.062 25.719 18.812 1 90 136 PRO B C 1
ATOM 2867 O O . PRO B 1 136 ? -13.539 26.797 18.531 1 90 136 PRO B O 1
ATOM 2870 N N . LYS B 1 137 ? -14.867 25 18.016 1 79.38 137 LYS B N 1
ATOM 2871 C CA . LYS B 1 137 ? -15.203 25.469 16.672 1 79.38 137 LYS B CA 1
ATOM 2872 C C . LYS B 1 137 ? -15.914 26.812 16.719 1 79.38 137 LYS B C 1
ATOM 2874 O O . LYS B 1 137 ? -15.758 27.625 15.805 1 79.38 137 LYS B O 1
ATOM 2879 N N . GLN B 1 138 ? -16.656 27 17.719 1 73.94 138 GLN B N 1
ATOM 2880 C CA . GLN B 1 138 ? -17.453 28.219 17.844 1 73.94 138 GLN B CA 1
ATOM 2881 C C . GLN B 1 138 ? -16.562 29.453 17.969 1 73.94 138 GLN B C 1
ATOM 2883 O O . GLN B 1 138 ? -17.047 30.578 17.828 1 73.94 138 GLN B O 1
ATOM 2888 N N . LYS B 1 139 ? -15.336 29.281 17.891 1 73.5 139 LYS B N 1
ATOM 2889 C CA . LYS B 1 139 ? -14.43 30.406 18.078 1 73.5 139 LYS B CA 1
ATOM 2890 C C . LYS B 1 139 ? -13.797 30.828 16.75 1 73.5 139 LYS B C 1
ATOM 2892 O O . LYS B 1 139 ? -12.789 31.531 16.734 1 73.5 139 LYS B O 1
ATOM 2897 N N . GLY B 1 140 ? -14.352 30.344 15.648 1 84.69 140 GLY B N 1
ATOM 2898 C CA . GLY B 1 140 ? -13.812 30.719 14.352 1 84.69 140 GLY B CA 1
ATOM 2899 C C . GLY B 1 140 ? -12.508 30.031 14.023 1 84.69 140 GLY B C 1
ATOM 2900 O O . GLY B 1 140 ? -11.688 30.562 13.266 1 84.69 140 GLY B O 1
ATOM 2901 N N . VAL B 1 141 ? -12.242 28.969 14.734 1 92.5 141 VAL B N 1
ATOM 2902 C CA . VAL B 1 141 ? -10.992 28.25 14.531 1 92.5 141 VAL B CA 1
ATOM 2903 C C . VAL B 1 141 ? -11.133 27.281 13.352 1 92.5 141 VAL B C 1
ATOM 2905 O O . VAL B 1 141 ? -12.094 26.516 13.289 1 92.5 141 VAL B O 1
ATOM 2908 N N . LYS B 1 142 ? -10.242 27.422 12.406 1 94.44 142 LYS B N 1
ATOM 2909 C CA . LYS B 1 142 ? -10.164 26.453 11.312 1 94.44 142 LYS B CA 1
ATOM 2910 C C . LYS B 1 142 ? -9.336 25.234 11.711 1 94.44 142 LYS B C 1
ATOM 2912 O O . LYS B 1 142 ? -8.297 25.375 12.359 1 94.44 142 LYS B O 1
ATOM 2917 N N . MET B 1 143 ? -9.891 24.094 11.398 1 96.5 143 MET B N 1
ATOM 2918 C CA . MET B 1 143 ? -9.141 22.859 11.617 1 96.5 143 MET B CA 1
ATOM 2919 C C . MET B 1 143 ? -8.68 22.266 10.289 1 96.5 143 MET B C 1
ATOM 2921 O O . MET B 1 143 ? -9.469 22.141 9.352 1 96.5 143 MET B O 1
ATOM 2925 N N . ALA B 1 144 ? -7.402 21.969 10.219 1 97.69 144 ALA B N 1
ATOM 2926 C CA . ALA B 1 144 ? -6.832 21.422 8.984 1 97.69 144 ALA B CA 1
ATOM 2927 C C . ALA B 1 144 ? -5.848 20.297 9.289 1 97.69 144 ALA B C 1
ATOM 2929 O O . ALA B 1 144 ? -5.199 20.297 10.344 1 97.69 144 ALA B O 1
ATOM 2930 N N . VAL B 1 145 ? -5.781 19.297 8.43 1 98.69 145 VAL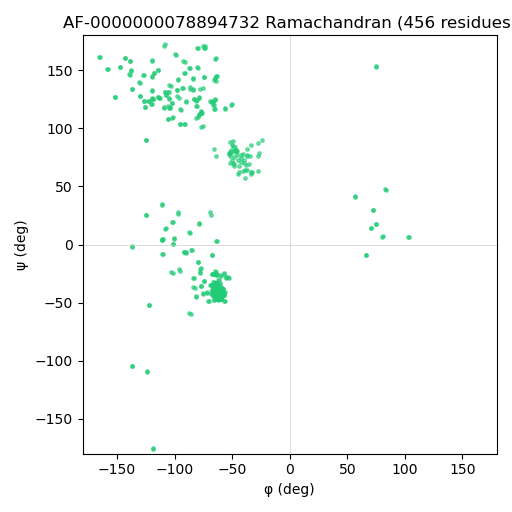 B N 1
ATOM 2931 C CA . VAL B 1 145 ? -4.809 18.203 8.461 1 98.69 145 VAL B CA 1
ATOM 2932 C C . VAL B 1 145 ? -3.988 18.203 7.176 1 98.69 145 VAL B C 1
ATOM 2934 O O . VAL B 1 145 ? -4.543 18.266 6.078 1 98.69 145 VAL B O 1
ATOM 2937 N N . VAL B 1 146 ? -2.707 18.25 7.297 1 98.75 146 VAL B N 1
ATOM 2938 C CA . VAL B 1 146 ? -1.815 17.938 6.184 1 98.75 146 VAL B CA 1
ATOM 2939 C C . VAL B 1 146 ? -1.258 16.516 6.348 1 98.75 146 VAL B C 1
ATOM 2941 O O . VAL B 1 146 ? -0.453 16.266 7.246 1 98.75 146 VAL B O 1
ATOM 2944 N N . LEU B 1 147 ? -1.715 15.633 5.484 1 98 147 LEU B N 1
ATOM 2945 C CA . LEU B 1 147 ? -1.334 14.219 5.5 1 98 147 LEU B CA 1
ATOM 2946 C C . LEU B 1 147 ? -0.344 13.914 4.383 1 98 147 LEU B C 1
ATOM 2948 O O . LEU B 1 147 ? -0.658 14.086 3.203 1 98 147 LEU B O 1
ATOM 2952 N N . VAL B 1 148 ? 0.874 13.492 4.758 1 96.12 148 VAL B N 1
ATOM 2953 C CA . VAL B 1 148 ? 1.866 13.086 3.77 1 96.12 148 VAL B CA 1
ATOM 2954 C C . VAL B 1 148 ? 2.004 11.57 3.771 1 96.12 148 VAL B C 1
ATOM 2956 O O . VAL B 1 148 ? 2.486 10.984 4.742 1 96.12 148 VAL B O 1
ATOM 2959 N N . THR B 1 149 ? 1.515 10.938 2.754 1 91.81 149 THR B N 1
ATOM 2960 C CA . THR B 1 149 ? 1.517 9.477 2.662 1 91.81 149 THR B CA 1
ATOM 2961 C C . THR B 1 149 ? 1.39 9.031 1.21 1 91.81 149 THR B C 1
ATOM 2963 O O . THR B 1 149 ? 0.856 9.758 0.372 1 91.81 149 THR B O 1
ATOM 2966 N N . ASP B 1 150 ? 1.909 7.945 0.947 1 79.94 150 ASP B N 1
ATOM 2967 C CA . ASP B 1 150 ? 1.692 7.391 -0.387 1 79.94 150 ASP B CA 1
ATOM 2968 C C . ASP B 1 150 ? 0.391 6.598 -0.448 1 79.94 150 ASP B C 1
ATOM 2970 O O . ASP B 1 150 ? -0.098 6.277 -1.533 1 79.94 150 ASP B O 1
ATOM 2974 N N . GLY B 1 151 ? -0.288 6.445 0.727 1 71.38 151 GLY B N 1
ATOM 2975 C CA . GLY B 1 151 ? -1.565 5.754 0.797 1 71.38 151 GLY B CA 1
ATOM 2976 C C . GLY B 1 151 ? -1.46 4.273 0.488 1 71.38 151 GLY B C 1
ATOM 2977 O O . GLY B 1 151 ? -2.439 3.535 0.618 1 71.38 151 GLY B O 1
ATOM 2978 N N . PHE B 1 152 ? -0.312 3.871 0.035 1 63.19 152 PHE B N 1
ATOM 2979 C CA . PHE B 1 152 ? -0.157 2.502 -0.438 1 63.19 152 PHE B CA 1
ATOM 2980 C C . PHE B 1 152 ? 0.199 1.568 0.713 1 63.19 152 PHE B C 1
ATOM 2982 O O . PHE B 1 152 ? 0.891 1.968 1.652 1 63.19 152 PHE B O 1
ATOM 2989 N N . GLY B 1 153 ? -0.592 0.39 0.596 1 59.25 153 GLY B N 1
ATOM 2990 C CA . GLY B 1 153 ? -0.172 -0.712 1.446 1 59.25 153 GLY B CA 1
ATOM 2991 C C . GLY B 1 153 ? -0.663 -0.583 2.875 1 59.25 153 GLY B C 1
ATOM 2992 O O . GLY B 1 153 ? -0.206 -1.307 3.764 1 59.25 153 GLY B O 1
ATOM 2993 N N . THR B 1 154 ? -1.464 0.383 3.033 1 67.5 154 THR B N 1
ATOM 2994 C CA . THR B 1 154 ? -1.945 0.516 4.402 1 67.5 154 THR B CA 1
ATOM 2995 C C . THR B 1 154 ? -3.035 -0.511 4.695 1 67.5 154 THR B C 1
ATOM 2997 O O . THR B 1 154 ? -3.854 -0.819 3.83 1 67.5 154 THR B O 1
ATOM 3000 N N . SER B 1 155 ? -2.83 -1.092 5.844 1 71 155 SER B N 1
ATOM 3001 C CA . SER B 1 155 ? -3.939 -1.921 6.305 1 71 155 SER B CA 1
ATOM 3002 C C . SER B 1 155 ? -5.18 -1.08 6.582 1 71 155 SER B C 1
ATOM 3004 O O . SER B 1 155 ? -5.082 0.017 7.133 1 71 155 SER B O 1
ATOM 3006 N N . GLY B 1 156 ? -6.32 -1.494 5.91 1 75.5 156 GLY B N 1
ATOM 3007 C CA . GLY B 1 156 ? -7.574 -0.81 6.172 1 75.5 156 GLY B CA 1
ATOM 3008 C C . GLY B 1 156 ? -7.734 0.469 5.371 1 75.5 156 GLY B C 1
ATOM 3009 O O . GLY B 1 156 ? -8.055 1.521 5.926 1 75.5 156 GLY B O 1
ATOM 3010 N N . TYR B 1 157 ? -7.465 0.434 4.059 1 78.88 157 TYR B N 1
ATOM 3011 C CA . TYR B 1 157 ? -7.582 1.632 3.232 1 78.88 157 TYR B CA 1
ATOM 3012 C C . TYR B 1 157 ? -9.023 2.121 3.182 1 78.88 157 TYR B C 1
ATOM 3014 O O . TYR B 1 157 ? -9.281 3.322 3.283 1 78.88 157 TYR B O 1
ATOM 3022 N N . GLU B 1 158 ? -9.969 1.211 2.998 1 81.69 158 GLU B N 1
ATOM 3023 C CA . GLU B 1 158 ? -11.367 1.632 2.988 1 81.69 158 GLU B CA 1
ATOM 3024 C C . GLU B 1 158 ? -11.75 2.301 4.305 1 81.69 158 GLU B C 1
ATOM 3026 O O . GLU B 1 158 ? -12.461 3.307 4.312 1 81.69 158 GLU B O 1
ATOM 3031 N N . GLU B 1 159 ? -11.25 1.707 5.344 1 88.75 159 GLU B N 1
ATOM 3032 C CA . GLU B 1 159 ? -11.484 2.307 6.652 1 88.75 159 GLU B CA 1
ATOM 3033 C C . GLU B 1 159 ? -10.828 3.68 6.758 1 88.75 159 GLU B C 1
ATOM 3035 O O . GLU B 1 159 ? -11.344 4.57 7.438 1 88.75 159 GLU B O 1
ATOM 3040 N N . SER B 1 160 ? -9.719 3.818 6.094 1 91.31 160 SER B N 1
ATOM 3041 C CA . SER B 1 160 ? -9.039 5.109 6.09 1 91.31 160 SER B CA 1
ATOM 3042 C C . SER B 1 160 ? -9.867 6.168 5.367 1 91.31 160 SER B C 1
ATOM 3044 O O . SER B 1 160 ? -9.922 7.32 5.797 1 91.31 160 SER B O 1
ATOM 3046 N N . ILE B 1 161 ? -10.477 5.797 4.258 1 90.81 161 ILE B N 1
ATOM 3047 C CA . ILE B 1 161 ? -11.344 6.715 3.523 1 90.81 161 ILE B CA 1
ATOM 3048 C C . ILE B 1 161 ? -12.516 7.141 4.406 1 90.81 161 ILE B C 1
ATOM 3050 O O . ILE B 1 161 ? -12.859 8.32 4.457 1 90.81 161 ILE B O 1
ATOM 3054 N N . ALA B 1 162 ? -13.06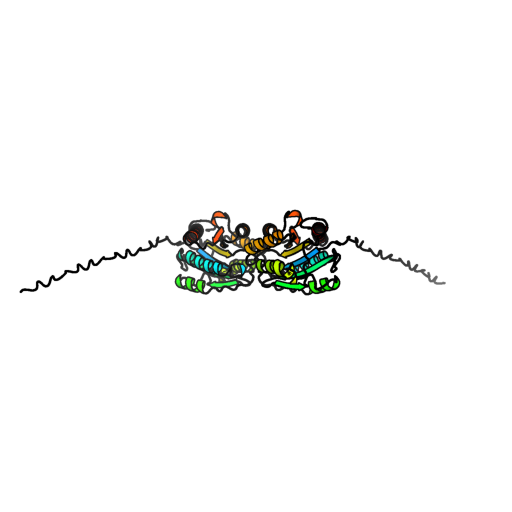2 6.164 5.082 1 93.31 162 ALA B N 1
ATOM 3055 C CA . ALA B 1 162 ? -14.188 6.457 5.969 1 93.31 162 ALA B CA 1
ATOM 3056 C C . ALA B 1 162 ? -13.773 7.422 7.074 1 93.31 162 ALA B C 1
ATOM 3058 O O . ALA B 1 162 ? -14.531 8.336 7.426 1 93.31 162 ALA B O 1
ATOM 3059 N N . GLN B 1 163 ? -12.609 7.195 7.605 1 95.62 163 GLN B N 1
ATOM 3060 C CA . GLN B 1 163 ? -12.125 8.078 8.664 1 95.62 163 GLN B CA 1
ATOM 3061 C C . GLN B 1 163 ? -11.859 9.484 8.141 1 95.62 163 GLN B C 1
ATOM 3063 O O . GLN B 1 163 ? -12.125 10.469 8.82 1 95.62 163 GLN B O 1
ATOM 3068 N N . ALA B 1 164 ? -11.297 9.586 6.957 1 96.38 164 ALA B N 1
ATOM 3069 C CA . ALA B 1 164 ? -11.078 10.891 6.332 1 96.38 164 ALA B CA 1
ATOM 3070 C C . ALA B 1 164 ? -12.398 11.625 6.121 1 96.38 164 ALA B C 1
ATOM 3072 O O . ALA B 1 164 ? -12.492 12.828 6.375 1 96.38 164 ALA B O 1
ATOM 3073 N N . LYS B 1 165 ? -13.375 10.945 5.688 1 96.44 165 LYS B N 1
ATOM 3074 C CA . LYS B 1 165 ? -14.703 11.539 5.504 1 96.44 165 LYS B CA 1
ATOM 3075 C C . LYS B 1 165 ? -15.289 12 6.836 1 96.44 165 LYS B C 1
ATOM 3077 O O . LYS B 1 165 ? -15.938 13.047 6.906 1 96.44 165 LYS B O 1
ATOM 3082 N N . SER B 1 166 ? -15.07 11.18 7.82 1 97 166 SER B N 1
ATOM 3083 C CA . SER B 1 166 ? -15.531 11.555 9.148 1 97 166 SER B CA 1
ATOM 3084 C C . SER B 1 166 ? -14.906 12.875 9.602 1 97 166 SER B C 1
ATOM 3086 O O . SER B 1 166 ? -15.586 13.734 10.148 1 97 166 SER B O 1
ATOM 3088 N N . LEU B 1 167 ? -13.672 13 9.344 1 97.69 167 LEU B N 1
ATOM 3089 C CA . LEU B 1 167 ? -12.969 14.242 9.664 1 97.69 167 LEU B CA 1
ATOM 3090 C C . LEU B 1 167 ? -13.547 15.414 8.891 1 97.69 167 LEU B C 1
ATOM 3092 O O . LEU B 1 167 ? -13.789 16.484 9.453 1 97.69 167 LEU B O 1
ATOM 3096 N N . GLN B 1 168 ? -13.797 15.195 7.641 1 96.62 168 GLN B N 1
ATOM 3097 C CA . GLN B 1 168 ? -14.336 16.25 6.797 1 96.62 168 GLN B CA 1
ATOM 3098 C C . GLN B 1 168 ? -15.75 16.641 7.238 1 96.62 168 GLN B C 1
ATOM 3100 O O . GLN B 1 168 ? -16.109 17.812 7.234 1 96.62 168 GLN B O 1
ATOM 3105 N N . ASN B 1 169 ? -16.5 15.672 7.645 1 95.44 169 ASN B N 1
ATOM 3106 C CA . ASN B 1 169 ? -17.844 15.93 8.156 1 95.44 169 ASN B CA 1
ATOM 3107 C C . ASN B 1 169 ? -17.797 16.703 9.461 1 95.44 169 ASN B C 1
ATOM 3109 O O . ASN B 1 169 ? -18.781 17.375 9.828 1 95.44 169 ASN B O 1
ATOM 3113 N N . TYR B 1 170 ? -16.719 16.547 10.102 1 93.69 170 TYR B N 1
ATOM 3114 C CA . TYR B 1 170 ? -16.5 17.328 11.312 1 93.69 170 TYR B CA 1
ATOM 3115 C C . TYR B 1 170 ? -15.859 18.672 10.984 1 93.69 170 TYR B C 1
ATOM 3117 O O . TYR B 1 170 ? -15.297 19.328 11.859 1 93.69 170 TYR B O 1
ATOM 3125 N N . HIS B 1 171 ? -15.797 19.031 9.734 1 93.62 171 HIS B N 1
ATOM 3126 C CA . HIS B 1 171 ? -15.336 20.312 9.219 1 93.62 171 HIS B CA 1
ATOM 3127 C C . HIS B 1 171 ? -13.828 20.453 9.359 1 93.62 171 HIS B C 1
ATOM 3129 O O . HIS B 1 171 ? -13.328 21.547 9.672 1 93.62 171 HIS B O 1
ATOM 3135 N N . VAL B 1 172 ? -13.164 19.391 9.312 1 96.5 172 VAL B N 1
ATOM 3136 C CA . VAL B 1 172 ? -11.711 19.406 9.188 1 96.5 172 VAL B CA 1
ATOM 3137 C C . VAL B 1 172 ? -11.312 19.391 7.715 1 96.5 172 VAL B C 1
ATOM 3139 O O . VAL B 1 172 ? -11.758 18.531 6.953 1 96.5 172 VAL B O 1
ATOM 3142 N N . GLU B 1 173 ? -10.539 20.375 7.309 1 96.75 173 GLU B N 1
ATOM 3143 C CA . GLU B 1 173 ? -10.047 20.406 5.934 1 96.75 173 GLU B CA 1
ATOM 3144 C C . GLU B 1 173 ? -8.828 19.5 5.766 1 96.75 173 GLU B C 1
ATOM 3146 O O . GLU B 1 173 ? -7.824 19.672 6.453 1 96.75 173 GLU B O 1
ATOM 3151 N N . MET B 1 174 ? -8.922 18.547 4.828 1 97.94 174 MET B N 1
ATOM 3152 C CA . MET B 1 174 ? -7.879 17.531 4.641 1 97.94 174 MET B CA 1
ATOM 3153 C C . MET B 1 174 ? -7.043 17.844 3.402 1 97.94 174 MET B C 1
ATOM 3155 O O . MET B 1 174 ? -7.566 17.875 2.287 1 97.94 174 MET B O 1
ATOM 3159 N N . PHE B 1 175 ? -5.789 18.062 3.609 1 97.94 175 PHE B N 1
ATOM 3160 C CA . PHE B 1 175 ? -4.805 18.172 2.537 1 97.94 175 PHE B CA 1
ATOM 3161 C C . PHE B 1 175 ? -3.945 16.922 2.457 1 97.94 175 PHE B C 1
ATOM 3163 O O . PHE B 1 175 ? -3.438 16.438 3.475 1 97.94 175 PHE B O 1
ATOM 3170 N N . THR B 1 176 ? -3.781 16.375 1.275 1 96.38 176 THR B N 1
ATOM 3171 C CA . THR B 1 176 ? -2.939 15.188 1.112 1 96.38 176 THR B CA 1
ATOM 3172 C C . THR B 1 176 ? -1.778 15.477 0.165 1 96.38 176 THR B C 1
ATOM 3174 O O . THR B 1 176 ? -1.957 16.141 -0.859 1 96.38 176 THR B O 1
ATOM 3177 N N . VAL B 1 177 ? -0.65 15.102 0.583 1 95.94 177 VAL B N 1
ATOM 3178 C CA . VAL B 1 177 ? 0.574 15.219 -0.203 1 95.94 177 VAL B CA 1
ATOM 3179 C C . VAL B 1 177 ? 1.183 13.836 -0.424 1 95.94 177 VAL B C 1
ATOM 3181 O O . VAL B 1 177 ? 1.479 13.125 0.536 1 95.94 177 VAL B O 1
ATOM 3184 N N . TYR B 1 178 ? 1.349 13.398 -1.667 1 91.81 178 TYR B N 1
ATOM 3185 C CA . TYR B 1 178 ? 1.822 12.055 -1.969 1 91.81 178 TYR B CA 1
ATOM 3186 C C . TYR B 1 178 ? 3.145 12.094 -2.727 1 91.81 178 TYR B C 1
ATOM 3188 O O . TYR B 1 178 ? 3.396 13.031 -3.492 1 91.81 178 TYR B O 1
ATOM 3196 N N . PRO B 1 179 ? 3.99 11.102 -2.506 1 85.12 179 PRO B N 1
ATOM 3197 C CA . PRO B 1 179 ? 5.27 11.078 -3.221 1 85.12 179 PRO B CA 1
ATOM 3198 C C . PRO B 1 179 ? 5.098 10.945 -4.734 1 85.12 179 PRO B C 1
ATOM 3200 O O . PRO B 1 179 ? 4.176 10.266 -5.195 1 85.12 179 PRO B O 1
ATOM 3203 N N . GLU B 1 180 ? 5.953 11.578 -5.492 1 68 180 GLU B N 1
ATOM 3204 C CA . GLU B 1 180 ? 5.93 11.734 -6.945 1 68 180 GLU B CA 1
ATOM 3205 C C . GLU B 1 180 ? 6.207 10.406 -7.648 1 68 180 GLU B C 1
ATOM 3207 O O . GLU B 1 180 ? 6.973 10.359 -8.609 1 68 180 GLU B O 1
ATOM 3212 N N . LYS B 1 181 ? 5.93 9.398 -7.148 1 64.81 181 LYS B N 1
ATOM 3213 C CA . LYS B 1 181 ? 6.387 8.211 -7.867 1 64.81 181 LYS B CA 1
ATOM 3214 C C . LYS B 1 181 ? 5.363 7.766 -8.906 1 64.81 181 LYS B C 1
ATOM 3216 O O . LYS B 1 181 ? 5.711 7.516 -10.062 1 64.81 181 LYS B O 1
ATOM 3221 N N . SER B 1 182 ? 4.16 7.461 -8.523 1 63.47 182 SER B N 1
ATOM 3222 C CA . SER B 1 182 ? 3.246 6.875 -9.5 1 63.47 182 SER B CA 1
ATOM 3223 C C . SER B 1 182 ? 1.897 7.586 -9.492 1 63.47 182 SER B C 1
ATOM 3225 O O . SER B 1 182 ? 1.451 8.07 -8.445 1 63.47 182 SER B O 1
ATOM 3227 N N . ARG B 1 183 ? 1.391 7.75 -10.742 1 66.81 183 ARG B N 1
ATOM 3228 C CA . ARG B 1 183 ? 0.077 8.352 -10.945 1 66.81 183 ARG B CA 1
ATOM 3229 C C . ARG B 1 183 ? -0.99 7.629 -10.133 1 66.81 183 ARG B C 1
ATOM 3231 O O . ARG B 1 183 ? -2.033 8.203 -9.812 1 66.81 183 ARG B O 1
ATOM 3238 N N . ILE B 1 184 ? -0.754 6.43 -9.906 1 69.88 184 ILE B N 1
ATOM 3239 C CA . ILE B 1 184 ? -1.762 5.641 -9.203 1 69.88 184 ILE B CA 1
ATOM 3240 C C . ILE B 1 184 ? -1.951 6.184 -7.789 1 69.88 184 ILE B C 1
ATOM 3242 O O . ILE B 1 184 ? -3.061 6.16 -7.25 1 69.88 184 ILE B O 1
ATOM 3246 N N . TYR B 1 185 ? -0.939 6.789 -7.316 1 73.25 185 TYR B N 1
ATOM 3247 C CA . TYR B 1 185 ? -1.036 7.352 -5.973 1 73.25 185 TYR B CA 1
ATOM 3248 C C . TYR B 1 185 ? -2.037 8.5 -5.93 1 73.25 185 TYR B C 1
ATOM 3250 O O . TYR B 1 185 ? -2.797 8.633 -4.969 1 73.25 185 TYR B O 1
ATOM 3258 N N . ARG B 1 186 ? -2.029 9.203 -7.02 1 80 186 ARG B N 1
ATOM 3259 C CA . ARG B 1 186 ? -2.951 10.328 -7.082 1 80 186 ARG B CA 1
ATOM 3260 C C . ARG B 1 186 ? -4.398 9.867 -6.988 1 80 186 ARG B C 1
ATOM 3262 O O . ARG B 1 186 ? -5.211 10.469 -6.285 1 80 186 ARG B O 1
ATOM 3269 N N . LYS B 1 187 ? -4.695 8.844 -7.723 1 77.12 187 LYS B N 1
ATOM 3270 C CA . LYS B 1 187 ? -6.059 8.328 -7.738 1 77.12 187 LYS B CA 1
ATOM 3271 C C . LYS B 1 187 ? -6.477 7.832 -6.355 1 77.12 187 LYS B C 1
ATOM 3273 O O . LYS B 1 187 ? -7.617 8.047 -5.934 1 77.12 187 LYS B O 1
ATOM 3278 N N . VAL B 1 188 ? -5.555 7.281 -5.668 1 75.5 188 VAL B N 1
ATOM 3279 C CA . VAL B 1 188 ? -5.812 6.723 -4.348 1 75.5 188 VAL B CA 1
ATOM 3280 C C . VAL B 1 188 ? -5.953 7.848 -3.326 1 75.5 188 VAL B C 1
ATOM 3282 O O . VAL B 1 188 ? -6.914 7.879 -2.553 1 75.5 188 VAL B O 1
ATOM 3285 N N . MET B 1 189 ? -5.129 8.758 -3.443 1 85.94 189 MET B N 1
ATOM 3286 C CA . MET B 1 189 ? -5.02 9.789 -2.414 1 85.94 189 MET B CA 1
ATOM 3287 C C . MET B 1 189 ? -6.148 10.805 -2.541 1 85.94 189 MET B C 1
ATOM 3289 O O . MET B 1 189 ? -6.477 11.5 -1.577 1 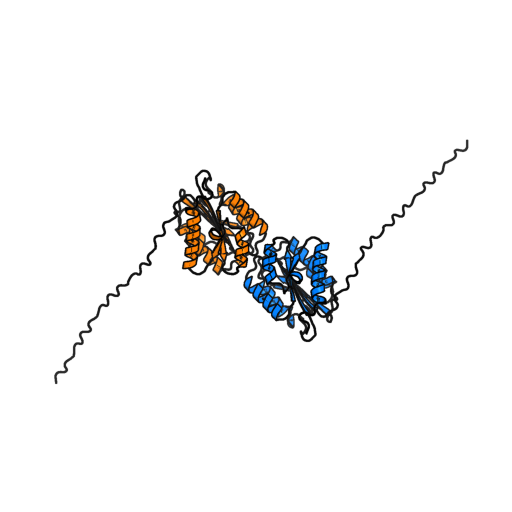85.94 189 MET B O 1
ATOM 3293 N N . LYS B 1 190 ? -6.75 10.859 -3.705 1 88.12 190 LYS B N 1
ATOM 3294 C CA . LYS B 1 190 ? -7.855 11.789 -3.943 1 88.12 190 LYS B CA 1
ATOM 3295 C C . LYS B 1 190 ? -9.023 11.508 -2.998 1 88.12 190 LYS B C 1
ATOM 3297 O O . LYS B 1 190 ? -9.734 12.422 -2.596 1 88.12 190 LYS B O 1
ATOM 3302 N N . HIS B 1 191 ? -9.125 10.305 -2.562 1 87.38 191 HIS B N 1
ATOM 3303 C CA . HIS B 1 191 ? -10.258 9.906 -1.735 1 87.38 191 HIS B CA 1
ATOM 3304 C C . HIS B 1 191 ? -10.062 10.344 -0.286 1 87.38 191 HIS B C 1
ATOM 3306 O O . HIS B 1 191 ? -11.008 10.344 0.5 1 87.38 191 HIS B O 1
ATOM 3312 N N . LEU B 1 192 ? -8.875 10.688 0.037 1 93.44 192 LEU B N 1
ATOM 3313 C CA . LEU B 1 192 ? -8.562 11.078 1.406 1 93.44 192 LEU B CA 1
ATOM 3314 C C . LEU B 1 192 ? -8.625 12.594 1.56 1 93.44 192 LEU B C 1
ATOM 3316 O O . LEU B 1 192 ? -8.766 13.109 2.672 1 93.44 192 LEU B O 1
ATOM 3320 N N . ALA B 1 193 ? -8.484 13.305 0.479 1 96.06 193 ALA B N 1
ATOM 3321 C CA . ALA B 1 193 ? -8.383 14.758 0.487 1 96.06 193 ALA B CA 1
ATOM 3322 C C . ALA B 1 193 ? -9.758 15.414 0.459 1 96.06 193 ALA B C 1
ATOM 3324 O O . ALA B 1 193 ? -10.719 14.828 -0.059 1 96.06 193 ALA B O 1
ATOM 3325 N N . SER B 1 194 ? -9.828 16.594 1.028 1 96.56 194 SER B N 1
ATOM 3326 C CA . SER B 1 194 ? -11.023 17.406 0.853 1 96.56 194 SER B CA 1
ATOM 3327 C C . SER B 1 194 ? -11.211 17.797 -0.606 1 96.56 194 SER B C 1
ATOM 3329 O O . SER B 1 194 ? -10.266 17.75 -1.397 1 96.56 194 SER B O 1
ATOM 3331 N N . LYS B 1 195 ? -12.516 18.172 -0.874 1 94.19 195 LYS B N 1
ATOM 3332 C CA . LYS B 1 195 ? -12.82 18.672 -2.209 1 94.19 195 LYS B CA 1
ATOM 3333 C C . LYS B 1 195 ? -12.688 20.188 -2.27 1 94.19 195 LYS B C 1
ATOM 3335 O O . LYS B 1 195 ? -12.977 20.891 -1.293 1 94.19 195 LYS B O 1
ATOM 3340 N N . PRO B 1 196 ? -12.25 20.734 -3.498 1 95.19 196 PRO B N 1
ATOM 3341 C CA . PRO B 1 196 ? -11.844 20.047 -4.719 1 95.19 196 PRO B CA 1
ATOM 3342 C C . PRO B 1 196 ? -10.414 19.516 -4.652 1 95.19 196 PRO B C 1
ATOM 3344 O O . PRO B 1 196 ? -9.57 20.094 -3.965 1 95.19 196 PRO B O 1
ATOM 3347 N N . ALA B 1 197 ? -10.109 18.484 -5.348 1 94 197 ALA B N 1
ATOM 3348 C CA . ALA B 1 197 ? -8.789 17.859 -5.34 1 94 197 ALA B CA 1
ATOM 3349 C C . ALA B 1 197 ? -7.711 18.859 -5.77 1 94 197 ALA B C 1
ATOM 3351 O O . ALA B 1 197 ? -6.594 18.844 -5.246 1 94 197 ALA B O 1
ATOM 3352 N N . LYS B 1 198 ? -7.977 19.703 -6.695 1 93.5 198 LYS B N 1
ATOM 3353 C CA . LYS B 1 198 ? -7.016 20.656 -7.254 1 93.5 198 LYS B CA 1
ATOM 3354 C C . LYS B 1 198 ? -6.398 21.516 -6.156 1 93.5 198 LYS B C 1
ATOM 3356 O O . LYS B 1 198 ? -5.25 21.953 -6.273 1 93.5 198 LYS B O 1
ATOM 3361 N N . SER B 1 199 ? -7.141 21.734 -5.055 1 95.69 199 SER B N 1
ATOM 3362 C CA . SER B 1 199 ? -6.641 22.609 -3.998 1 95.69 199 SER B CA 1
ATOM 3363 C C . SER B 1 199 ? -6.305 21.812 -2.738 1 95.69 199 SER B C 1
ATOM 3365 O O . SER B 1 199 ? -5.973 22.391 -1.704 1 95.69 199 SER B O 1
ATOM 3367 N N . HIS B 1 200 ? -6.414 20.469 -2.766 1 97.31 200 HIS B N 1
ATOM 3368 C CA . HIS B 1 200 ? -6.246 19.734 -1.522 1 97.31 200 HIS B CA 1
ATOM 3369 C C . HIS B 1 200 ? -5.387 18.484 -1.736 1 97.31 200 HIS B C 1
ATOM 3371 O O . HIS B 1 200 ? -5.105 17.75 -0.788 1 97.31 200 HIS B O 1
ATOM 3377 N N . LEU B 1 201 ? -4.957 18.234 -2.984 1 95.56 201 LEU B N 1
ATOM 3378 C CA . LEU B 1 201 ? -4.137 17.078 -3.355 1 95.56 201 LEU B CA 1
ATOM 3379 C C . LEU B 1 201 ? -2.881 17.531 -4.098 1 95.56 201 LEU B C 1
ATOM 3381 O O . LEU B 1 201 ? -2.967 18.172 -5.145 1 95.56 201 LEU B O 1
ATOM 3385 N N . PHE B 1 202 ? -1.713 17.109 -3.506 1 95.69 202 PHE B N 1
ATOM 3386 C CA . PHE B 1 202 ? -0.474 17.641 -4.055 1 95.69 202 PHE B CA 1
ATOM 3387 C C . PHE B 1 202 ? 0.592 16.562 -4.148 1 95.69 202 PHE B C 1
ATOM 3389 O O . PHE B 1 202 ? 0.534 15.562 -3.428 1 95.69 202 PHE B O 1
ATOM 3396 N N . LYS B 1 203 ? 1.566 16.812 -5.039 1 93.31 203 LYS B N 1
ATOM 3397 C CA . LYS B 1 203 ? 2.738 15.953 -5.148 1 93.31 203 LYS B CA 1
ATOM 3398 C C . LYS B 1 203 ? 3.881 16.469 -4.273 1 93.31 203 LYS B C 1
ATOM 3400 O O . LYS B 1 203 ? 4.129 17.672 -4.207 1 93.31 203 LYS B O 1
ATOM 3405 N N . LEU B 1 204 ? 4.465 15.484 -3.582 1 94.44 204 LEU B N 1
ATOM 3406 C CA . LEU B 1 204 ? 5.703 15.781 -2.869 1 94.44 204 LEU B CA 1
ATOM 3407 C C . LEU B 1 204 ? 6.891 15.789 -3.826 1 94.44 204 LEU B C 1
ATOM 3409 O O . LEU B 1 204 ? 7.262 14.742 -4.367 1 94.44 204 LEU B O 1
ATOM 3413 N N . THR B 1 205 ? 7.492 16.969 -4.074 1 91.88 205 THR B N 1
ATOM 3414 C CA . THR B 1 205 ? 8.523 17.078 -5.102 1 91.88 205 THR B CA 1
ATOM 3415 C C . THR B 1 205 ? 9.875 17.406 -4.477 1 91.88 205 THR B C 1
ATOM 3417 O O . THR B 1 205 ? 9.945 18.047 -3.43 1 91.88 205 THR B O 1
ATOM 3420 N N . LYS B 1 206 ? 10.875 16.938 -5.152 1 91.5 206 LYS B N 1
ATOM 3421 C CA . LYS B 1 206 ? 12.242 17.234 -4.73 1 91.5 206 LYS B CA 1
ATOM 3422 C C . LYS B 1 206 ? 12.648 18.641 -5.137 1 91.5 206 LYS B C 1
ATOM 3424 O O . LYS B 1 206 ? 13.57 19.219 -4.555 1 91.5 206 LYS B O 1
ATOM 3429 N N . ASP B 1 207 ? 12.008 19.141 -6.129 1 93.31 207 ASP B N 1
ATOM 3430 C CA . ASP B 1 207 ? 12.289 20.484 -6.609 1 93.31 207 ASP B CA 1
ATOM 3431 C C . ASP B 1 207 ? 11.828 21.531 -5.598 1 93.31 207 ASP B C 1
ATOM 3433 O O . ASP B 1 207 ? 10.641 21.625 -5.293 1 93.31 207 ASP B O 1
ATOM 3437 N N . GLY B 1 208 ? 12.773 22.391 -5.16 1 94 208 GLY B N 1
ATOM 3438 C CA . GLY B 1 208 ? 12.461 23.391 -4.141 1 94 208 GLY B CA 1
ATOM 3439 C C . GLY B 1 208 ? 11.406 24.375 -4.582 1 94 208 GLY B C 1
ATOM 3440 O O . GLY B 1 208 ? 10.539 24.75 -3.795 1 94 208 GLY B O 1
ATOM 3441 N N . GLY B 1 209 ? 11.523 24.844 -5.836 1 95.06 209 GLY B N 1
ATOM 3442 C CA . GLY B 1 209 ? 10.523 25.781 -6.352 1 95.06 209 GLY B CA 1
ATOM 3443 C C . GLY B 1 209 ? 9.133 25.188 -6.398 1 95.06 209 GLY B C 1
ATOM 3444 O O . GLY B 1 209 ? 8.164 25.812 -5.977 1 95.06 209 GLY B O 1
ATOM 3445 N N . ALA B 1 210 ? 9.016 23.953 -6.887 1 94.88 210 ALA B N 1
ATOM 3446 C CA . ALA B 1 210 ? 7.727 23.266 -6.949 1 94.88 210 ALA B CA 1
ATOM 3447 C C . ALA B 1 210 ? 7.168 23.016 -5.547 1 94.88 210 ALA B C 1
ATOM 3449 O O . ALA B 1 210 ? 5.965 23.156 -5.32 1 94.88 210 ALA B O 1
ATOM 3450 N N . ARG B 1 211 ? 8 22.625 -4.633 1 95.5 211 ARG B N 1
ATOM 3451 C CA . ARG B 1 211 ? 7.582 22.391 -3.256 1 95.5 211 ARG B CA 1
ATOM 3452 C C . ARG B 1 211 ? 7.051 23.656 -2.615 1 95.5 211 ARG B C 1
ATOM 3454 O O . ARG B 1 211 ? 6.047 23.641 -1.9 1 95.5 211 ARG B O 1
ATOM 3461 N N . ARG B 1 212 ? 7.703 24.812 -2.859 1 95.31 212 ARG B N 1
ATOM 3462 C CA . ARG B 1 212 ? 7.242 26.094 -2.338 1 95.31 212 ARG B CA 1
ATOM 3463 C C . ARG B 1 212 ? 5.855 26.438 -2.871 1 95.31 212 ARG B C 1
ATOM 3465 O O . ARG B 1 212 ? 5.035 27.016 -2.156 1 95.31 212 ARG B O 1
ATOM 3472 N N . LYS B 1 213 ? 5.648 26.078 -4.117 1 96.38 213 LYS B N 1
ATOM 3473 C CA . LYS B 1 213 ? 4.328 26.312 -4.691 1 96.38 213 LYS B CA 1
ATOM 3474 C C . LYS B 1 213 ? 3.256 25.5 -3.973 1 96.38 213 LYS B C 1
ATOM 3476 O O . LYS B 1 213 ? 2.146 25.984 -3.744 1 96.38 213 LYS B O 1
ATOM 3481 N N . VAL B 1 214 ? 3.592 24.281 -3.666 1 96.62 214 VAL B N 1
ATOM 3482 C CA . VAL B 1 214 ? 2.684 23.422 -2.904 1 96.62 214 VAL B CA 1
ATOM 3483 C C . VAL B 1 214 ? 2.393 24.062 -1.548 1 96.62 214 VAL B C 1
ATOM 3485 O O . VAL B 1 214 ? 1.233 24.156 -1.137 1 96.62 214 VAL B O 1
ATOM 3488 N N . VAL B 1 215 ? 3.414 24.531 -0.885 1 97.75 215 VAL B N 1
ATOM 3489 C CA . VAL B 1 215 ? 3.273 25.172 0.417 1 97.75 215 VAL B CA 1
ATOM 3490 C C . VAL B 1 215 ? 2.361 26.391 0.296 1 97.75 215 VAL B C 1
ATOM 3492 O O . VAL B 1 215 ? 1.438 26.562 1.096 1 97.75 215 VAL B O 1
ATOM 3495 N N . GLU B 1 216 ? 2.566 27.156 -0.695 1 95.88 216 GLU B N 1
ATOM 3496 C CA . GLU B 1 216 ? 1.772 28.375 -0.907 1 95.88 216 GLU B CA 1
ATOM 3497 C C . GLU B 1 216 ? 0.298 28.031 -1.11 1 95.88 216 GLU B C 1
ATOM 3499 O O . GLU B 1 216 ? -0.58 28.703 -0.562 1 95.88 216 GLU B O 1
ATOM 3504 N N . LYS B 1 217 ? 0.066 27.062 -1.858 1 96.31 217 LYS B N 1
ATOM 3505 C CA . LYS B 1 217 ? -1.316 26.688 -2.135 1 96.31 217 LYS B CA 1
ATOM 3506 C C . LYS B 1 217 ? -2.012 26.188 -0.872 1 96.31 217 LYS B C 1
ATOM 3508 O O . LYS B 1 217 ? -3.164 26.531 -0.611 1 96.31 217 LYS B O 1
ATOM 3513 N N . ILE B 1 218 ? -1.33 25.375 -0.092 1 97.38 218 ILE B N 1
ATOM 3514 C CA . ILE B 1 218 ? -1.888 24.844 1.147 1 97.38 218 ILE B CA 1
ATOM 3515 C C . ILE B 1 218 ? -2.189 25.984 2.111 1 97.38 218 ILE B C 1
ATOM 3517 O O . ILE B 1 218 ? -3.293 26.078 2.652 1 97.38 218 ILE B O 1
ATOM 3521 N N . VAL B 1 219 ? -1.265 26.891 2.277 1 96.62 219 VAL B N 1
ATOM 3522 C CA . VAL B 1 219 ? -1.397 27.984 3.227 1 96.62 219 VAL B CA 1
ATOM 3523 C C . VAL B 1 219 ? -2.504 28.938 2.768 1 96.62 219 VAL B C 1
ATOM 3525 O O . VAL B 1 219 ? -3.309 29.406 3.58 1 96.62 219 VAL B O 1
ATOM 3528 N N . LYS B 1 220 ? -2.5 29.188 1.47 1 94.31 220 LYS B N 1
ATOM 3529 C CA . LYS B 1 220 ? -3.541 30.062 0.935 1 94.31 220 LYS B CA 1
ATOM 3530 C C . LYS B 1 220 ? -4.93 29.484 1.183 1 94.31 220 LYS B C 1
ATOM 3532 O O . LYS B 1 220 ? -5.855 30.203 1.56 1 94.31 220 LYS B O 1
ATOM 3537 N N . GLN B 1 221 ? -5.074 28.219 0.973 1 95 221 GLN B N 1
ATOM 3538 C CA . GLN B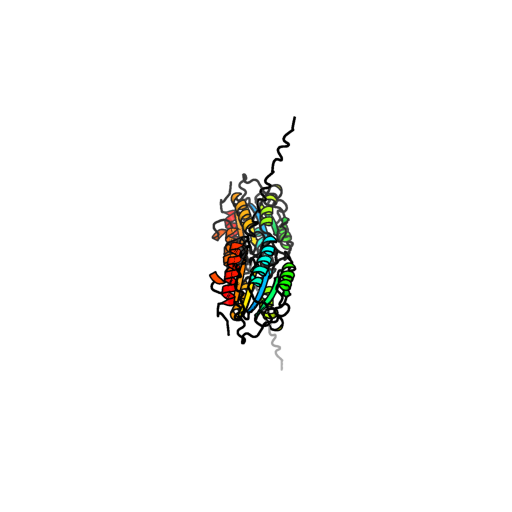 1 221 ? -6.363 27.562 1.162 1 95 221 GLN B CA 1
ATOM 3539 C C . GLN B 1 221 ? -6.785 27.594 2.627 1 95 221 GLN B C 1
ATOM 3541 O O . GLN B 1 221 ? -7.961 27.812 2.938 1 95 221 GLN B O 1
ATOM 3546 N N . ILE B 1 222 ? -5.855 27.391 3.514 1 94.81 222 ILE B N 1
ATOM 3547 C CA . ILE B 1 222 ? -6.152 27.375 4.941 1 94.81 222 ILE B CA 1
ATOM 3548 C C . ILE B 1 222 ? -6.453 28.781 5.434 1 94.81 222 ILE B C 1
ATOM 3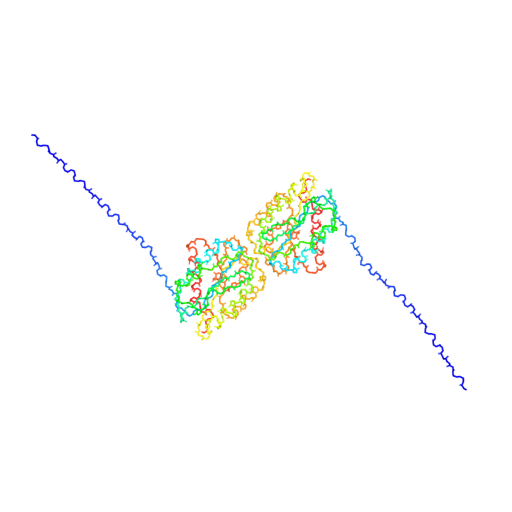550 O O . ILE B 1 222 ? -7.402 29 6.191 1 94.81 222 ILE B O 1
ATOM 3554 N N . CYS B 1 223 ? -5.727 29.703 5.004 1 91.75 223 CYS B N 1
ATOM 3555 C CA . CYS B 1 223 ? -5.766 31.062 5.551 1 91.75 223 CYS B CA 1
ATOM 3556 C C . CYS B 1 223 ? -6.91 31.859 4.945 1 91.75 223 CYS B C 1
ATOM 3558 O O . CYS B 1 223 ? -7.488 32.719 5.609 1 91.75 223 CYS B O 1
ATOM 3560 N N . LEU B 1 224 ? -7.168 31.672 3.691 1 83.94 224 LEU B N 1
ATOM 3561 C CA . LEU B 1 224 ? -8.086 32.562 3.002 1 83.94 224 LEU B CA 1
ATOM 3562 C C . LEU B 1 224 ? -9.461 31.938 2.838 1 83.94 224 LEU B C 1
ATOM 3564 O O . LEU B 1 224 ? -10.453 32.625 2.645 1 83.94 224 LEU B O 1
ATOM 3568 N N . SER B 1 225 ? -9.492 30.719 2.846 1 71.88 225 SER B N 1
ATOM 3569 C CA . SER B 1 225 ? -10.789 30.094 2.609 1 71.88 225 SER B CA 1
ATOM 3570 C C . SER B 1 225 ? -11.656 30.125 3.863 1 71.88 225 SER B C 1
ATOM 3572 O O . SER B 1 225 ? -11.148 30 4.98 1 71.88 225 SER B O 1
ATOM 3574 N N . ASN B 1 226 ? -12.828 30.656 3.67 1 67.25 226 ASN B N 1
ATOM 3575 C CA . ASN B 1 226 ? -13.805 30.625 4.758 1 67.25 226 ASN B CA 1
ATOM 3576 C C . ASN B 1 226 ? -14.469 29.25 4.855 1 67.25 226 ASN B C 1
ATOM 3578 O O . ASN B 1 226 ? -15.531 29.109 5.473 1 67.25 226 ASN B O 1
ATOM 3582 N N . LYS B 1 227 ? -13.836 28.391 4.289 1 58.66 227 LYS B N 1
ATOM 3583 C CA . LYS B 1 227 ? -14.414 27.062 4.391 1 58.66 227 LYS B CA 1
ATOM 3584 C C . LYS B 1 227 ? -14.367 26.547 5.828 1 58.66 227 LYS B C 1
ATOM 3586 O O . LYS B 1 227 ? -13.32 26.578 6.473 1 58.66 227 LYS B O 1
ATOM 3591 N N . TYR B 1 228 ? -15.445 26.203 6.398 1 58.91 228 TYR B N 1
ATOM 3592 C CA . TYR B 1 228 ? -15.688 25.609 7.711 1 58.91 228 TYR B CA 1
ATOM 3593 C C . TYR B 1 228 ? -15.43 26.625 8.82 1 58.91 228 TYR B C 1
ATOM 3595 O O . TYR B 1 228 ? -15.07 26.25 9.938 1 58.91 228 TYR B O 1
ATOM 3603 N N . THR B 1 229 ? -15.32 27.875 8.523 1 49.41 229 THR B N 1
ATOM 3604 C CA . THR B 1 229 ? -15.219 28.844 9.602 1 49.41 229 THR B CA 1
ATOM 3605 C C . THR B 1 229 ? -16.594 29.172 10.18 1 49.41 229 THR B C 1
ATOM 3607 O O . THR B 1 229 ? -17.594 29.203 9.445 1 49.41 229 THR B O 1
ATOM 3610 N N . PHE B 1 230 ? -16.75 28.859 11.578 1 45.84 230 PHE B N 1
ATOM 3611 C CA . PHE B 1 230 ? -18 29.188 12.242 1 45.84 230 PHE B CA 1
ATOM 3612 C C . PHE B 1 230 ? -17.984 30.625 12.734 1 45.84 230 PHE B C 1
ATOM 3614 O O . PHE B 1 230 ? -16.938 31.156 13.086 1 45.84 230 PHE B O 1
#

Solvent-accessible surface area (backbone atoms only — not comparable to full-atom values): 24458 Å² total; per-residue (Å²): 136,86,78,77,74,79,77,76,77,76,76,73,75,75,74,76,72,74,71,69,69,73,64,71,75,70,72,77,72,84,52,38,75,46,40,30,44,37,39,39,37,38,43,22,20,40,46,48,36,70,68,52,42,53,48,50,45,52,49,49,48,56,47,55,69,41,42,40,57,29,98,83,24,24,26,48,21,39,34,38,27,20,74,54,68,43,77,78,33,40,27,67,69,57,62,42,69,70,56,53,47,54,52,52,72,65,60,69,78,68,57,34,33,31,27,53,23,61,36,45,44,44,40,54,69,36,48,64,19,67,92,14,44,38,74,65,51,84,69,38,33,32,37,36,36,44,38,39,42,52,73,47,18,28,28,48,55,70,53,25,35,53,38,35,47,51,38,40,75,68,45,32,46,28,31,29,32,25,58,69,76,48,74,66,36,53,69,59,42,50,62,47,22,34,87,60,48,86,72,16,51,45,70,48,55,87,48,66,70,61,36,50,52,52,41,49,49,49,52,49,49,65,62,67,44,69,72,60,52,85,136,86,79,79,74,79,76,76,76,76,76,75,74,76,71,77,72,72,70,71,68,71,66,68,74,72,71,78,71,83,53,38,73,48,40,29,45,37,38,38,36,37,42,22,19,40,45,48,37,70,68,51,40,52,48,50,46,52,50,49,48,57,46,54,70,40,43,40,56,30,98,82,22,24,24,48,20,40,34,37,29,20,73,55,67,44,79,78,34,40,26,66,69,57,62,42,68,70,56,52,47,53,52,52,70,63,60,69,78,68,57,37,33,30,27,52,23,61,37,46,45,43,41,53,68,37,47,63,19,67,93,15,42,37,73,64,50,85,69,39,33,32,37,36,35,44,37,37,42,53,73,48,19,28,26,49,54,70,51,25,34,52,38,35,48,50,37,42,74,68,44,32,46,28,31,30,33,25,58,73,77,50,75,65,36,54,68,59,43,50,63,48,23,33,87,60,48,88,72,16,51,45,69,48,55,87,48,65,70,60,35,50,52,52,42,50,47,49,50,48,49,63,62,66,44,70,71,58,52,85

InterPro domains:
  IPR002035 von Willebrand factor, type A [PF00092] (37-206)
  IPR002035 von Willebrand factor, type A [PS50234] (37-222)
  IPR002035 von Willebrand factor, type A [SM00327] (35-223)
  IPR036465 von Willebrand factor A-like domain superfamily [G3DSA:3.40.50.410] (22-229)
  IPR036465 von Willebrand factor A-like domain superfamily [SSF53300] (24-223)
  IPR050525 Extracellular Matrix Assembly and Organization [PTHR24020] (31-225)

Radius of gyration: 32.15 Å; Cα contacts (8 Å, |Δi|>4): 880; chains: 2; bounding box: 139×118×60 Å